Protein AF-A0AA86QLS2-F1 (afdb_monomer_lite)

Structure (mmCIF, N/CA/C/O backbone):
data_AF-A0AA86QLS2-F1
#
_entry.id   AF-A0AA86QLS2-F1
#
loop_
_atom_site.group_PDB
_atom_site.id
_atom_site.type_symbol
_atom_site.label_atom_id
_atom_site.label_alt_id
_atom_site.label_comp_id
_atom_site.label_asym_id
_atom_site.label_entity_id
_atom_site.label_seq_id
_atom_site.pdbx_PDB_ins_code
_atom_site.Cartn_x
_atom_site.Cartn_y
_atom_site.Cartn_z
_atom_site.occupancy
_atom_site.B_iso_or_equiv
_atom_site.auth_seq_id
_atom_site.auth_comp_id
_atom_site.auth_asym_id
_atom_site.auth_atom_id
_atom_site.pdbx_PDB_model_num
ATOM 1 N N . MET A 1 1 ? 16.286 -19.938 -16.041 1.00 46.66 1 MET A N 1
ATOM 2 C CA . MET A 1 1 ? 15.609 -20.177 -14.741 1.00 46.66 1 MET A CA 1
ATOM 3 C C . MET A 1 1 ? 16.667 -20.445 -13.687 1.00 46.66 1 MET A C 1
ATOM 5 O O . MET A 1 1 ? 17.668 -21.067 -14.029 1.00 46.66 1 MET A O 1
ATOM 9 N N . LEU A 1 2 ? 16.450 -19.996 -12.455 1.00 46.69 2 LEU A N 1
ATOM 10 C CA . LEU A 1 2 ? 17.293 -20.334 -11.307 1.00 46.69 2 LEU A CA 1
ATOM 11 C C . LEU A 1 2 ? 16.831 -21.660 -10.699 1.00 46.69 2 LEU A C 1
ATOM 13 O O . LEU A 1 2 ? 15.630 -21.813 -10.517 1.00 46.69 2 LEU A O 1
ATOM 17 N N . CYS A 1 3 ? 17.739 -22.585 -10.396 1.00 51.16 3 CYS A N 1
ATOM 18 C CA . CYS A 1 3 ? 17.426 -23.897 -9.830 1.00 51.16 3 CYS A CA 1
ATOM 19 C C . CYS A 1 3 ? 18.109 -24.079 -8.471 1.00 51.16 3 CYS A C 1
ATOM 21 O O . CYS A 1 3 ? 19.322 -23.897 -8.386 1.00 51.16 3 CYS A O 1
ATOM 23 N N . TYR A 1 4 ? 17.329 -24.456 -7.453 1.00 47.69 4 TYR A N 1
ATOM 24 C CA . TYR A 1 4 ? 17.798 -24.835 -6.114 1.00 47.69 4 TYR A CA 1
ATOM 25 C C . TYR A 1 4 ? 17.514 -26.308 -5.838 1.00 47.69 4 TYR A C 1
ATOM 27 O O . TYR A 1 4 ? 16.414 -26.753 -6.154 1.00 47.69 4 TYR A O 1
ATOM 35 N N . THR A 1 5 ? 18.449 -27.020 -5.213 1.00 47.00 5 THR A N 1
ATOM 36 C CA . THR A 1 5 ? 18.229 -28.331 -4.575 1.00 47.00 5 THR A CA 1
ATOM 37 C C . THR A 1 5 ? 17.933 -28.169 -3.076 1.00 47.00 5 THR A C 1
ATOM 39 O O . THR A 1 5 ? 18.102 -27.083 -2.525 1.00 47.00 5 THR A O 1
ATOM 42 N N . GLU A 1 6 ? 17.420 -29.219 -2.431 1.00 39.19 6 GLU A N 1
ATOM 43 C CA . GLU A 1 6 ? 16.873 -29.235 -1.056 1.00 39.19 6 GLU A CA 1
ATOM 44 C C . GLU A 1 6 ? 17.876 -28.864 0.056 1.00 39.19 6 GLU A C 1
ATOM 46 O O . GLU A 1 6 ? 17.490 -28.359 1.106 1.00 39.19 6 GLU A O 1
ATOM 51 N N . ASP A 1 7 ? 19.165 -29.054 -0.203 1.00 39.88 7 ASP A N 1
ATOM 52 C CA . ASP A 1 7 ? 20.307 -28.604 0.602 1.00 39.88 7 ASP A CA 1
ATOM 53 C C . ASP A 1 7 ? 20.587 -27.095 0.449 1.00 39.88 7 ASP A C 1
ATOM 55 O O . ASP A 1 7 ? 21.233 -26.473 1.288 1.00 39.88 7 ASP A O 1
ATOM 59 N N . GLY A 1 8 ? 20.059 -26.457 -0.598 1.00 40.97 8 GLY A N 1
ATOM 60 C CA . GLY A 1 8 ? 20.162 -25.020 -0.828 1.00 40.97 8 GLY A CA 1
ATOM 61 C C . GLY A 1 8 ? 21.582 -24.519 -1.108 1.00 40.97 8 GLY A C 1
ATOM 62 O O . GLY A 1 8 ? 21.788 -23.303 -1.085 1.00 40.97 8 GLY A O 1
ATOM 63 N N . GLU A 1 9 ? 22.535 -25.417 -1.363 1.00 38.25 9 GLU A N 1
ATOM 64 C CA . GLU A 1 9 ? 23.947 -25.093 -1.610 1.00 38.25 9 GLU A CA 1
ATOM 65 C C . GLU A 1 9 ? 24.287 -25.014 -3.107 1.00 38.25 9 GLU A C 1
ATOM 67 O O . GLU A 1 9 ? 25.164 -24.247 -3.500 1.00 38.25 9 GLU A O 1
ATOM 72 N N . ASN A 1 10 ? 23.548 -25.718 -3.975 1.00 39.94 10 ASN A N 1
ATOM 73 C CA . ASN A 1 10 ? 23.820 -25.748 -5.413 1.00 39.94 10 ASN A CA 1
ATOM 74 C C . ASN A 1 10 ? 22.845 -24.868 -6.209 1.00 39.94 10 ASN A C 1
ATOM 76 O O . ASN A 1 10 ? 21.668 -25.192 -6.374 1.00 39.94 10 ASN A O 1
ATOM 80 N N . VAL A 1 11 ? 23.359 -23.755 -6.745 1.00 41.69 11 VAL A N 1
ATOM 81 C CA . VAL A 1 11 ? 22.624 -22.834 -7.624 1.00 41.69 11 VAL A CA 1
ATOM 82 C C . VAL A 1 11 ? 23.051 -23.068 -9.067 1.00 41.69 11 VAL A C 1
ATOM 84 O O . VAL A 1 11 ? 24.203 -22.837 -9.427 1.00 41.69 11 VAL A O 1
ATOM 87 N N . THR A 1 12 ? 22.121 -23.496 -9.921 1.00 50.34 12 THR A N 1
ATOM 88 C CA . THR A 1 12 ? 22.390 -23.672 -11.360 1.00 50.34 12 THR A CA 1
ATOM 89 C C . THR A 1 12 ? 21.396 -22.904 -12.225 1.00 50.34 12 THR A C 1
ATOM 91 O O . THR A 1 12 ? 20.285 -22.570 -11.800 1.00 50.34 12 THR A O 1
ATOM 94 N N . THR A 1 13 ? 21.792 -22.595 -13.462 1.00 45.12 13 THR A N 1
ATOM 95 C CA . THR A 1 13 ? 20.902 -22.019 -14.473 1.00 45.12 13 THR A CA 1
ATOM 96 C C . THR A 1 13 ? 20.396 -23.118 -15.405 1.00 45.12 13 THR A C 1
ATOM 98 O O . THR A 1 13 ? 21.162 -23.862 -16.013 1.00 45.12 13 THR A O 1
ATOM 101 N N . ALA A 1 14 ? 19.074 -23.230 -15.544 1.00 48.22 14 ALA A N 1
ATOM 102 C CA . ALA A 1 14 ? 18.457 -24.160 -16.489 1.00 48.22 14 ALA A CA 1
ATOM 103 C C . ALA A 1 14 ? 18.025 -23.432 -17.772 1.00 48.22 14 ALA A C 1
ATOM 105 O O . ALA A 1 14 ? 17.349 -22.396 -17.703 1.00 48.22 14 ALA A O 1
ATOM 106 N N . ARG A 1 15 ? 18.384 -24.015 -18.932 1.00 52.94 15 ARG A N 1
ATOM 107 C CA . ARG A 1 15 ? 18.089 -23.496 -20.285 1.00 52.94 15 ARG A CA 1
ATOM 108 C C . ARG A 1 15 ? 16.589 -23.427 -20.588 1.00 52.94 15 ARG A C 1
ATOM 110 O O . ARG A 1 15 ? 16.132 -22.471 -21.197 1.00 52.94 15 ARG A O 1
ATOM 117 N N . SER A 1 16 ? 15.816 -24.432 -20.172 1.00 64.88 16 SER A N 1
ATOM 118 C CA . SER A 1 16 ? 14.348 -24.445 -20.261 1.00 64.88 16 SER A CA 1
ATOM 119 C C . SER A 1 16 ? 13.754 -25.522 -19.352 1.00 64.88 16 SER A C 1
ATOM 121 O O . SER A 1 16 ? 14.457 -26.445 -18.938 1.00 64.88 16 SER A O 1
ATOM 123 N N . ILE A 1 17 ? 12.451 -25.440 -19.066 1.00 68.56 17 ILE A N 1
ATOM 124 C CA . ILE A 1 17 ? 11.734 -26.467 -18.293 1.00 68.56 17 ILE A CA 1
ATOM 125 C C . ILE A 1 17 ? 11.788 -27.837 -18.979 1.00 68.56 17 ILE A C 1
ATOM 127 O O . ILE A 1 17 ? 11.998 -28.856 -18.331 1.00 68.56 17 ILE A O 1
ATOM 131 N N . HIS A 1 18 ? 11.681 -27.864 -20.310 1.00 68.31 18 HIS A N 1
ATOM 132 C CA . HIS A 1 18 ? 11.788 -29.093 -21.091 1.00 68.31 18 HIS A CA 1
ATOM 133 C C . HIS A 1 18 ? 13.189 -29.692 -21.007 1.00 68.31 18 HIS A C 1
ATOM 135 O O . HIS A 1 18 ? 13.320 -30.909 -20.935 1.00 68.31 18 HIS A O 1
ATOM 141 N N . TYR A 1 19 ? 14.226 -28.851 -20.996 1.00 71.06 19 TYR A N 1
ATOM 142 C CA . TYR A 1 19 ? 15.597 -29.307 -20.807 1.00 71.06 19 TYR A CA 1
ATOM 143 C C . TYR A 1 19 ? 15.808 -29.873 -19.402 1.00 71.06 19 TYR A C 1
ATOM 145 O O . TYR A 1 19 ? 16.340 -30.969 -19.283 1.00 71.06 19 TYR A O 1
ATOM 153 N N . LEU A 1 20 ? 15.342 -29.176 -18.359 1.00 73.75 20 LEU A N 1
ATOM 154 C CA . LEU A 1 20 ? 15.428 -29.653 -16.977 1.00 73.75 20 LEU A CA 1
ATOM 155 C C . LEU A 1 20 ? 14.720 -31.001 -16.816 1.00 73.75 20 LEU A C 1
ATOM 157 O O . LEU A 1 20 ? 15.307 -31.947 -16.308 1.00 73.75 20 LEU A O 1
ATOM 161 N N . ILE A 1 21 ? 13.490 -31.120 -17.313 1.00 71.94 21 ILE A N 1
ATOM 162 C CA . ILE A 1 21 ? 12.733 -32.370 -17.219 1.00 71.94 21 ILE A CA 1
ATOM 163 C C . ILE A 1 21 ? 13.415 -33.492 -18.009 1.00 71.94 21 ILE A C 1
ATOM 165 O O . ILE A 1 21 ? 13.526 -34.600 -17.500 1.00 71.94 21 ILE A O 1
ATOM 169 N N . ARG A 1 22 ? 13.937 -33.219 -19.214 1.00 72.00 22 ARG A N 1
ATOM 170 C CA . ARG A 1 22 ? 14.718 -34.210 -19.978 1.00 72.00 22 ARG A CA 1
ATOM 171 C C . ARG A 1 22 ? 16.008 -34.614 -19.268 1.00 72.00 22 ARG A C 1
ATOM 173 O O . ARG A 1 22 ? 16.398 -35.771 -19.357 1.00 72.00 22 ARG A O 1
ATOM 180 N N . PHE A 1 23 ? 16.676 -33.676 -18.602 1.00 72.00 23 PHE A N 1
ATOM 181 C CA . PHE A 1 23 ? 17.866 -33.950 -17.804 1.00 72.00 23 PHE A CA 1
ATOM 182 C C . PHE A 1 23 ? 17.525 -34.880 -16.635 1.00 72.00 23 PHE A C 1
ATOM 184 O O . PHE A 1 23 ? 18.167 -35.916 -16.485 1.00 72.00 23 PHE A O 1
ATOM 191 N N . LEU A 1 24 ? 16.461 -34.574 -15.885 1.00 73.56 24 LEU A N 1
ATOM 192 C CA . LEU A 1 24 ? 15.979 -35.425 -14.794 1.00 73.56 24 LEU A CA 1
ATOM 193 C C . LEU A 1 24 ? 15.579 -36.819 -15.298 1.00 73.56 24 LEU A C 1
ATOM 195 O O . LEU A 1 24 ? 15.984 -37.818 -14.713 1.00 73.56 24 LEU A O 1
ATOM 199 N N . ASP A 1 25 ? 14.870 -36.888 -16.430 1.00 73.56 25 ASP A N 1
ATOM 200 C CA . ASP A 1 25 ? 14.474 -38.146 -17.074 1.00 73.56 25 ASP A CA 1
ATOM 201 C C . ASP A 1 25 ? 15.689 -38.980 -17.548 1.00 73.56 25 ASP A C 1
ATOM 203 O O . ASP A 1 25 ? 15.592 -40.203 -17.622 1.00 73.56 25 ASP A O 1
ATOM 207 N N . LYS A 1 26 ? 16.824 -38.346 -17.887 1.00 69.81 26 LYS A N 1
ATOM 208 C CA . LYS A 1 26 ? 18.036 -39.021 -18.390 1.00 69.81 26 LYS A CA 1
ATOM 209 C C . LYS A 1 26 ? 18.976 -39.489 -17.276 1.00 69.81 26 LYS A C 1
ATOM 211 O O . LYS A 1 26 ? 19.672 -40.484 -17.462 1.00 69.81 26 LYS A O 1
ATOM 216 N N . HIS A 1 27 ? 19.039 -38.762 -16.162 1.00 64.94 27 HIS A N 1
ATOM 217 C CA . HIS A 1 27 ? 20.065 -38.952 -15.131 1.00 64.94 27 HIS A CA 1
ATOM 218 C C . HIS A 1 27 ? 19.561 -39.603 -13.836 1.00 64.94 27 HIS A C 1
ATOM 220 O O . HIS A 1 27 ? 20.385 -39.987 -13.009 1.00 64.94 27 HIS A O 1
ATOM 226 N N . HIS A 1 28 ? 18.248 -39.794 -13.667 1.00 61.97 28 HIS A N 1
ATOM 227 C CA . HIS A 1 28 ? 17.683 -40.431 -12.475 1.00 61.97 28 HIS A CA 1
ATOM 228 C C . HIS A 1 28 ? 16.823 -41.651 -12.835 1.00 61.97 28 HIS A C 1
ATOM 230 O O . HIS A 1 28 ? 16.003 -41.617 -13.751 1.00 61.97 28 HIS A O 1
ATOM 236 N N . GLY A 1 29 ? 17.078 -42.762 -12.131 1.00 52.53 29 GLY A N 1
ATOM 237 C CA . GLY A 1 29 ? 16.566 -44.098 -12.444 1.00 52.53 29 GLY A CA 1
ATOM 238 C C . GLY A 1 29 ? 15.039 -44.247 -12.409 1.00 52.53 29 GLY A C 1
ATOM 239 O O . GLY A 1 29 ? 14.300 -43.425 -11.873 1.00 52.53 29 GLY A O 1
ATOM 240 N N . SER A 1 30 ? 14.569 -45.358 -12.973 1.00 46.38 30 SER A N 1
ATOM 241 C CA . SER A 1 30 ? 13.173 -45.708 -13.265 1.00 46.38 30 SER A CA 1
ATOM 242 C C . SER A 1 30 ? 12.270 -46.003 -12.053 1.00 46.38 30 SER A C 1
ATOM 244 O O . SER A 1 30 ? 11.306 -46.752 -12.198 1.00 46.38 30 SER A O 1
ATOM 246 N N . SER A 1 31 ? 12.530 -45.452 -10.863 1.00 47.41 31 SER A N 1
ATOM 247 C CA . SER A 1 31 ? 11.649 -45.679 -9.711 1.00 47.41 31 SER A CA 1
ATOM 248 C C . SER A 1 31 ? 10.491 -44.675 -9.702 1.00 47.41 31 SER A C 1
ATOM 250 O O . SER A 1 31 ? 10.659 -43.532 -9.277 1.00 47.41 31 SER A O 1
ATOM 252 N N . ASP A 1 32 ? 9.311 -45.110 -10.148 1.00 45.28 32 ASP A N 1
ATOM 253 C CA . ASP A 1 32 ? 8.031 -44.432 -9.900 1.00 45.28 32 ASP A CA 1
ATOM 254 C C . ASP A 1 32 ? 7.618 -44.637 -8.429 1.00 45.28 32 ASP A C 1
ATOM 256 O O . ASP A 1 32 ? 6.675 -45.359 -8.116 1.00 45.28 32 ASP A O 1
ATOM 260 N N . THR A 1 33 ? 8.347 -44.030 -7.489 1.00 45.94 33 THR A N 1
ATOM 261 C CA . THR A 1 33 ? 7.832 -43.874 -6.124 1.00 45.94 33 THR A CA 1
ATOM 262 C C . THR A 1 33 ? 6.968 -42.620 -6.076 1.00 45.94 33 THR A C 1
ATOM 264 O O . THR A 1 33 ? 7.416 -41.541 -6.459 1.00 45.94 33 THR A O 1
ATOM 267 N N . SER A 1 34 ? 5.727 -42.760 -5.609 1.00 47.66 34 SER A N 1
ATOM 268 C CA . SER A 1 34 ? 4.739 -41.677 -5.475 1.00 47.66 34 SER A CA 1
ATOM 269 C C . SER A 1 34 ? 5.128 -40.599 -4.455 1.00 47.66 34 SER A C 1
ATOM 271 O O . SER A 1 34 ? 4.478 -39.561 -4.386 1.00 47.66 34 SER A O 1
ATOM 273 N N . THR A 1 35 ? 6.179 -40.831 -3.669 1.00 47.84 35 THR A N 1
ATOM 274 C CA . THR A 1 35 ? 6.731 -39.887 -2.696 1.00 47.84 35 THR A CA 1
ATOM 275 C C . THR A 1 35 ? 7.970 -39.195 -3.278 1.00 47.84 35 THR A C 1
ATOM 277 O O . THR A 1 35 ? 8.900 -39.896 -3.701 1.00 47.84 35 THR A O 1
ATOM 280 N N . PRO A 1 36 ? 8.017 -37.848 -3.320 1.00 54.84 36 PRO A N 1
ATOM 281 C CA . PRO A 1 36 ? 9.207 -37.123 -3.750 1.00 54.84 36 PRO A CA 1
ATOM 282 C C . PRO A 1 36 ? 10.375 -37.408 -2.801 1.00 54.84 36 PRO A C 1
ATOM 284 O O . PRO A 1 36 ? 10.193 -37.426 -1.587 1.00 54.84 36 PRO A O 1
ATOM 287 N N . LYS A 1 37 ? 11.566 -37.634 -3.354 1.00 62.31 37 LYS A N 1
ATOM 288 C CA . LYS A 1 37 ? 12.820 -37.802 -2.609 1.00 62.31 37 LYS A CA 1
ATOM 289 C C . LYS A 1 37 ? 13.612 -36.500 -2.495 1.00 62.31 37 LYS A C 1
ATOM 291 O O . LYS A 1 37 ? 14.462 -36.425 -1.620 1.00 62.31 37 LYS A O 1
ATOM 296 N N . GLN A 1 38 ? 13.383 -35.547 -3.408 1.00 72.19 38 GLN A N 1
ATOM 297 C CA . GLN A 1 38 ? 14.084 -34.262 -3.481 1.00 72.19 38 GLN A CA 1
ATOM 298 C C . GLN A 1 38 ? 13.187 -33.169 -4.087 1.00 72.19 38 GLN A C 1
ATOM 300 O O . GLN A 1 38 ? 12.488 -33.404 -5.080 1.00 72.19 38 GLN A O 1
ATOM 305 N N . SER A 1 39 ? 13.252 -31.955 -3.544 1.00 79.50 39 SER A N 1
ATOM 306 C CA . SER A 1 39 ? 12.579 -30.770 -4.084 1.00 79.50 39 SER A CA 1
ATOM 307 C C . SER A 1 39 ? 13.524 -29.852 -4.864 1.00 79.50 39 SER A C 1
ATOM 309 O O . SER A 1 39 ? 14.650 -29.586 -4.445 1.00 79.50 39 SER A O 1
ATOM 311 N N . ILE A 1 40 ? 13.036 -29.332 -5.995 1.00 83.88 40 ILE A N 1
ATOM 312 C CA . ILE A 1 40 ? 13.702 -28.315 -6.811 1.00 83.88 40 ILE A CA 1
ATOM 313 C C . ILE A 1 40 ? 12.849 -27.051 -6.837 1.00 83.88 40 ILE A C 1
ATOM 315 O O . ILE A 1 40 ? 11.715 -27.106 -7.302 1.00 83.88 40 ILE A O 1
ATOM 319 N N . CYS A 1 41 ? 13.380 -25.895 -6.430 1.00 84.88 41 CYS A N 1
ATOM 320 C CA . CYS A 1 41 ? 12.652 -24.624 -6.560 1.00 84.88 41 CYS A CA 1
ATOM 321 C C . CYS A 1 41 ? 13.179 -23.761 -7.701 1.00 84.88 41 CYS A C 1
ATOM 323 O O . CYS A 1 41 ? 14.377 -23.485 -7.796 1.00 84.88 41 CYS A O 1
ATOM 325 N N . LEU A 1 42 ? 12.243 -23.297 -8.529 1.00 87.94 42 LEU A N 1
ATOM 326 C CA . LEU A 1 42 ? 12.467 -22.420 -9.663 1.00 87.94 42 LEU A CA 1
ATOM 327 C C . LEU A 1 42 ? 11.823 -21.060 -9.423 1.00 87.94 42 LEU A C 1
ATOM 329 O O . LEU A 1 42 ? 10.599 -20.938 -9.355 1.00 87.94 42 LEU A O 1
ATOM 333 N N . TYR A 1 43 ? 12.653 -20.023 -9.353 1.00 88.44 43 TYR A N 1
ATOM 334 C CA . TYR A 1 43 ? 12.182 -18.650 -9.218 1.00 88.44 43 TYR A CA 1
ATOM 335 C C . TYR A 1 43 ? 11.988 -17.981 -10.577 1.00 88.44 43 TYR A C 1
ATOM 337 O O . TYR A 1 43 ? 12.876 -17.993 -11.433 1.00 88.44 43 TYR A O 1
ATOM 345 N N . TYR A 1 44 ? 10.826 -17.353 -10.725 1.00 90.00 44 TYR A N 1
ATOM 346 C CA . TYR A 1 44 ? 10.455 -16.492 -11.839 1.00 90.00 44 TYR A CA 1
ATOM 347 C C . TYR A 1 44 ? 10.160 -15.093 -11.316 1.00 90.00 44 TYR A C 1
ATOM 349 O O . TYR A 1 44 ? 9.587 -14.935 -10.240 1.00 90.00 44 TYR A O 1
ATOM 357 N N . PHE A 1 45 ? 10.518 -14.068 -12.081 1.00 88.06 45 PHE A N 1
ATOM 358 C CA . PHE A 1 45 ? 10.123 -12.701 -11.771 1.00 88.06 45 PHE A CA 1
ATOM 359 C C . PHE A 1 45 ? 8.813 -12.400 -12.507 1.00 88.06 45 PHE A C 1
ATOM 361 O O . PHE A 1 45 ? 8.842 -12.171 -13.711 1.00 88.06 45 PHE A O 1
ATOM 368 N N . ASN A 1 46 ? 7.679 -12.431 -11.791 1.00 87.69 46 ASN A N 1
ATOM 369 C CA . ASN A 1 46 ? 6.310 -12.431 -12.325 1.00 87.69 46 ASN A CA 1
ATOM 370 C C . ASN A 1 46 ? 5.909 -13.763 -12.995 1.00 87.69 46 ASN A C 1
ATOM 372 O O . ASN A 1 46 ? 5.548 -13.809 -14.172 1.00 87.69 46 ASN A O 1
ATOM 376 N N . LEU A 1 47 ? 5.870 -14.839 -12.196 1.00 90.19 47 LEU A N 1
ATOM 377 C CA . LEU A 1 47 ? 5.484 -16.201 -12.621 1.00 90.19 47 LEU A CA 1
ATOM 378 C C . LEU A 1 47 ? 4.150 -16.266 -13.385 1.00 90.19 47 LEU A C 1
ATOM 380 O O . LEU A 1 47 ? 3.927 -17.177 -14.176 1.00 90.19 47 LEU A O 1
ATOM 384 N N . SER A 1 48 ? 3.244 -15.315 -13.152 1.00 87.31 48 SER A N 1
ATOM 385 C CA . SER A 1 48 ? 1.909 -15.295 -13.764 1.00 87.31 48 SER A CA 1
ATOM 386 C C . SER A 1 48 ? 1.934 -15.353 -15.291 1.00 87.31 48 SER A C 1
ATOM 388 O O . SER A 1 48 ? 1.011 -15.919 -15.872 1.00 87.31 48 SER A O 1
ATOM 390 N N . TYR A 1 49 ? 2.956 -14.772 -15.926 1.00 85.50 49 TYR A N 1
ATOM 391 C CA . TYR A 1 49 ? 3.122 -14.816 -17.377 1.00 85.50 49 TYR A CA 1
ATOM 392 C C . TYR A 1 49 ? 3.563 -16.215 -17.831 1.00 85.50 49 TYR A C 1
ATOM 394 O O . TYR A 1 49 ? 2.830 -16.891 -18.554 1.00 85.50 49 TYR A O 1
ATOM 402 N N . ASP A 1 50 ? 4.702 -16.695 -17.327 1.00 86.06 50 ASP A N 1
ATOM 403 C CA . ASP A 1 50 ? 5.283 -17.995 -17.681 1.00 86.06 50 ASP A CA 1
ATOM 404 C C . ASP A 1 50 ? 4.364 -19.176 -17.352 1.00 86.06 50 ASP A C 1
ATOM 406 O O . ASP A 1 50 ? 4.267 -20.140 -18.118 1.00 86.06 50 ASP A O 1
ATOM 410 N N . ALA A 1 51 ? 3.622 -19.084 -16.247 1.00 86.50 51 ALA A N 1
ATOM 411 C CA . ALA A 1 51 ? 2.657 -20.093 -15.836 1.00 86.50 51 ALA A CA 1
ATOM 412 C C . ALA A 1 51 ? 1.626 -20.382 -16.932 1.00 86.50 51 ALA A C 1
ATOM 414 O O . ALA A 1 51 ? 1.212 -21.524 -17.085 1.00 86.50 51 ALA A O 1
ATOM 415 N N . LYS A 1 52 ? 1.231 -19.399 -17.749 1.00 81.44 52 LYS A N 1
ATOM 416 C CA . LYS A 1 52 ? 0.257 -19.633 -18.828 1.00 81.44 52 LYS A CA 1
ATOM 417 C C . LYS A 1 52 ? 0.785 -20.595 -19.888 1.00 81.44 52 LYS A C 1
ATOM 419 O O . LYS A 1 52 ? 0.016 -21.395 -20.407 1.00 81.44 52 LYS A O 1
ATOM 424 N N . PHE A 1 53 ? 2.089 -20.597 -20.143 1.00 80.25 53 PHE A N 1
ATOM 425 C CA . PHE A 1 53 ? 2.721 -21.553 -21.050 1.00 80.25 53 PHE A CA 1
ATOM 426 C C . PHE A 1 53 ? 2.952 -22.898 -20.355 1.00 80.25 53 PHE A C 1
ATOM 428 O O . PHE A 1 53 ? 2.655 -23.952 -20.917 1.00 80.25 53 PHE A O 1
ATOM 435 N N . ILE A 1 54 ? 3.412 -22.879 -19.101 1.00 82.94 54 ILE A N 1
ATOM 436 C CA . ILE A 1 54 ? 3.771 -24.096 -18.360 1.00 82.94 54 ILE A CA 1
ATOM 437 C C . ILE A 1 54 ? 2.533 -24.919 -17.982 1.00 82.94 54 ILE A C 1
ATOM 439 O O . ILE A 1 54 ? 2.548 -26.146 -18.099 1.00 82.94 54 ILE A O 1
ATOM 443 N N . LEU A 1 55 ? 1.430 -24.272 -17.602 1.00 79.25 55 LEU A N 1
ATOM 444 C CA . LEU A 1 55 ? 0.192 -24.953 -17.217 1.00 79.25 55 LEU A CA 1
ATOM 445 C C . LEU A 1 55 ? -0.404 -25.780 -18.372 1.00 79.25 55 LEU A C 1
ATOM 447 O O . LEU A 1 55 ? -1.027 -26.815 -18.128 1.00 79.25 55 LEU A O 1
ATOM 451 N N . THR A 1 56 ? -0.137 -25.378 -19.621 1.00 74.50 56 THR A N 1
ATOM 452 C CA . THR A 1 56 ? -0.575 -26.077 -20.845 1.00 74.50 56 THR A CA 1
ATOM 453 C C . THR A 1 56 ? 0.322 -27.238 -21.276 1.00 74.50 56 THR A C 1
ATOM 455 O O . THR A 1 56 ? 0.042 -27.900 -22.273 1.00 74.50 56 THR A O 1
ATOM 458 N N . THR A 1 57 ? 1.406 -27.504 -20.545 1.00 76.19 57 THR A N 1
ATOM 459 C CA . THR A 1 57 ? 2.299 -28.631 -20.836 1.00 76.19 57 THR A CA 1
ATOM 460 C C . THR A 1 57 ? 1.652 -29.970 -20.484 1.00 76.19 57 THR A C 1
ATOM 462 O O . THR A 1 57 ? 0.714 -30.038 -19.696 1.00 76.19 57 THR A O 1
ATOM 465 N N . LYS A 1 58 ? 2.213 -31.072 -20.990 1.00 75.69 58 LYS A N 1
ATOM 466 C CA . LYS A 1 58 ? 1.750 -32.442 -20.702 1.00 75.69 58 LYS A CA 1
ATOM 467 C C . LYS A 1 58 ? 2.010 -32.946 -19.271 1.00 75.69 58 LYS A C 1
ATOM 469 O O . LYS A 1 58 ? 1.637 -34.069 -18.960 1.00 75.69 58 LYS A O 1
ATOM 474 N N . TYR A 1 59 ? 2.710 -32.186 -18.429 1.00 80.00 59 TYR A N 1
ATOM 475 C CA . TYR A 1 59 ? 3.143 -32.655 -17.105 1.00 80.00 59 TYR A CA 1
ATOM 476 C C . TYR A 1 59 ? 2.020 -32.553 -16.068 1.00 80.00 59 TYR A C 1
ATOM 478 O O . TYR A 1 59 ? 1.214 -31.634 -16.148 1.00 80.00 59 TYR A O 1
ATOM 486 N N . ALA A 1 60 ? 1.962 -33.458 -15.090 1.00 81.19 60 ALA A N 1
ATOM 487 C CA . ALA A 1 60 ? 1.013 -33.343 -13.980 1.00 81.19 60 ALA A CA 1
ATOM 488 C C . ALA A 1 60 ? 1.337 -32.103 -13.128 1.00 81.19 60 ALA A C 1
ATOM 490 O O . ALA A 1 60 ? 2.511 -31.823 -12.880 1.00 81.19 60 ALA A O 1
ATOM 491 N N . ILE A 1 61 ? 0.308 -31.346 -12.734 1.00 85.88 61 ILE A N 1
ATOM 492 C CA . ILE A 1 61 ? 0.452 -30.083 -11.998 1.00 85.88 61 ILE A CA 1
ATOM 493 C C . ILE A 1 61 ? -0.389 -30.147 -10.732 1.00 85.88 61 ILE A C 1
ATOM 495 O O . ILE A 1 61 ? -1.559 -30.506 -10.788 1.00 85.88 61 ILE A O 1
ATOM 499 N N . SER A 1 62 ? 0.201 -29.749 -9.613 1.00 86.25 62 SER A N 1
ATOM 500 C CA . SER A 1 62 ? -0.432 -29.704 -8.297 1.00 86.25 62 SER A CA 1
ATOM 501 C C . SER A 1 62 ? -0.143 -28.377 -7.594 1.00 86.25 62 SER A C 1
ATOM 503 O O . SER A 1 62 ? 0.582 -27.524 -8.119 1.00 86.25 62 SER A O 1
ATOM 505 N N . ASP A 1 63 ? -0.724 -28.209 -6.402 1.00 86.88 63 ASP A N 1
ATOM 506 C CA . ASP A 1 63 ? -0.407 -27.128 -5.457 1.00 86.88 63 ASP A CA 1
ATOM 507 C C . ASP A 1 63 ? -0.449 -25.738 -6.099 1.00 86.88 63 ASP A C 1
ATOM 509 O O . ASP A 1 63 ? 0.440 -24.903 -5.927 1.00 86.88 63 ASP A O 1
ATOM 513 N N . VAL A 1 64 ? -1.480 -25.503 -6.911 1.00 88.69 64 VAL A N 1
ATOM 514 C CA . VAL A 1 64 ? -1.650 -24.260 -7.659 1.00 88.69 64 VAL A CA 1
ATOM 515 C C . VAL A 1 64 ? -2.117 -23.172 -6.702 1.00 88.69 64 VAL A C 1
ATOM 517 O O . VAL A 1 64 ? -3.287 -23.092 -6.337 1.00 88.69 64 VAL A O 1
ATOM 520 N N . ILE A 1 65 ? -1.194 -22.291 -6.328 1.00 88.25 65 ILE A N 1
ATOM 521 C CA . ILE A 1 65 ? -1.459 -21.172 -5.426 1.00 88.25 65 ILE A CA 1
ATOM 522 C C . ILE A 1 65 ? -1.609 -19.896 -6.253 1.00 88.25 65 ILE A C 1
ATOM 524 O O . ILE A 1 65 ? -0.666 -19.433 -6.905 1.00 88.25 65 ILE A O 1
ATOM 528 N N . GLN A 1 66 ? -2.804 -19.313 -6.205 1.00 84.62 66 GLN A N 1
ATOM 529 C CA . GLN A 1 66 ? -3.162 -18.081 -6.903 1.00 84.62 66 GLN A CA 1
ATOM 530 C C . GLN A 1 66 ? -3.674 -17.026 -5.923 1.00 84.62 66 GLN A C 1
ATOM 532 O O . GLN A 1 66 ? -4.288 -17.339 -4.909 1.00 84.62 66 GLN A O 1
ATOM 537 N N . GLN A 1 67 ? -3.447 -15.759 -6.258 1.00 76.38 67 GLN A N 1
ATOM 538 C CA . GLN A 1 67 ? -4.046 -14.618 -5.576 1.00 76.38 67 GLN A CA 1
ATOM 539 C C . GLN A 1 67 ? -4.708 -13.720 -6.623 1.00 76.38 67 GLN A C 1
ATOM 541 O O . GLN A 1 67 ? -4.038 -12.968 -7.339 1.00 76.38 67 GLN A O 1
ATOM 546 N N . GLY A 1 68 ? -6.033 -13.831 -6.751 1.00 76.44 68 GLY A N 1
ATOM 547 C CA . GLY A 1 68 ? -6.765 -13.245 -7.876 1.00 76.44 68 GLY A CA 1
ATOM 548 C C . GLY A 1 68 ? -6.253 -13.802 -9.209 1.00 76.44 68 GLY A C 1
ATOM 549 O O . GLY A 1 68 ? -6.130 -15.008 -9.380 1.00 76.44 68 GLY A O 1
ATOM 550 N N . SER A 1 69 ? -5.891 -12.928 -10.150 1.00 73.19 69 SER A N 1
ATOM 551 C CA . SER A 1 69 ? -5.351 -13.328 -11.461 1.00 73.19 69 SER A CA 1
ATOM 552 C C . SER A 1 69 ? -3.869 -13.725 -11.451 1.00 73.19 69 SER A C 1
ATOM 554 O O . SER A 1 69 ? -3.312 -14.049 -12.503 1.00 73.19 69 SER A O 1
ATOM 556 N N . LYS A 1 70 ? -3.203 -13.660 -10.294 1.00 82.50 70 LYS A N 1
ATOM 557 C CA . LYS A 1 70 ? -1.750 -13.796 -10.185 1.00 82.50 70 LYS A CA 1
ATOM 558 C C . LYS A 1 70 ? -1.360 -15.183 -9.686 1.00 82.50 70 LYS A C 1
ATOM 560 O O . LYS A 1 70 ? -1.844 -15.619 -8.647 1.00 82.50 70 LYS A O 1
ATOM 565 N N . GLN A 1 71 ? -0.449 -15.841 -10.397 1.00 89.06 71 GLN A N 1
ATOM 566 C CA . GLN A 1 71 ? 0.148 -17.113 -9.993 1.00 89.06 71 GLN A CA 1
ATOM 567 C C . GLN A 1 71 ? 1.283 -16.863 -8.997 1.00 89.06 71 GLN A C 1
ATOM 569 O O . GLN A 1 71 ? 2.237 -16.167 -9.338 1.00 89.06 71 GLN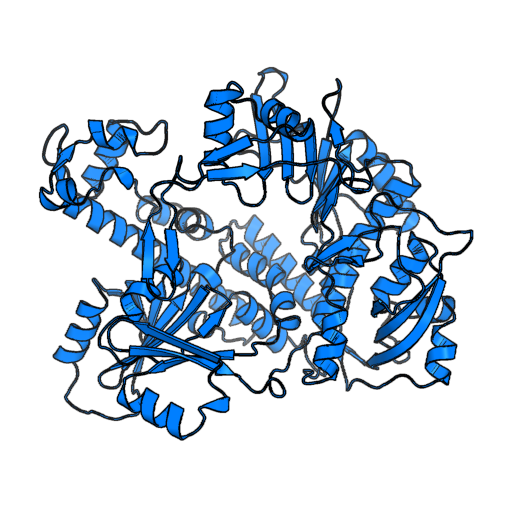 A O 1
ATOM 574 N N . LEU A 1 72 ? 1.183 -17.434 -7.794 1.00 89.75 72 LEU A N 1
ATOM 575 C CA . LEU A 1 72 ? 2.222 -17.354 -6.763 1.00 89.75 72 LEU A CA 1
ATOM 576 C C . LEU A 1 72 ? 3.150 -18.566 -6.813 1.00 89.75 72 LEU A C 1
ATOM 578 O O . LEU A 1 72 ? 4.369 -18.408 -6.776 1.00 89.75 72 LEU A O 1
ATOM 582 N N . ALA A 1 73 ? 2.570 -19.763 -6.916 1.00 92.75 73 ALA A N 1
ATOM 583 C CA . ALA A 1 73 ? 3.323 -21.003 -7.036 1.00 92.75 73 ALA A CA 1
ATOM 584 C C . ALA A 1 73 ? 2.509 -22.126 -7.685 1.00 92.75 73 ALA A C 1
ATOM 586 O O . ALA A 1 73 ? 1.282 -22.052 -7.727 1.00 92.75 73 ALA A O 1
ATOM 587 N N . PHE A 1 74 ? 3.189 -23.140 -8.208 1.00 91.94 74 PHE A N 1
ATOM 588 C CA . PHE A 1 74 ? 2.620 -24.448 -8.553 1.00 91.94 74 PHE A CA 1
ATOM 589 C C . PHE A 1 74 ? 3.734 -25.496 -8.564 1.00 91.94 74 PHE A C 1
ATOM 591 O O . PHE A 1 74 ? 4.908 -25.142 -8.689 1.00 91.94 74 PHE A O 1
ATOM 598 N N . THR A 1 75 ? 3.376 -26.772 -8.484 1.00 90.94 75 THR A N 1
ATOM 599 C CA . THR A 1 75 ? 4.344 -27.874 -8.446 1.00 90.94 75 THR A CA 1
ATOM 600 C C . THR A 1 75 ? 4.150 -28.809 -9.635 1.00 90.94 75 THR A C 1
ATOM 602 O O . THR A 1 75 ? 3.028 -29.067 -10.069 1.00 90.94 75 THR A O 1
ATOM 605 N N . ILE A 1 76 ? 5.258 -29.316 -10.178 1.00 88.44 76 ILE A N 1
ATOM 606 C CA . ILE A 1 76 ? 5.283 -30.438 -11.119 1.00 88.44 76 ILE A CA 1
ATOM 607 C C . ILE A 1 76 ? 6.017 -31.599 -10.460 1.00 88.44 76 ILE A C 1
ATOM 609 O O . ILE A 1 76 ? 7.185 -31.465 -10.095 1.00 88.44 76 ILE A O 1
ATOM 613 N N . TYR A 1 77 ? 5.363 -32.755 -10.370 1.00 82.50 77 TYR A N 1
ATOM 614 C CA . TYR A 1 77 ? 6.000 -33.984 -9.901 1.00 82.50 77 TYR A CA 1
ATOM 615 C C . TYR A 1 77 ? 6.553 -34.798 -11.069 1.00 82.50 77 TYR A C 1
ATOM 617 O O . TYR A 1 77 ? 5.847 -35.084 -12.042 1.00 82.50 77 TYR A O 1
ATOM 625 N N . ARG A 1 78 ? 7.825 -35.197 -10.980 1.00 78.25 78 ARG A N 1
ATOM 626 C CA . ARG A 1 78 ? 8.475 -36.004 -12.018 1.00 78.25 78 ARG A CA 1
ATOM 627 C C . ARG A 1 78 ? 9.597 -36.863 -11.447 1.00 78.25 78 ARG A C 1
ATOM 629 O O . ARG A 1 78 ? 10.536 -36.326 -10.883 1.00 78.25 78 ARG A O 1
ATOM 636 N N . LYS A 1 79 ? 9.527 -38.188 -11.638 1.00 75.31 79 LYS A N 1
ATOM 637 C CA . LYS A 1 79 ? 10.608 -39.142 -11.305 1.00 75.31 79 LYS A CA 1
ATOM 638 C C . LYS A 1 79 ? 11.178 -38.972 -9.885 1.00 75.31 79 LYS A C 1
ATOM 640 O O . LYS A 1 79 ? 12.385 -38.960 -9.688 1.00 75.31 79 LYS A O 1
ATOM 645 N N . GLY A 1 80 ? 10.290 -38.819 -8.900 1.00 75.06 80 GLY A N 1
ATOM 646 C CA . GLY A 1 80 ? 10.667 -38.611 -7.498 1.00 75.06 80 GLY A CA 1
ATOM 647 C C . GLY A 1 80 ? 11.107 -37.183 -7.152 1.00 75.06 80 GLY A C 1
ATOM 648 O O . GLY A 1 80 ? 11.494 -36.950 -6.014 1.00 75.06 80 GLY A O 1
ATOM 649 N N . TYR A 1 81 ? 11.020 -36.227 -8.078 1.00 81.56 81 TYR A N 1
ATOM 650 C CA . TYR A 1 81 ? 11.271 -34.809 -7.820 1.00 81.56 81 TYR A CA 1
ATOM 651 C C . TYR A 1 81 ? 9.972 -34.017 -7.709 1.00 81.56 81 TYR A C 1
ATOM 653 O O . TYR A 1 81 ? 9.061 -34.202 -8.523 1.00 81.56 81 TYR A O 1
ATOM 661 N N . SER A 1 82 ? 9.916 -33.086 -6.757 1.00 86.44 82 SER A N 1
ATOM 662 C CA . SER A 1 82 ? 8.929 -32.002 -6.738 1.00 86.44 82 SER A CA 1
ATOM 663 C C . SER A 1 82 ? 9.562 -30.723 -7.275 1.00 86.44 82 SER A C 1
ATOM 665 O O . SER A 1 82 ? 10.402 -30.115 -6.620 1.00 86.44 82 SER A O 1
ATOM 667 N N . ILE A 1 83 ? 9.178 -30.307 -8.480 1.00 88.94 83 ILE A N 1
ATOM 668 C CA . ILE A 1 83 ? 9.668 -29.075 -9.103 1.00 88.94 83 ILE A CA 1
ATOM 669 C C . ILE A 1 83 ? 8.675 -27.958 -8.785 1.00 88.94 83 ILE A C 1
ATOM 671 O O . ILE A 1 83 ? 7.605 -27.876 -9.389 1.00 88.94 83 ILE A O 1
ATOM 675 N N . VAL A 1 84 ? 9.024 -27.112 -7.825 1.00 89.38 84 VAL A N 1
ATOM 676 C CA . VAL A 1 84 ? 8.200 -26.013 -7.326 1.00 89.38 84 VAL A CA 1
ATOM 677 C C . VAL A 1 84 ? 8.534 -24.735 -8.086 1.00 89.38 84 VAL A C 1
ATOM 679 O O . VAL A 1 84 ? 9.663 -24.253 -8.067 1.00 89.38 84 VAL A O 1
ATOM 682 N N . PHE A 1 85 ? 7.540 -24.150 -8.737 1.00 91.62 85 PHE A N 1
ATOM 683 C CA . PHE A 1 85 ? 7.640 -22.872 -9.433 1.00 91.62 85 PHE A CA 1
ATOM 684 C C . PHE A 1 85 ? 7.178 -21.771 -8.493 1.00 91.62 85 PHE A C 1
ATOM 686 O O . PHE A 1 85 ? 6.121 -21.912 -7.883 1.00 91.62 85 PHE A O 1
ATOM 693 N N . ARG A 1 86 ? 7.935 -20.675 -8.377 1.00 91.19 86 ARG A N 1
ATOM 694 C CA . ARG A 1 86 ? 7.620 -19.572 -7.459 1.00 91.19 86 ARG A CA 1
ATOM 695 C C . ARG A 1 86 ? 7.793 -18.201 -8.079 1.00 91.19 86 ARG A C 1
ATOM 697 O O . ARG A 1 86 ? 8.724 -17.954 -8.845 1.00 91.19 86 ARG A O 1
ATOM 704 N N . ASP A 1 87 ? 6.912 -17.294 -7.681 1.00 91.44 87 ASP A N 1
ATOM 705 C CA . ASP A 1 87 ? 6.975 -15.890 -8.058 1.00 91.44 87 ASP A CA 1
ATOM 706 C C . ASP A 1 87 ? 7.886 -15.089 -7.114 1.00 91.44 87 ASP A C 1
ATOM 708 O O . ASP A 1 87 ? 7.454 -14.587 -6.077 1.00 91.44 87 ASP A O 1
ATOM 712 N N . ALA A 1 88 ? 9.155 -14.922 -7.490 1.00 90.06 88 ALA A N 1
ATOM 713 C CA . ALA A 1 88 ? 10.120 -14.123 -6.734 1.00 90.06 88 ALA A CA 1
ATOM 714 C C . ALA A 1 88 ? 9.700 -12.656 -6.610 1.00 90.06 88 ALA A C 1
ATOM 716 O O . ALA A 1 88 ? 10.041 -12.005 -5.628 1.00 90.06 88 ALA A O 1
ATOM 717 N N . TYR A 1 89 ? 8.922 -12.133 -7.565 1.00 88.31 89 TYR A N 1
ATOM 718 C CA . TYR A 1 89 ? 8.421 -10.757 -7.518 1.00 88.31 89 TYR A CA 1
ATOM 719 C C . TYR A 1 89 ? 7.641 -10.467 -6.223 1.00 88.31 89 TYR A C 1
ATOM 721 O O . TYR A 1 89 ? 7.628 -9.337 -5.749 1.00 88.31 89 TYR A O 1
ATOM 729 N N . ARG A 1 90 ? 7.055 -11.492 -5.592 1.00 87.38 90 ARG A N 1
ATOM 730 C CA . ARG A 1 90 ? 6.291 -11.383 -4.337 1.00 87.38 90 ARG A CA 1
ATOM 731 C C . ARG A 1 90 ? 7.139 -11.330 -3.075 1.00 87.38 90 ARG A C 1
ATOM 733 O O . ARG A 1 90 ? 6.615 -11.010 -2.006 1.00 87.38 90 ARG A O 1
ATOM 740 N N . LEU A 1 91 ? 8.425 -11.635 -3.196 1.00 87.25 91 LEU A N 1
ATOM 741 C CA . LEU A 1 91 ? 9.421 -11.436 -2.147 1.00 87.25 91 LEU A CA 1
ATOM 742 C C . LEU A 1 91 ? 9.969 -10.001 -2.162 1.00 87.25 91 LEU A C 1
ATOM 744 O O . LEU A 1 91 ? 10.497 -9.538 -1.155 1.00 87.25 91 LEU A O 1
ATOM 748 N N . PHE A 1 92 ? 9.811 -9.283 -3.275 1.00 83.62 92 PHE A N 1
ATOM 749 C CA . PHE A 1 92 ? 10.238 -7.896 -3.433 1.00 83.62 92 PHE A CA 1
ATOM 750 C C . PHE A 1 92 ? 9.046 -6.924 -3.365 1.00 83.62 92 PHE A C 1
ATOM 752 O O . PHE A 1 92 ? 7.887 -7.328 -3.258 1.00 83.62 92 PHE A O 1
ATOM 759 N N . SER A 1 93 ? 9.326 -5.616 -3.389 1.00 69.50 93 SER A N 1
ATOM 760 C CA . SER A 1 93 ? 8.274 -4.590 -3.420 1.00 69.50 93 SER A CA 1
ATOM 761 C C . SER A 1 93 ? 7.489 -4.658 -4.739 1.00 69.50 93 SER A C 1
ATOM 763 O O . SER A 1 93 ? 8.104 -4.893 -5.782 1.00 69.50 93 SER A O 1
ATOM 765 N N . PRO A 1 94 ? 6.178 -4.348 -4.757 1.00 62.38 94 PRO A N 1
ATOM 766 C CA . PRO A 1 94 ? 5.407 -4.212 -5.996 1.00 62.38 94 PRO A CA 1
ATOM 767 C C . PRO A 1 94 ? 6.018 -3.234 -7.019 1.00 62.38 94 PRO A C 1
ATOM 769 O O . PRO A 1 94 ? 5.856 -3.412 -8.223 1.00 62.38 94 PRO A O 1
ATOM 772 N N . ASP A 1 95 ? 6.777 -2.235 -6.569 1.00 63.56 95 ASP A N 1
ATOM 773 C CA . ASP A 1 95 ? 7.417 -1.250 -7.454 1.00 63.56 95 ASP A CA 1
ATOM 774 C C . ASP A 1 95 ? 8.827 -1.660 -7.927 1.00 63.56 95 ASP A C 1
ATOM 776 O O . ASP A 1 95 ? 9.534 -0.877 -8.581 1.00 63.56 95 ASP A O 1
ATOM 780 N N . THR A 1 96 ? 9.267 -2.874 -7.581 1.00 78.31 96 THR A N 1
ATOM 781 C CA . THR A 1 96 ? 10.564 -3.423 -7.980 1.00 78.31 96 THR A CA 1
ATOM 782 C C . THR A 1 96 ? 10.457 -4.075 -9.357 1.00 78.31 96 THR A C 1
ATOM 784 O O . THR A 1 96 ? 9.746 -5.057 -9.548 1.00 78.31 96 THR A O 1
ATOM 787 N N . SER A 1 97 ? 11.204 -3.552 -10.326 1.00 84.81 97 SER A N 1
ATOM 788 C CA . SER A 1 97 ? 11.503 -4.232 -11.587 1.00 84.81 97 SER A CA 1
ATOM 789 C C . SER A 1 97 ? 12.817 -5.000 -11.465 1.00 84.81 97 SER A C 1
ATOM 791 O O . SER A 1 97 ? 13.658 -4.677 -10.624 1.00 84.81 97 SER A O 1
ATOM 793 N N . ILE A 1 98 ? 13.041 -5.969 -12.355 1.00 88.12 98 ILE A N 1
ATOM 794 C CA . ILE A 1 98 ? 14.315 -6.699 -12.406 1.00 88.12 98 ILE A CA 1
ATOM 795 C C . ILE A 1 98 ? 15.511 -5.751 -12.607 1.00 88.12 98 ILE A C 1
ATOM 797 O O . ILE A 1 98 ? 16.568 -5.964 -12.028 1.00 88.12 98 ILE A O 1
ATOM 801 N N . SER A 1 99 ? 15.310 -4.639 -13.327 1.00 87.44 99 SER A N 1
ATOM 802 C CA . SER A 1 99 ? 16.319 -3.595 -13.545 1.00 87.44 99 SER A CA 1
ATOM 803 C C . SER A 1 99 ? 16.730 -2.833 -12.283 1.00 87.44 99 SER A C 1
ATOM 805 O O . SER A 1 99 ? 17.817 -2.268 -12.254 1.00 87.44 99 SER A O 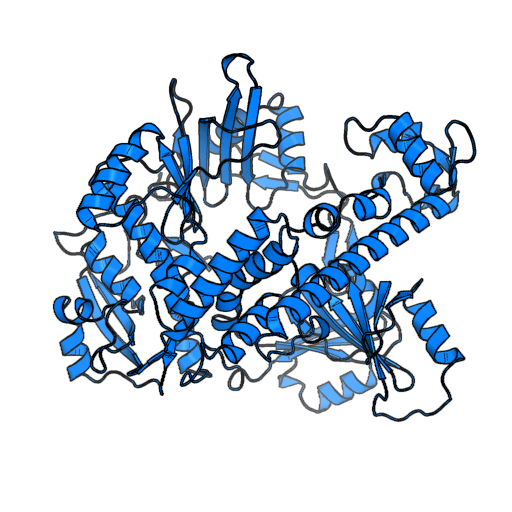1
ATOM 807 N N . LYS A 1 100 ? 15.895 -2.822 -11.235 1.00 86.50 100 LYS A N 1
ATOM 808 C CA . LYS A 1 100 ? 16.212 -2.179 -9.950 1.00 86.50 100 LYS A CA 1
ATOM 809 C C . LYS A 1 100 ? 16.977 -3.105 -9.003 1.00 86.50 100 LYS A C 1
ATOM 811 O O . LYS A 1 100 ? 17.593 -2.623 -8.061 1.00 86.50 100 LYS A O 1
ATOM 816 N N . LEU A 1 101 ? 16.956 -4.422 -9.223 1.00 88.50 101 LEU A N 1
ATOM 817 C CA . LEU A 1 101 ? 17.614 -5.376 -8.324 1.00 88.50 101 LEU A CA 1
ATOM 818 C C . LEU A 1 101 ? 19.133 -5.153 -8.194 1.00 88.50 101 LEU A C 1
ATOM 820 O O . LEU A 1 101 ? 19.613 -5.231 -7.063 1.00 88.50 101 LEU A O 1
ATOM 824 N N . PRO A 1 102 ? 19.890 -4.816 -9.262 1.00 89.38 102 PRO A N 1
ATOM 825 C CA . PRO A 1 102 ? 21.318 -4.544 -9.130 1.00 89.38 102 PRO A CA 1
ATOM 826 C C . PRO A 1 102 ? 21.629 -3.377 -8.190 1.00 89.38 102 PRO A C 1
ATOM 828 O O . PRO A 1 102 ? 22.431 -3.531 -7.276 1.00 89.38 102 PRO A O 1
ATOM 831 N N . SER A 1 103 ? 20.954 -2.232 -8.333 1.00 82.81 103 SER A N 1
ATOM 832 C CA . SER A 1 103 ? 21.178 -1.085 -7.440 1.00 82.81 103 SER A CA 1
ATOM 833 C C . SER A 1 103 ? 20.680 -1.336 -6.015 1.00 82.81 103 SER A C 1
ATOM 835 O O . SER A 1 103 ? 21.188 -0.743 -5.066 1.00 82.81 103 SER A O 1
ATOM 837 N N . MET A 1 104 ? 19.701 -2.229 -5.857 1.00 81.19 104 MET A N 1
ATOM 838 C CA . MET A 1 104 ? 19.177 -2.639 -4.559 1.00 81.19 104 MET A CA 1
ATOM 839 C C . MET A 1 104 ? 20.128 -3.575 -3.804 1.00 81.19 104 MET A C 1
ATOM 841 O O . MET A 1 104 ? 20.300 -3.404 -2.600 1.00 81.19 104 MET A O 1
ATOM 845 N N . PHE A 1 105 ? 20.715 -4.567 -4.478 1.00 83.75 105 PHE A N 1
ATOM 846 C CA . PHE A 1 105 ? 21.401 -5.678 -3.811 1.00 83.75 105 PHE A CA 1
ATOM 847 C C . PHE A 1 105 ? 22.900 -5.771 -4.090 1.00 83.75 105 PHE A C 1
ATOM 849 O O . PHE A 1 105 ? 23.621 -6.341 -3.277 1.00 83.75 105 PHE A O 1
ATOM 856 N N . PHE A 1 106 ? 23.386 -5.269 -5.223 1.00 87.31 106 PHE A N 1
ATOM 857 C CA . PHE A 1 106 ? 24.731 -5.592 -5.697 1.00 87.31 106 PHE A CA 1
ATOM 858 C C . PHE A 1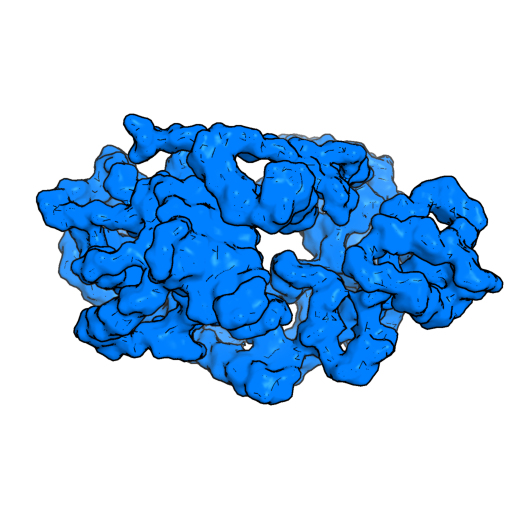 106 ? 25.728 -4.524 -5.265 1.00 87.31 106 PHE A C 1
ATOM 860 O O . PHE A 1 106 ? 25.437 -3.327 -5.291 1.00 87.31 106 PHE A O 1
ATOM 867 N N . ASN A 1 107 ? 26.940 -4.956 -4.922 1.00 85.75 107 ASN A N 1
ATOM 868 C CA . ASN A 1 107 ? 28.069 -4.043 -4.779 1.00 85.75 107 ASN A CA 1
ATOM 869 C C . ASN A 1 107 ? 28.501 -3.500 -6.161 1.00 85.75 107 ASN A C 1
ATOM 871 O O . ASN A 1 107 ? 28.074 -3.991 -7.208 1.00 85.75 107 ASN A O 1
ATOM 875 N N . LYS A 1 108 ? 29.384 -2.494 -6.174 1.00 84.62 108 LYS A N 1
ATOM 876 C CA . LYS A 1 108 ? 29.841 -1.851 -7.419 1.00 84.62 108 LYS A CA 1
ATOM 877 C C . LYS A 1 108 ? 30.508 -2.819 -8.407 1.00 84.62 108 LYS A C 1
ATOM 879 O O . LYS A 1 108 ? 30.364 -2.629 -9.607 1.00 84.62 108 LYS A O 1
ATOM 884 N N . GLN A 1 109 ? 31.219 -3.837 -7.922 1.00 86.12 109 GLN A N 1
ATOM 885 C CA . GLN A 1 109 ? 31.908 -4.816 -8.769 1.00 86.12 109 GLN A CA 1
ATOM 886 C C . GLN A 1 109 ? 30.918 -5.772 -9.447 1.00 86.12 109 GLN A C 1
ATOM 888 O O . GLN A 1 109 ? 31.037 -6.063 -10.635 1.00 86.12 109 GLN A O 1
ATOM 893 N N . ASP A 1 110 ? 29.910 -6.238 -8.714 1.00 86.25 110 ASP A N 1
ATOM 894 C CA . ASP A 1 110 ? 28.840 -7.068 -9.261 1.00 86.25 110 ASP A CA 1
ATOM 895 C C . ASP A 1 110 ? 28.022 -6.292 -10.307 1.00 86.25 110 ASP A C 1
ATOM 897 O O . ASP A 1 110 ? 27.714 -6.840 -11.363 1.00 86.25 110 ASP A O 1
ATOM 901 N N . GLN A 1 111 ? 27.744 -5.001 -10.072 1.00 84.50 111 GLN A N 1
ATOM 902 C CA . GLN A 1 111 ? 27.028 -4.139 -11.028 1.00 84.50 111 GLN A CA 1
ATOM 903 C C . GLN A 1 111 ? 27.771 -3.945 -12.362 1.00 84.5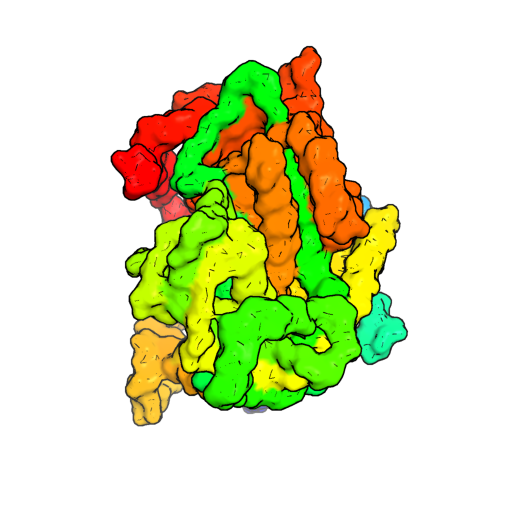0 111 GLN A C 1
ATOM 905 O O . GLN A 1 111 ? 27.128 -3.663 -13.368 1.00 84.50 111 GLN A O 1
ATOM 910 N N . GLN A 1 112 ? 29.096 -4.121 -12.401 1.00 83.50 112 GLN A N 1
ATOM 911 C CA . GLN A 1 112 ? 29.869 -4.060 -13.650 1.00 83.50 112 GLN A CA 1
ATOM 912 C C . GLN A 1 112 ? 29.693 -5.313 -14.521 1.00 83.50 112 GLN A C 1
ATOM 914 O O . GLN A 1 112 ? 29.840 -5.235 -15.736 1.00 83.50 112 GLN A O 1
ATOM 919 N N . ASN A 1 113 ? 29.374 -6.462 -13.915 1.00 83.00 113 ASN A N 1
ATOM 920 C CA . ASN A 1 113 ? 29.348 -7.761 -14.598 1.00 83.00 113 ASN A CA 1
ATOM 921 C C . ASN A 1 113 ? 27.934 -8.330 -14.782 1.00 83.00 113 ASN A C 1
ATOM 923 O O . ASN A 1 113 ? 27.692 -9.101 -15.710 1.00 83.00 113 ASN A O 1
ATOM 927 N N . ILE A 1 114 ? 27.015 -7.990 -13.876 1.00 84.88 114 ILE A N 1
ATOM 928 C CA . ILE A 1 114 ? 25.636 -8.478 -13.847 1.00 84.88 114 ILE A CA 1
ATOM 929 C C . ILE A 1 114 ? 24.712 -7.262 -13.770 1.00 84.88 114 ILE A C 1
ATOM 931 O O . ILE A 1 114 ? 24.482 -6.688 -12.703 1.00 84.88 114 ILE A O 1
ATOM 935 N N . PHE A 1 115 ? 24.173 -6.871 -14.918 1.00 84.25 115 PHE A N 1
ATOM 936 C CA . PHE A 1 115 ? 23.352 -5.674 -15.070 1.00 84.25 115 PHE A CA 1
ATOM 937 C C . PHE A 1 115 ? 22.241 -5.908 -16.091 1.00 84.25 115 PHE A C 1
ATOM 939 O O . PHE A 1 115 ? 22.266 -6.863 -16.869 1.00 84.25 115 PHE A O 1
ATOM 946 N N . LYS A 1 116 ? 21.232 -5.032 -16.066 1.00 89.19 116 LYS A N 1
ATOM 947 C CA . LYS A 1 116 ? 20.129 -5.089 -17.023 1.00 89.19 116 LYS A CA 1
ATOM 948 C C . LYS A 1 116 ? 20.629 -4.638 -18.394 1.00 89.19 116 LYS A C 1
ATOM 950 O O . LYS A 1 116 ? 21.017 -3.486 -18.545 1.00 89.19 116 LYS A O 1
ATOM 955 N N . GLU A 1 117 ? 20.600 -5.543 -19.362 1.00 91.56 117 GLU A N 1
ATOM 956 C CA . GLU A 1 117 ? 21.073 -5.281 -20.723 1.00 91.56 117 GLU A CA 1
ATOM 957 C C . GLU A 1 117 ? 20.008 -4.548 -21.570 1.00 91.56 117 GLU A C 1
ATOM 959 O O . GLU A 1 117 ? 18.819 -4.542 -21.223 1.00 91.56 117 GLU A O 1
ATOM 964 N N . LEU A 1 118 ? 20.431 -3.907 -22.665 1.00 91.75 118 LEU A N 1
ATOM 965 C CA . LEU A 1 118 ? 19.531 -3.289 -23.648 1.00 91.75 118 LEU A CA 1
ATOM 966 C C . LEU A 1 118 ? 18.752 -4.365 -24.431 1.00 91.75 118 LEU A C 1
ATOM 968 O O . LEU A 1 118 ? 19.249 -5.461 -24.672 1.00 91.75 118 LEU A O 1
ATOM 972 N N . MET A 1 119 ? 17.503 -4.079 -24.812 1.00 91.44 119 MET A N 1
ATOM 973 C CA . MET A 1 119 ? 16.705 -5.000 -25.632 1.00 91.44 119 MET A CA 1
ATOM 974 C C . MET A 1 119 ? 15.647 -4.255 -26.455 1.00 91.44 119 MET A C 1
ATOM 976 O O . MET A 1 119 ? 14.692 -3.735 -25.868 1.00 91.44 119 MET A O 1
ATOM 980 N N . PRO A 1 120 ? 15.761 -4.242 -27.795 1.00 90.75 120 PRO A N 1
ATOM 981 C CA . PRO A 1 120 ? 14.779 -3.621 -28.678 1.00 90.75 120 PRO A CA 1
ATOM 982 C C . PRO A 1 120 ? 13.594 -4.572 -28.916 1.00 90.75 120 PRO A C 1
ATOM 984 O O . PRO A 1 120 ? 13.457 -5.165 -29.981 1.00 90.75 120 PRO A O 1
ATOM 987 N N . TYR A 1 121 ? 12.727 -4.770 -27.919 1.00 85.19 121 TYR A N 1
ATOM 988 C CA . TYR A 1 121 ? 11.680 -5.808 -27.971 1.00 85.19 121 TYR A CA 1
ATOM 989 C C . TYR A 1 121 ? 10.799 -5.763 -29.226 1.00 85.19 121 TYR A C 1
ATOM 991 O O . TYR A 1 121 ? 10.505 -6.805 -29.806 1.00 85.19 121 TYR A O 1
ATOM 999 N N . ASN A 1 122 ? 10.391 -4.566 -29.649 1.00 83.69 122 ASN A N 1
ATOM 1000 C CA . ASN A 1 122 ? 9.512 -4.384 -30.806 1.00 83.69 122 ASN A CA 1
ATOM 1001 C C . ASN A 1 122 ? 10.228 -4.656 -32.143 1.00 83.69 122 ASN A C 1
ATOM 1003 O O . ASN A 1 122 ? 9.566 -4.930 -33.141 1.00 83.69 122 ASN A O 1
ATOM 1007 N N . TYR A 1 123 ? 11.564 -4.655 -32.151 1.00 90.44 123 TYR A N 1
ATOM 1008 C CA . TYR A 1 123 ? 12.373 -5.027 -33.310 1.00 90.44 123 TYR A CA 1
ATOM 1009 C C . TYR A 1 123 ? 12.418 -6.549 -33.534 1.00 90.44 123 TYR A C 1
ATOM 1011 O O . TYR A 1 123 ? 12.597 -7.020 -34.656 1.00 90.44 123 TYR A O 1
ATOM 1019 N N . TYR A 1 124 ? 12.207 -7.349 -32.483 1.00 89.19 124 TYR A N 1
ATOM 1020 C CA . TYR A 1 124 ? 12.213 -8.815 -32.547 1.00 89.19 124 TYR A CA 1
ATOM 1021 C C . TYR A 1 124 ? 10.882 -9.369 -33.079 1.00 89.19 124 TYR A C 1
ATOM 1023 O O . TYR A 1 124 ? 10.119 -10.032 -32.373 1.00 89.19 124 TYR A O 1
ATOM 1031 N N . THR A 1 125 ? 10.595 -9.119 -34.358 1.00 86.50 125 THR A N 1
ATOM 1032 C CA . THR A 1 125 ? 9.460 -9.746 -35.048 1.00 86.50 125 THR A CA 1
ATOM 1033 C C . THR A 1 125 ? 9.757 -11.213 -35.366 1.00 86.50 125 THR A C 1
ATOM 1035 O O . THR A 1 125 ? 10.912 -11.633 -35.441 1.00 86.50 125 THR A O 1
ATOM 1038 N N . LYS A 1 126 ? 8.709 -12.020 -35.591 1.00 84.44 126 LYS A N 1
ATOM 1039 C CA . LYS A 1 126 ? 8.868 -13.437 -35.965 1.00 84.44 126 LYS A CA 1
ATOM 1040 C C . LYS A 1 126 ? 9.746 -13.605 -37.209 1.00 84.44 126 LYS A C 1
ATOM 1042 O O . LYS A 1 126 ? 10.570 -14.507 -37.245 1.00 84.44 126 LYS A O 1
ATOM 1047 N N . GLU A 1 127 ? 9.555 -12.753 -38.209 1.00 89.69 127 GLU A N 1
ATOM 1048 C CA . GLU A 1 127 ? 10.318 -12.780 -39.457 1.00 89.69 127 GLU A CA 1
ATOM 1049 C C . GLU A 1 127 ? 11.799 -12.469 -39.220 1.00 89.69 127 GLU A C 1
ATOM 1051 O O . GLU A 1 127 ? 12.653 -13.288 -39.551 1.00 89.69 127 GLU A O 1
ATOM 1056 N N . ARG A 1 128 ? 12.104 -11.345 -38.555 1.00 90.62 128 ARG A N 1
ATOM 1057 C CA . ARG A 1 128 ? 13.486 -10.939 -38.252 1.00 90.62 128 ARG A CA 1
ATOM 1058 C C . ARG A 1 128 ? 14.198 -11.977 -37.386 1.00 90.62 128 ARG A C 1
ATOM 1060 O O . ARG A 1 128 ? 15.323 -12.360 -37.683 1.00 90.62 128 ARG A O 1
ATOM 1067 N N . TYR A 1 129 ? 13.512 -12.512 -36.376 1.00 83.94 129 TYR A N 1
ATOM 1068 C CA . TYR A 1 129 ? 14.059 -13.566 -35.522 1.00 83.94 129 TYR A CA 1
ATOM 1069 C C . TYR A 1 129 ? 14.379 -14.856 -36.291 1.00 83.94 129 TYR A C 1
ATOM 1071 O O . TYR A 1 129 ? 15.394 -15.488 -36.014 1.00 83.94 129 TYR A O 1
ATOM 1079 N N . LEU A 1 130 ? 13.542 -15.253 -37.259 1.00 88.31 130 LEU A N 1
ATOM 1080 C CA . LEU A 1 130 ? 13.811 -16.426 -38.100 1.00 88.31 130 LEU A CA 1
ATOM 1081 C C . LEU A 1 130 ? 14.970 -16.189 -39.078 1.00 88.31 130 LEU A C 1
ATOM 1083 O O . LEU A 1 130 ? 15.720 -17.124 -39.347 1.00 88.31 130 LEU A O 1
ATOM 1087 N N . ASN A 1 131 ? 15.135 -14.956 -39.566 1.00 93.06 131 ASN A N 1
ATOM 1088 C CA . ASN A 1 131 ? 16.272 -14.561 -40.402 1.00 93.06 131 ASN A CA 1
ATOM 1089 C C . ASN A 1 131 ? 17.577 -14.414 -39.592 1.00 93.06 131 ASN A C 1
ATOM 1091 O O . ASN A 1 131 ? 18.661 -14.539 -40.151 1.00 93.06 131 ASN A O 1
ATOM 1095 N N . ASN A 1 132 ? 17.469 -14.189 -38.279 1.00 94.44 132 ASN A N 1
ATOM 1096 C CA . ASN A 1 132 ? 18.552 -14.123 -37.291 1.00 94.44 132 ASN A CA 1
ATOM 1097 C C . ASN A 1 132 ? 19.621 -13.031 -37.506 1.00 94.44 132 ASN A C 1
ATOM 1099 O O . ASN A 1 132 ? 20.691 -13.086 -36.901 1.00 94.44 132 ASN A O 1
ATOM 1103 N N . ILE A 1 133 ? 19.339 -12.025 -38.329 1.00 96.00 133 ILE A N 1
ATOM 1104 C CA . ILE A 1 133 ? 20.239 -10.894 -38.576 1.00 96.00 133 ILE A CA 1
ATOM 1105 C C . ILE A 1 133 ? 19.469 -9.609 -38.281 1.00 96.00 133 ILE A C 1
ATOM 1107 O O . ILE A 1 133 ? 18.408 -9.373 -38.863 1.00 96.00 133 ILE A O 1
ATOM 1111 N N . GLY A 1 134 ? 19.988 -8.806 -37.354 1.00 95.62 134 GLY A N 1
ATOM 1112 C CA . GLY A 1 134 ? 19.420 -7.516 -36.971 1.00 95.62 134 GLY A CA 1
ATOM 1113 C C . GLY A 1 134 ? 20.350 -6.365 -37.332 1.00 95.62 134 GLY A C 1
ATOM 1114 O O . GLY A 1 134 ? 21.562 -6.529 -37.247 1.00 95.62 134 GLY A O 1
ATOM 1115 N N . SER A 1 135 ? 19.782 -5.213 -37.691 1.00 96.81 135 SER A N 1
ATOM 1116 C CA . SER A 1 135 ? 20.500 -3.944 -37.872 1.00 96.81 135 SER A CA 1
ATOM 1117 C C . SER A 1 135 ? 20.540 -3.167 -36.556 1.00 96.81 135 SER A C 1
ATOM 1119 O O . SER A 1 135 ? 19.516 -3.016 -35.878 1.00 96.81 135 SER A O 1
ATOM 1121 N N . ILE A 1 136 ? 21.720 -2.673 -36.184 1.00 96.06 136 ILE A N 1
ATOM 1122 C CA . ILE A 1 136 ? 21.946 -1.807 -35.024 1.00 96.06 136 ILE A CA 1
ATOM 1123 C C . ILE A 1 136 ? 21.193 -0.501 -35.240 1.00 96.06 136 ILE A C 1
ATOM 1125 O O . ILE A 1 136 ? 20.406 -0.120 -34.376 1.00 96.06 136 ILE A O 1
ATOM 1129 N N . THR A 1 137 ? 21.364 0.125 -36.406 1.00 95.06 137 THR A N 1
ATOM 1130 C CA . THR A 1 137 ? 20.709 1.388 -36.763 1.00 95.06 137 THR A CA 1
ATOM 1131 C C . THR A 1 137 ? 19.189 1.299 -36.652 1.00 95.06 137 THR A C 1
ATOM 1133 O O . THR A 1 137 ? 18.584 2.113 -35.958 1.00 95.06 137 THR A O 1
ATOM 1136 N N . GLU A 1 138 ? 18.560 0.280 -37.244 1.00 94.94 138 GLU A N 1
ATOM 1137 C CA . GLU A 1 138 ? 17.102 0.122 -37.147 1.00 94.94 138 GLU A CA 1
ATOM 1138 C C . GLU A 1 138 ? 16.635 -0.221 -35.721 1.00 94.94 138 GLU A C 1
ATOM 1140 O O . GLU A 1 138 ? 15.533 0.140 -35.313 1.00 94.94 138 GLU A O 1
ATOM 1145 N N . SER A 1 139 ? 17.461 -0.923 -34.937 1.00 93.94 139 SER A N 1
ATOM 1146 C CA . SER A 1 139 ? 17.116 -1.295 -33.559 1.00 93.94 139 SER A CA 1
ATOM 1147 C C . SER A 1 139 ? 17.031 -0.088 -32.618 1.00 93.94 139 SER A C 1
ATOM 1149 O O . SER A 1 139 ? 16.309 -0.160 -31.620 1.00 93.94 139 SER A O 1
ATOM 1151 N N . LEU A 1 140 ? 17.750 1.005 -32.909 1.00 92.56 140 LEU A N 1
ATOM 1152 C CA . LEU A 1 140 ? 17.805 2.199 -32.056 1.00 92.56 140 LEU A CA 1
ATOM 1153 C C . LEU A 1 140 ? 16.429 2.847 -31.857 1.00 92.56 140 LEU A C 1
ATOM 1155 O O . LEU A 1 140 ? 16.149 3.328 -30.761 1.00 92.56 140 LEU A O 1
ATOM 1159 N N . GLU A 1 141 ? 15.545 2.786 -32.856 1.00 88.88 141 GLU A N 1
ATOM 1160 C CA . GLU A 1 141 ? 14.172 3.317 -32.772 1.00 88.88 141 GLU A CA 1
ATOM 1161 C C . GLU A 1 141 ? 13.321 2.621 -31.695 1.00 88.88 141 GLU A C 1
ATOM 1163 O O . GLU A 1 141 ? 12.319 3.160 -31.228 1.00 88.88 141 GLU A O 1
ATOM 1168 N N . PHE A 1 142 ? 13.722 1.416 -31.285 1.00 87.06 142 PHE A N 1
ATOM 1169 C CA . PHE A 1 142 ? 13.002 0.579 -30.324 1.00 87.06 142 PHE A CA 1
ATOM 1170 C C . PHE A 1 142 ? 13.701 0.491 -28.962 1.00 87.06 142 PHE A C 1
ATOM 1172 O O . PHE A 1 142 ? 13.267 -0.273 -28.092 1.00 87.06 142 PHE A O 1
ATOM 1179 N N . LEU A 1 143 ? 14.790 1.240 -28.781 1.00 88.75 143 LEU A N 1
ATOM 1180 C CA . LEU A 1 143 ? 15.535 1.351 -27.533 1.00 88.75 143 LEU A CA 1
ATOM 1181 C C . LEU A 1 143 ? 15.149 2.628 -26.772 1.00 88.75 143 LEU A C 1
ATOM 1183 O O . LEU A 1 143 ? 14.494 3.511 -27.324 1.00 88.75 143 LEU A O 1
ATOM 1187 N N . PRO A 1 144 ? 15.511 2.739 -25.479 1.00 83.94 144 PRO A N 1
ATOM 1188 C CA . PRO A 1 144 ? 15.274 3.960 -24.719 1.00 83.94 144 PRO A CA 1
ATOM 1189 C C . PRO A 1 144 ? 15.865 5.195 -25.415 1.00 83.94 144 PRO A C 1
ATOM 1191 O O . PRO A 1 144 ? 17.003 5.153 -25.891 1.00 83.94 144 PRO A O 1
ATOM 1194 N N . SER A 1 145 ? 15.115 6.298 -25.428 1.00 79.81 145 SER A N 1
ATOM 1195 C CA . SER A 1 145 ? 15.543 7.566 -26.027 1.00 79.81 145 SER A CA 1
ATOM 1196 C C . SER A 1 145 ? 16.908 8.010 -25.496 1.00 79.81 145 SER A C 1
ATOM 1198 O O . SER A 1 145 ? 17.160 7.962 -24.293 1.00 79.81 145 SER A O 1
ATOM 1200 N N . GLY A 1 146 ? 17.783 8.452 -26.401 1.00 83.56 146 GLY A N 1
ATOM 1201 C CA . GLY A 1 146 ? 19.157 8.848 -26.078 1.00 83.56 146 GLY A CA 1
ATOM 1202 C C . GLY A 1 146 ? 20.179 7.709 -26.124 1.00 83.56 146 GLY A C 1
ATOM 1203 O O . GLY A 1 146 ? 21.369 7.986 -26.009 1.00 83.56 146 GLY A O 1
ATOM 1204 N N . THR A 1 147 ? 19.755 6.457 -26.340 1.00 90.94 147 THR A N 1
ATOM 1205 C CA . THR A 1 147 ? 20.688 5.357 -26.632 1.00 90.94 147 THR A CA 1
ATOM 1206 C C . THR A 1 147 ? 21.400 5.638 -27.951 1.00 90.94 147 THR A C 1
ATOM 1208 O O . THR A 1 147 ? 20.750 5.814 -28.982 1.00 90.94 147 THR A O 1
ATOM 1211 N N . THR A 1 148 ? 22.731 5.681 -27.931 1.00 93.88 148 THR A N 1
ATOM 1212 C CA . THR A 1 148 ? 23.524 5.906 -29.142 1.00 93.88 148 THR A CA 1
ATOM 1213 C C . THR A 1 148 ? 23.841 4.594 -29.859 1.00 93.88 148 THR A C 1
ATOM 1215 O O . THR A 1 148 ? 23.785 3.507 -29.274 1.00 93.88 148 THR A O 1
ATOM 1218 N N . HIS A 1 149 ? 24.228 4.694 -31.134 1.00 94.25 149 HIS A N 1
ATOM 1219 C CA . HIS A 1 149 ? 24.752 3.552 -31.894 1.00 94.25 149 HIS A CA 1
ATOM 1220 C C . HIS A 1 149 ? 25.949 2.906 -31.178 1.00 94.25 149 HIS A C 1
ATOM 1222 O O . HIS A 1 149 ? 26.018 1.683 -31.055 1.00 94.25 149 HIS A O 1
ATOM 1228 N N . GLU A 1 150 ? 26.832 3.721 -30.592 1.00 94.81 150 GLU A N 1
ATOM 1229 C CA . GLU A 1 150 ? 27.987 3.247 -29.826 1.00 94.81 150 GLU A CA 1
ATOM 1230 C C . GLU A 1 150 ? 27.570 2.466 -28.567 1.00 94.81 150 GLU A C 1
ATOM 1232 O O . GLU A 1 150 ? 28.136 1.407 -28.279 1.00 94.81 150 GLU A O 1
ATOM 1237 N N . ASP A 1 151 ? 26.563 2.943 -27.830 1.00 94.00 151 ASP A N 1
ATOM 1238 C CA . ASP A 1 151 ? 26.069 2.270 -26.623 1.00 94.00 151 ASP A CA 1
ATOM 1239 C C . ASP A 1 151 ? 25.524 0.876 -26.938 1.00 94.00 151 ASP A C 1
ATOM 1241 O O . ASP A 1 151 ? 25.846 -0.100 -26.246 1.00 94.00 151 ASP A O 1
ATOM 1245 N N . PHE A 1 152 ? 24.721 0.766 -28.000 1.00 95.44 152 PHE A N 1
ATOM 1246 C CA . PHE A 1 152 ? 24.133 -0.511 -28.387 1.00 95.44 152 PHE A CA 1
ATOM 1247 C C . PHE A 1 152 ? 25.170 -1.453 -29.011 1.00 95.44 152 PHE A C 1
ATOM 1249 O O . PHE A 1 152 ? 25.201 -2.636 -28.674 1.00 95.44 152 PHE A O 1
ATOM 1256 N N . THR A 1 153 ? 26.109 -0.930 -29.803 1.00 96.12 153 THR A N 1
ATOM 1257 C CA . THR A 1 153 ? 27.248 -1.701 -30.328 1.00 96.12 153 THR A CA 1
ATOM 1258 C C . THR A 1 153 ? 28.102 -2.279 -29.196 1.00 96.12 153 THR A C 1
ATOM 1260 O O . THR A 1 153 ? 28.463 -3.458 -29.221 1.00 96.12 153 THR A O 1
ATOM 1263 N N . LYS A 1 154 ? 28.381 -1.498 -28.141 1.00 94.62 154 LYS A N 1
ATOM 1264 C CA . LYS A 1 154 ? 29.058 -1.999 -26.931 1.00 94.62 154 LYS A CA 1
ATOM 1265 C C . LYS A 1 154 ? 28.263 -3.120 -26.263 1.00 94.62 154 LYS A C 1
ATOM 1267 O O . LYS A 1 154 ? 28.857 -4.115 -25.850 1.00 94.62 154 LYS A O 1
ATOM 1272 N N . ALA A 1 155 ? 26.941 -2.987 -26.166 1.00 93.50 155 ALA A N 1
ATOM 1273 C CA . ALA A 1 155 ? 26.076 -4.024 -25.609 1.00 93.50 155 ALA A CA 1
ATOM 1274 C C . ALA A 1 155 ? 26.125 -5.328 -26.417 1.00 93.50 155 ALA A C 1
ATOM 1276 O O . ALA A 1 155 ? 26.295 -6.406 -25.848 1.00 93.50 155 ALA A O 1
ATOM 1277 N N . ILE A 1 156 ? 26.037 -5.234 -27.741 1.00 95.81 156 ILE A N 1
ATOM 1278 C CA . ILE A 1 156 ? 26.115 -6.376 -28.658 1.00 95.81 156 ILE A CA 1
ATOM 1279 C C . ILE A 1 156 ? 27.485 -7.061 -28.577 1.00 95.81 156 ILE A C 1
ATOM 1281 O O . ILE A 1 156 ? 27.558 -8.291 -28.517 1.00 95.81 156 ILE A O 1
ATOM 1285 N N . ASN A 1 157 ? 28.569 -6.284 -28.505 1.00 94.94 157 ASN A N 1
ATOM 1286 C CA . ASN A 1 157 ? 29.926 -6.810 -28.355 1.00 94.94 157 ASN A CA 1
ATOM 1287 C C . ASN A 1 157 ? 30.123 -7.582 -27.044 1.00 94.94 157 ASN A C 1
ATOM 1289 O O . ASN A 1 157 ? 30.788 -8.615 -27.052 1.00 94.94 157 ASN A O 1
ATOM 1293 N N . ARG A 1 158 ? 29.504 -7.158 -25.931 1.00 92.75 158 ARG A N 1
ATOM 1294 C CA . ARG A 1 158 ? 29.524 -7.931 -24.670 1.00 92.75 158 ARG A CA 1
ATOM 1295 C C . ARG A 1 158 ? 28.894 -9.315 -24.810 1.00 92.75 158 ARG A C 1
ATOM 1297 O O . ARG A 1 158 ? 29.314 -10.247 -24.131 1.00 92.75 158 ARG A O 1
ATOM 1304 N N . ALA A 1 159 ? 27.894 -9.443 -25.678 1.00 93.12 159 ALA A N 1
ATOM 1305 C CA . ALA A 1 159 ? 27.274 -10.719 -26.017 1.00 93.12 159 ALA A CA 1
ATOM 1306 C C . ALA A 1 159 ? 28.047 -11.493 -27.099 1.00 93.12 159 ALA A C 1
ATOM 1308 O O . ALA A 1 159 ? 27.604 -12.569 -27.504 1.00 93.12 159 ALA A O 1
ATOM 1309 N N . GLU A 1 160 ? 29.155 -10.932 -27.599 1.00 96.31 160 GLU A N 1
ATOM 1310 C CA . GLU A 1 160 ? 29.908 -11.412 -28.759 1.00 96.31 160 GLU A CA 1
ATOM 1311 C C . GLU A 1 160 ? 29.008 -11.634 -29.989 1.00 96.31 160 GLU A C 1
ATOM 1313 O O . GLU A 1 160 ? 29.200 -12.584 -30.747 1.00 96.31 160 GLU A O 1
ATOM 1318 N N . ALA A 1 161 ? 27.964 -10.819 -30.149 1.00 96.69 161 ALA A N 1
ATOM 1319 C CA . ALA A 1 161 ? 26.939 -11.008 -31.174 1.00 96.69 161 ALA A CA 1
ATOM 1320 C C . ALA A 1 161 ? 27.132 -10.114 -32.408 1.00 96.69 161 ALA A C 1
ATOM 1322 O O . ALA A 1 161 ? 26.334 -10.205 -33.335 1.00 96.69 161 ALA A O 1
ATOM 1323 N N . LEU A 1 162 ? 28.162 -9.265 -32.432 1.00 97.31 162 LEU A N 1
ATOM 1324 C CA . LEU A 1 162 ? 28.444 -8.377 -33.559 1.00 97.31 162 LEU A CA 1
ATOM 1325 C C . LEU A 1 162 ? 28.921 -9.195 -34.766 1.00 97.31 162 LEU A C 1
ATOM 1327 O O . LEU A 1 162 ? 29.794 -10.052 -34.618 1.00 97.31 162 LEU A O 1
ATOM 1331 N N . LEU A 1 163 ? 28.340 -8.941 -35.938 1.00 96.25 163 LEU A N 1
ATOM 1332 C CA . LEU A 1 163 ? 28.706 -9.603 -37.194 1.00 96.25 163 LEU A CA 1
ATOM 1333 C C . LEU A 1 163 ? 29.542 -8.677 -38.084 1.00 96.25 163 LEU A C 1
ATOM 1335 O O . LEU A 1 163 ? 30.556 -9.107 -38.628 1.00 96.25 163 LEU A O 1
ATOM 1339 N N . ASP A 1 164 ? 29.134 -7.413 -38.190 1.00 94.44 164 ASP A N 1
ATOM 1340 C CA . ASP A 1 164 ? 29.825 -6.350 -38.925 1.00 94.44 164 ASP A CA 1
ATOM 1341 C C . ASP A 1 164 ? 29.511 -4.971 -38.303 1.00 94.44 164 ASP A C 1
ATOM 1343 O O . ASP A 1 164 ? 29.088 -4.902 -37.151 1.00 94.44 164 ASP A O 1
ATOM 1347 N N . GLU A 1 165 ? 29.767 -3.872 -39.021 1.00 92.12 165 GLU A N 1
ATOM 1348 C CA . GLU A 1 165 ? 29.606 -2.500 -38.512 1.00 92.12 165 GLU A CA 1
ATOM 1349 C C . GLU A 1 165 ? 28.161 -2.130 -38.132 1.00 92.12 165 GLU A C 1
ATOM 1351 O O . GLU A 1 165 ? 27.972 -1.279 -37.261 1.00 92.12 165 GLU A O 1
ATOM 1356 N N . ASP A 1 166 ? 27.148 -2.758 -38.740 1.00 95.88 166 ASP A N 1
ATOM 1357 C CA . ASP A 1 166 ? 25.735 -2.469 -38.450 1.00 95.88 166 ASP A CA 1
ATOM 1358 C C . ASP A 1 166 ? 24.887 -3.722 -38.200 1.00 95.88 166 ASP A C 1
ATOM 1360 O O . ASP A 1 166 ? 23.725 -3.595 -37.834 1.00 95.88 166 ASP A O 1
ATOM 1364 N N . SER A 1 167 ? 25.433 -4.929 -38.336 1.00 96.44 167 SER A N 1
ATOM 1365 C CA . SER A 1 167 ? 24.670 -6.174 -38.205 1.00 96.44 167 SER A CA 1
ATOM 1366 C C . SER A 1 167 ? 25.066 -6.991 -36.980 1.00 96.44 167 SER A C 1
ATOM 1368 O O . SER A 1 167 ? 26.238 -7.078 -36.602 1.00 96.44 167 SER A O 1
ATOM 1370 N N . TYR A 1 168 ? 24.087 -7.668 -36.378 1.00 97.25 168 TYR A N 1
ATOM 1371 C CA . TYR A 1 168 ? 24.302 -8.557 -35.237 1.00 97.25 168 TYR A CA 1
ATOM 1372 C C . TYR A 1 168 ? 23.437 -9.825 -35.273 1.00 97.25 168 TYR A C 1
ATOM 1374 O O . TYR A 1 168 ? 22.346 -9.852 -35.847 1.00 97.25 168 TYR A O 1
ATOM 1382 N N . ASP A 1 169 ? 23.922 -10.880 -34.614 1.00 97.25 169 ASP A N 1
ATOM 1383 C CA . ASP A 1 169 ? 23.208 -12.142 -34.406 1.00 97.25 169 ASP A CA 1
ATOM 1384 C C . ASP A 1 169 ? 22.123 -11.955 -33.334 1.00 97.25 169 ASP A C 1
ATOM 1386 O O . ASP A 1 169 ? 22.397 -11.857 -32.128 1.00 97.25 169 ASP A O 1
ATOM 1390 N N . MET A 1 170 ? 20.869 -11.903 -33.784 1.00 95.31 170 MET A N 1
ATOM 1391 C CA . MET A 1 170 ? 19.718 -11.635 -32.920 1.00 95.31 170 MET A CA 1
ATOM 1392 C C . MET A 1 170 ? 19.522 -12.726 -31.862 1.00 95.31 170 MET A C 1
ATOM 1394 O O . MET A 1 170 ? 19.225 -12.436 -30.702 1.00 95.31 170 MET A O 1
ATOM 1398 N N . TYR A 1 171 ? 19.694 -13.996 -32.223 1.00 91.75 171 TYR A N 1
ATOM 1399 C CA . TYR A 1 171 ? 19.535 -15.118 -31.306 1.00 91.75 171 TYR A CA 1
ATOM 1400 C C . TYR A 1 171 ? 20.624 -15.120 -30.236 1.00 91.75 171 TYR A C 1
ATOM 1402 O O . TYR A 1 171 ? 20.314 -15.286 -29.051 1.00 91.75 171 TYR A O 1
ATOM 1410 N N . LYS A 1 172 ? 21.889 -14.914 -30.624 1.00 94.12 172 LYS A N 1
ATOM 1411 C CA . LYS A 1 172 ? 23.019 -14.858 -29.689 1.00 94.12 172 LYS A CA 1
ATOM 1412 C C . LYS A 1 172 ? 22.840 -13.709 -28.698 1.00 94.12 172 LYS A C 1
ATOM 1414 O O . LYS A 1 172 ? 22.959 -13.938 -27.491 1.00 94.12 172 LYS A O 1
ATOM 1419 N N . TYR A 1 173 ? 22.456 -12.525 -29.180 1.00 95.06 173 TYR A N 1
ATOM 1420 C CA . TYR A 1 173 ? 22.183 -11.373 -28.321 1.00 95.06 173 TYR A CA 1
ATOM 1421 C C . TYR A 1 173 ? 20.991 -11.609 -27.381 1.00 95.06 173 TYR A C 1
ATOM 1423 O O . TYR A 1 173 ? 21.100 -11.420 -26.168 1.00 95.06 173 TYR A O 1
ATOM 1431 N N . CYS A 1 174 ? 19.868 -12.114 -27.905 1.00 91.12 174 CYS A N 1
ATOM 1432 C CA . CYS A 1 174 ? 18.677 -12.429 -27.114 1.00 91.12 174 CYS A CA 1
ATOM 1433 C C . CYS A 1 174 ? 18.952 -13.474 -26.027 1.00 91.12 174 CYS A C 1
ATOM 1435 O O . CYS A 1 174 ? 18.526 -13.323 -24.879 1.00 91.12 174 CYS A O 1
ATOM 1437 N N . LYS A 1 175 ? 19.724 -14.514 -26.351 1.00 89.12 175 LYS A N 1
ATOM 1438 C CA . LYS A 1 175 ? 20.145 -15.522 -25.379 1.00 89.12 175 LYS A CA 1
ATOM 1439 C C . LYS A 1 175 ? 20.981 -14.900 -24.258 1.00 89.12 175 LYS A C 1
ATOM 1441 O O . LYS A 1 175 ? 20.688 -15.158 -23.091 1.00 89.12 175 LYS A O 1
ATOM 1446 N N . PHE A 1 176 ? 21.981 -14.081 -24.594 1.00 90.81 176 PHE A N 1
ATOM 1447 C CA . PHE A 1 176 ? 22.807 -13.385 -23.604 1.00 90.81 176 PHE A CA 1
ATOM 1448 C C . PHE A 1 176 ? 21.958 -12.493 -22.689 1.00 90.81 176 PHE A C 1
ATOM 1450 O O . PHE A 1 176 ? 22.074 -12.574 -21.466 1.00 90.81 176 PHE A O 1
ATOM 1457 N N . TYR A 1 177 ? 21.037 -11.721 -23.266 1.00 91.38 177 TYR A N 1
ATOM 1458 C CA . TYR A 1 177 ? 20.083 -10.901 -22.525 1.00 91.38 177 TYR A CA 1
ATOM 1459 C C . TYR A 1 177 ? 19.266 -11.721 -21.511 1.00 91.38 177 TYR A C 1
ATOM 1461 O O . TYR A 1 177 ? 19.208 -11.386 -20.325 1.00 91.38 177 TYR A O 1
ATOM 1469 N N . CYS A 1 178 ? 18.662 -12.832 -21.951 1.00 87.69 178 CYS A N 1
ATOM 1470 C CA . CYS A 1 178 ? 17.876 -13.697 -21.070 1.00 87.69 178 CYS A CA 1
ATOM 1471 C C . CYS A 1 178 ? 18.730 -14.320 -19.955 1.00 87.69 178 CYS A C 1
ATOM 1473 O O . CYS A 1 178 ? 18.254 -14.497 -18.831 1.00 87.69 178 CYS A O 1
ATOM 1475 N N . GLU A 1 179 ? 19.988 -14.660 -20.242 1.00 88.56 179 GLU A N 1
ATOM 1476 C CA . GLU A 1 179 ? 20.929 -15.150 -19.235 1.00 88.56 179 GLU A CA 1
ATOM 1477 C C . GLU A 1 179 ? 21.261 -14.076 -18.192 1.00 88.56 179 GLU A C 1
ATOM 1479 O O . GLU A 1 179 ? 21.294 -14.400 -17.003 1.00 88.56 179 GLU A O 1
ATOM 1484 N N . GLN A 1 180 ? 21.454 -12.817 -18.599 1.00 89.62 180 GLN A N 1
ATOM 1485 C CA . GLN A 1 180 ? 21.683 -11.705 -17.670 1.00 89.62 180 GLN A CA 1
ATOM 1486 C C . GLN A 1 180 ? 20.493 -11.496 -16.734 1.00 89.62 180 GLN A C 1
ATOM 1488 O O . GLN A 1 180 ? 20.682 -11.445 -15.521 1.00 89.62 180 GLN A O 1
ATOM 1493 N N . ASP A 1 181 ? 19.262 -11.498 -17.247 1.00 90.62 181 ASP A N 1
ATOM 1494 C CA . ASP A 1 181 ? 18.059 -11.386 -16.411 1.00 90.62 181 ASP A CA 1
ATOM 1495 C C . ASP A 1 181 ? 17.981 -12.493 -15.351 1.00 90.62 181 ASP A C 1
ATOM 1497 O O . ASP A 1 181 ? 17.719 -12.233 -14.172 1.00 90.62 181 ASP A O 1
ATOM 1501 N N . VAL A 1 182 ? 18.272 -13.738 -15.738 1.00 88.75 182 VAL A N 1
ATOM 1502 C CA . VAL A 1 182 ? 18.301 -14.860 -14.791 1.00 88.75 182 VAL A CA 1
ATOM 1503 C C . VAL A 1 182 ? 19.427 -14.692 -13.768 1.00 88.75 182 VAL A C 1
ATOM 1505 O O . VAL A 1 182 ? 19.192 -14.961 -12.592 1.00 88.75 182 VAL A O 1
ATOM 1508 N N . LYS A 1 183 ? 20.620 -14.233 -14.173 1.00 90.38 183 LYS A N 1
ATOM 1509 C CA . LYS A 1 183 ? 21.756 -13.970 -13.266 1.00 90.38 183 LYS A CA 1
ATOM 1510 C C . LYS A 1 183 ? 21.457 -12.843 -12.276 1.00 90.38 183 LYS A C 1
ATOM 1512 O O . LYS A 1 183 ? 21.788 -12.977 -11.100 1.00 90.38 183 LYS A O 1
ATOM 1517 N N . ILE A 1 184 ? 20.791 -11.773 -12.715 1.00 91.56 184 ILE A N 1
ATOM 1518 C CA . ILE A 1 184 ? 20.348 -10.683 -11.836 1.00 91.56 184 ILE A CA 1
ATOM 1519 C C . ILE A 1 184 ? 19.409 -11.242 -10.765 1.00 91.56 184 ILE A C 1
ATOM 1521 O O . ILE A 1 184 ? 19.625 -11.034 -9.571 1.00 91.56 184 ILE A O 1
ATOM 1525 N N . LEU A 1 185 ? 18.381 -11.988 -11.181 1.00 91.00 185 LEU A N 1
ATOM 1526 C CA . LEU A 1 185 ? 17.428 -12.573 -10.243 1.00 91.00 185 LEU A CA 1
ATOM 1527 C C . LEU A 1 185 ? 18.116 -13.540 -9.268 1.00 91.00 185 LEU A C 1
ATOM 1529 O O . LEU A 1 185 ? 17.868 -13.467 -8.067 1.00 91.00 185 LEU A O 1
ATOM 1533 N N . ALA A 1 186 ? 19.002 -14.398 -9.783 1.00 88.69 186 ALA A N 1
ATOM 1534 C CA . ALA A 1 186 ? 19.815 -15.337 -9.014 1.00 88.69 186 ALA A CA 1
ATOM 1535 C C . ALA A 1 186 ? 20.544 -14.652 -7.863 1.00 88.69 186 ALA A C 1
ATOM 1537 O O . ALA A 1 186 ? 20.314 -14.947 -6.691 1.00 88.69 186 ALA A O 1
ATOM 1538 N N . LYS A 1 187 ? 21.399 -13.696 -8.228 1.00 89.00 187 LYS A N 1
ATOM 1539 C CA . LYS A 1 187 ? 22.270 -12.987 -7.305 1.00 89.00 187 LYS A CA 1
ATOM 1540 C C . LYS A 1 187 ? 21.442 -12.213 -6.278 1.00 89.00 187 LYS A C 1
ATOM 1542 O O . LYS A 1 187 ? 21.754 -12.261 -5.096 1.00 89.00 187 LYS A O 1
ATOM 1547 N N . ALA A 1 188 ? 20.354 -11.563 -6.697 1.00 88.88 188 ALA A N 1
ATOM 1548 C CA . ALA A 1 188 ? 19.495 -10.803 -5.792 1.00 88.88 188 ALA A CA 1
ATOM 1549 C C . ALA A 1 188 ? 18.794 -11.692 -4.752 1.00 88.88 188 ALA A C 1
ATOM 1551 O O . ALA A 1 188 ? 18.773 -11.349 -3.572 1.00 88.88 188 ALA A O 1
ATOM 1552 N N . VAL A 1 189 ? 18.251 -12.843 -5.167 1.00 88.69 189 VAL A N 1
ATOM 1553 C CA . VAL A 1 189 ? 17.608 -13.804 -4.253 1.00 88.69 189 VAL A CA 1
ATOM 1554 C C . VAL A 1 189 ? 18.626 -14.405 -3.282 1.00 88.69 189 VAL A C 1
ATOM 1556 O O . VAL A 1 189 ? 18.319 -14.527 -2.098 1.00 88.69 189 VAL A O 1
ATOM 1559 N N . MET A 1 190 ? 19.840 -14.722 -3.746 1.00 88.00 190 MET A N 1
ATOM 1560 C CA . MET A 1 190 ? 20.919 -15.217 -2.882 1.00 88.00 190 MET A CA 1
ATOM 1561 C C . MET A 1 190 ? 21.347 -14.171 -1.853 1.00 88.00 190 MET A C 1
ATOM 1563 O O . MET A 1 190 ? 21.312 -14.455 -0.664 1.00 88.00 190 MET A O 1
ATOM 1567 N N . ILE A 1 191 ? 21.634 -12.939 -2.285 1.00 87.50 191 ILE A N 1
ATOM 1568 C CA . ILE A 1 191 ? 22.012 -11.849 -1.374 1.00 87.50 191 ILE A CA 1
ATOM 1569 C C . ILE A 1 191 ? 20.902 -11.585 -0.354 1.00 87.50 191 ILE A C 1
ATOM 1571 O O . ILE A 1 191 ? 21.191 -11.359 0.817 1.00 87.50 191 ILE A O 1
ATOM 1575 N N . PHE A 1 192 ? 19.627 -11.632 -0.759 1.00 88.19 192 PHE A N 1
ATOM 1576 C CA . PHE A 1 192 ? 18.519 -11.548 0.193 1.00 88.19 192 PHE A CA 1
ATOM 1577 C C . PHE A 1 192 ? 18.611 -12.699 1.202 1.00 88.19 192 PHE A C 1
ATOM 1579 O O . PHE A 1 192 ? 18.699 -12.443 2.401 1.00 88.19 192 PHE A O 1
ATOM 1586 N N . ARG A 1 193 ? 18.618 -13.952 0.744 1.00 89.25 193 ARG A N 1
ATOM 1587 C CA . ARG A 1 193 ? 18.662 -15.135 1.613 1.00 89.25 193 ARG A CA 1
ATOM 1588 C C . ARG A 1 193 ? 19.829 -15.094 2.606 1.00 89.25 193 ARG A C 1
ATOM 1590 O O . ARG A 1 193 ? 19.606 -15.336 3.789 1.00 89.25 193 ARG A O 1
ATOM 1597 N N . ASP A 1 194 ? 21.026 -14.746 2.146 1.00 88.69 194 ASP A N 1
ATOM 1598 C CA . ASP A 1 194 ? 22.234 -14.690 2.974 1.00 88.69 194 ASP A CA 1
ATOM 1599 C C . ASP A 1 194 ? 22.138 -13.572 4.013 1.00 88.69 194 ASP A C 1
ATOM 1601 O O . ASP A 1 194 ? 22.377 -13.800 5.197 1.00 88.69 194 ASP A O 1
ATOM 1605 N N . ASN A 1 195 ? 21.683 -12.384 3.601 1.00 86.31 195 ASN A N 1
ATOM 1606 C CA . ASN A 1 195 ? 21.426 -11.286 4.527 1.00 86.31 195 ASN A CA 1
ATOM 1607 C C . ASN A 1 195 ? 20.354 -11.664 5.559 1.00 86.31 195 ASN A C 1
ATOM 1609 O O . ASN A 1 195 ? 20.482 -11.314 6.725 1.00 86.31 195 ASN A O 1
ATOM 1613 N N . LEU A 1 196 ? 19.296 -12.380 5.165 1.00 88.06 196 LEU A N 1
ATOM 1614 C CA . LEU A 1 196 ? 18.259 -12.827 6.094 1.00 88.06 196 LEU A CA 1
ATOM 1615 C C . LEU A 1 196 ? 18.849 -13.752 7.169 1.00 88.06 196 LEU A C 1
ATOM 1617 O O . LEU A 1 196 ? 18.616 -13.533 8.354 1.00 88.06 196 LEU A O 1
ATOM 1621 N N . ARG A 1 197 ? 19.656 -14.737 6.770 1.00 89.00 197 ARG A N 1
ATOM 1622 C CA . ARG A 1 197 ? 20.341 -15.647 7.699 1.00 89.00 197 ARG A CA 1
ATOM 1623 C C . ARG A 1 197 ? 21.290 -14.898 8.627 1.00 89.00 197 ARG A C 1
ATOM 1625 O O . ARG A 1 197 ? 21.127 -14.971 9.841 1.00 89.00 197 ARG A O 1
ATOM 1632 N N . GLN A 1 198 ? 22.188 -14.087 8.065 1.00 87.88 198 GLN A N 1
ATOM 1633 C CA . GLN A 1 198 ? 23.181 -13.321 8.823 1.00 87.88 198 GLN A CA 1
ATOM 1634 C C . GLN A 1 198 ? 22.547 -12.447 9.914 1.00 87.88 198 GLN A C 1
ATOM 1636 O O . GLN A 1 198 ? 23.133 -12.254 10.976 1.00 87.88 198 GLN A O 1
ATOM 1641 N N . GLN A 1 199 ? 21.362 -11.890 9.653 1.00 83.94 199 GLN A N 1
ATOM 1642 C CA . GLN A 1 199 ? 20.690 -10.996 10.594 1.00 83.94 199 GLN A CA 1
ATOM 1643 C C . GLN A 1 199 ? 19.953 -11.735 11.719 1.00 83.94 199 GLN A C 1
ATOM 1645 O O . GLN A 1 199 ? 19.881 -11.205 12.825 1.00 83.94 199 GLN A O 1
ATOM 1650 N N . TYR A 1 200 ? 19.403 -12.925 11.461 1.00 86.88 200 TYR A N 1
ATOM 1651 C CA . TYR A 1 200 ? 18.518 -13.615 12.409 1.00 86.88 200 TYR A CA 1
ATOM 1652 C C . TYR A 1 200 ? 19.145 -14.840 13.093 1.00 86.88 200 TYR A C 1
ATOM 1654 O O . TYR A 1 200 ? 18.729 -15.188 14.199 1.00 86.88 200 TYR A O 1
ATOM 1662 N N . GLU A 1 201 ? 20.188 -15.447 12.523 1.00 89.81 201 GLU A N 1
ATOM 1663 C CA . GLU A 1 201 ? 20.943 -16.526 13.177 1.00 89.81 201 GLU A CA 1
ATOM 1664 C C . GLU A 1 201 ? 21.528 -16.123 14.544 1.00 89.81 201 GLU A C 1
ATOM 1666 O O . GLU A 1 201 ? 21.385 -16.912 15.479 1.00 89.81 201 GLU A O 1
ATOM 1671 N N . PRO A 1 202 ? 22.083 -14.904 14.746 1.00 89.56 202 PRO A N 1
ATOM 1672 C CA . PRO A 1 202 ? 22.544 -14.467 16.070 1.00 89.56 202 PRO A CA 1
ATOM 1673 C C . PRO A 1 202 ? 21.436 -14.396 17.132 1.00 89.56 202 PRO A C 1
ATOM 1675 O O . PRO A 1 202 ? 21.728 -14.405 18.325 1.00 89.56 202 PRO A O 1
ATOM 1678 N N . LEU A 1 203 ? 20.168 -14.333 16.709 1.00 86.19 203 LEU A N 1
ATOM 1679 C CA . LEU A 1 203 ? 18.988 -14.359 17.579 1.00 86.19 203 LEU A CA 1
ATOM 1680 C C . LEU A 1 203 ? 18.445 -15.783 17.789 1.00 86.19 203 LEU A C 1
ATOM 1682 O O . LEU A 1 203 ? 17.350 -15.941 18.323 1.00 86.19 203 LEU A O 1
ATOM 1686 N N . ASN A 1 204 ? 19.173 -16.815 17.343 1.00 89.31 204 ASN A N 1
ATOM 1687 C CA . ASN A 1 204 ? 18.721 -18.208 17.298 1.00 89.31 204 ASN A CA 1
ATOM 1688 C C . ASN A 1 204 ? 17.426 -18.390 16.475 1.00 89.31 204 ASN A C 1
ATOM 1690 O O . ASN A 1 204 ? 16.588 -19.249 16.759 1.00 89.31 204 ASN A O 1
ATOM 1694 N N . ILE A 1 205 ? 17.238 -17.547 15.451 1.00 89.19 205 ILE A N 1
ATOM 1695 C CA . ILE A 1 205 ? 16.092 -17.581 14.543 1.00 89.19 205 ILE A CA 1
ATOM 1696 C C . ILE A 1 205 ? 16.586 -17.999 13.155 1.00 89.19 205 ILE A C 1
ATOM 1698 O O . ILE A 1 205 ? 17.107 -17.203 12.378 1.00 89.19 205 ILE A O 1
ATOM 1702 N N . HIS A 1 206 ? 16.399 -19.277 12.829 1.00 89.56 206 HIS A N 1
ATOM 1703 C CA . HIS A 1 206 ? 16.783 -19.827 11.531 1.00 89.56 206 HIS A CA 1
ATOM 1704 C C . HIS A 1 206 ? 15.687 -19.582 10.492 1.00 89.56 206 HIS A C 1
ATOM 1706 O O . HIS A 1 206 ? 14.630 -20.217 10.517 1.00 89.56 206 HIS A O 1
ATOM 1712 N N . LEU A 1 207 ? 15.950 -18.655 9.571 1.00 89.50 207 LEU A N 1
ATOM 1713 C CA . LEU A 1 207 ? 15.063 -18.321 8.460 1.00 89.50 207 LEU A CA 1
ATOM 1714 C C . LEU A 1 207 ? 15.730 -18.696 7.141 1.00 89.50 207 LEU A C 1
ATOM 1716 O O . LEU A 1 207 ? 16.902 -18.406 6.910 1.00 89.50 207 LEU A O 1
ATOM 1720 N N . ASP A 1 208 ? 14.951 -19.280 6.237 1.00 89.19 208 ASP A N 1
ATOM 1721 C CA . ASP A 1 208 ? 15.361 -19.475 4.852 1.00 89.19 208 ASP A CA 1
ATOM 1722 C C . ASP A 1 208 ? 14.323 -18.842 3.935 1.00 89.19 208 ASP A C 1
ATOM 1724 O O . ASP A 1 208 ? 13.135 -19.148 4.036 1.00 89.19 208 ASP A O 1
ATOM 1728 N N . LEU A 1 209 ? 14.767 -17.979 3.019 1.00 87.50 209 LEU A N 1
ATOM 1729 C CA . LEU A 1 209 ? 13.898 -17.335 2.037 1.00 87.50 209 LEU A CA 1
ATOM 1730 C C . LEU A 1 209 ? 13.098 -18.367 1.216 1.00 87.50 209 LEU A C 1
ATOM 1732 O O . LEU A 1 209 ? 11.962 -18.097 0.830 1.00 87.50 209 LEU A O 1
ATOM 1736 N N . TYR A 1 210 ? 13.644 -19.576 1.031 1.00 84.81 210 TYR A N 1
ATOM 1737 C CA . TYR A 1 210 ? 12.957 -20.717 0.423 1.00 84.81 210 TYR A CA 1
ATOM 1738 C C . TYR A 1 210 ? 11.670 -21.135 1.151 1.00 84.81 210 TYR A C 1
ATOM 1740 O O . TYR A 1 210 ? 10.809 -21.770 0.552 1.00 84.81 210 TYR A O 1
ATOM 1748 N N . ASN A 1 211 ? 11.455 -20.782 2.412 1.00 89.31 211 ASN A N 1
ATOM 1749 C CA . ASN A 1 211 ? 10.246 -21.190 3.132 1.00 89.31 211 ASN A CA 1
ATOM 1750 C C . ASN A 1 211 ? 9.060 -20.243 2.910 1.00 89.31 211 ASN A C 1
ATOM 1752 O O . ASN A 1 211 ? 7.951 -20.528 3.358 1.00 89.31 211 ASN A O 1
ATOM 1756 N N . TYR A 1 212 ? 9.258 -19.146 2.174 1.00 90.69 212 TYR A N 1
ATOM 1757 C CA . TYR A 1 212 ? 8.260 -18.091 2.035 1.00 90.69 212 TYR A CA 1
ATOM 1758 C C . TYR A 1 212 ? 7.872 -17.869 0.572 1.00 90.69 212 TYR A C 1
ATOM 1760 O O . TYR A 1 212 ? 8.706 -17.868 -0.334 1.00 90.69 212 TYR A O 1
ATOM 1768 N N . LEU A 1 213 ? 6.574 -17.673 0.334 1.00 90.38 213 LEU A N 1
ATOM 1769 C CA . LEU A 1 213 ? 6.047 -17.290 -0.983 1.00 90.38 213 LEU A CA 1
ATOM 1770 C C . LEU A 1 213 ? 5.978 -15.773 -1.151 1.00 90.38 213 LEU A C 1
ATOM 1772 O O . LEU A 1 213 ? 6.007 -15.271 -2.271 1.00 90.38 213 LEU A O 1
ATOM 1776 N N . THR A 1 214 ? 5.835 -15.040 -0.046 1.00 90.06 214 THR A N 1
ATOM 1777 C CA . THR A 1 214 ? 5.668 -13.586 -0.062 1.00 90.06 214 THR A CA 1
ATOM 1778 C C . THR A 1 214 ? 6.435 -12.927 1.072 1.00 90.06 214 THR A C 1
ATOM 1780 O O . THR A 1 214 ? 6.628 -13.513 2.141 1.00 90.06 214 THR A O 1
ATOM 1783 N N . ILE A 1 215 ? 6.800 -11.664 0.876 1.00 89.94 215 ILE A N 1
ATOM 1784 C CA . ILE A 1 215 ? 7.463 -10.873 1.913 1.00 89.94 215 ILE A CA 1
ATOM 1785 C C . ILE A 1 215 ? 6.592 -10.679 3.160 1.00 89.94 215 ILE A C 1
ATOM 1787 O O . ILE A 1 215 ? 7.099 -10.732 4.275 1.00 89.94 215 ILE A O 1
ATOM 1791 N N . SER A 1 216 ? 5.268 -10.576 2.991 1.00 89.38 216 SER A N 1
ATOM 1792 C CA . SER A 1 216 ? 4.315 -10.533 4.105 1.00 89.38 216 SER A CA 1
ATOM 1793 C C . SER A 1 216 ? 4.339 -11.810 4.948 1.00 89.38 216 SER A C 1
ATOM 1795 O O . SER A 1 216 ? 4.217 -11.728 6.166 1.00 89.38 216 SER A O 1
ATOM 1797 N N . SER A 1 217 ? 4.492 -12.986 4.321 1.00 91.12 217 SER A N 1
ATOM 1798 C CA . SER A 1 217 ? 4.590 -14.255 5.059 1.00 91.12 217 SER A CA 1
ATOM 1799 C C . SER A 1 217 ? 5.887 -14.356 5.863 1.00 91.12 217 SER A C 1
ATOM 1801 O O . SER A 1 217 ? 5.841 -14.766 7.018 1.00 91.12 217 SER A O 1
ATOM 1803 N N . LEU A 1 218 ? 7.007 -13.894 5.295 1.00 93.31 218 LEU A N 1
ATOM 1804 C CA . LEU A 1 218 ? 8.281 -13.792 6.006 1.00 93.31 218 LEU A CA 1
ATOM 1805 C C . LEU A 1 218 ? 8.183 -12.818 7.189 1.00 93.31 218 LEU A C 1
ATOM 1807 O O . LEU A 1 218 ? 8.545 -13.163 8.308 1.00 93.31 218 LEU A O 1
ATOM 1811 N N . ALA A 1 219 ? 7.640 -11.620 6.961 1.00 92.69 219 ALA A N 1
ATOM 1812 C CA . ALA A 1 219 ? 7.507 -10.597 7.994 1.00 92.69 219 ALA A CA 1
ATOM 1813 C C . ALA A 1 219 ? 6.625 -11.055 9.168 1.00 92.69 219 ALA A C 1
ATOM 1815 O O . ALA A 1 219 ? 6.943 -10.788 10.326 1.00 92.69 219 ALA A O 1
ATOM 1816 N N . MET A 1 220 ? 5.530 -11.766 8.877 1.00 92.81 220 MET A N 1
ATOM 1817 C CA . MET A 1 220 ? 4.658 -12.328 9.908 1.00 92.81 220 MET A CA 1
ATOM 1818 C C . MET A 1 220 ? 5.355 -13.435 10.714 1.00 92.81 220 MET A C 1
ATOM 1820 O O . MET A 1 220 ? 5.214 -13.447 11.934 1.00 92.81 220 MET A O 1
ATOM 1824 N N . ASP A 1 221 ? 6.119 -14.329 10.074 1.00 93.56 221 ASP A N 1
ATOM 1825 C CA . ASP A 1 221 ? 6.867 -15.381 10.785 1.00 93.56 221 ASP A CA 1
ATOM 1826 C C . ASP A 1 221 ? 7.971 -14.794 11.677 1.00 93.56 221 ASP A C 1
ATOM 1828 O O . ASP A 1 221 ? 8.141 -15.220 12.816 1.00 93.56 221 ASP A O 1
ATOM 1832 N N . VAL A 1 222 ? 8.656 -13.743 11.216 1.00 93.69 222 VAL A N 1
ATOM 1833 C CA . VAL A 1 222 ? 9.610 -12.981 12.039 1.00 93.69 222 VAL A CA 1
ATOM 1834 C C . VAL A 1 222 ? 8.932 -12.420 13.292 1.00 93.69 222 VAL A C 1
ATOM 1836 O O . VAL A 1 222 ? 9.415 -12.644 14.398 1.00 93.69 222 VAL A O 1
ATOM 1839 N N . GLN A 1 223 ? 7.794 -11.732 13.148 1.00 94.69 223 GLN A N 1
ATOM 1840 C CA . GLN A 1 223 ? 7.053 -11.197 14.299 1.00 94.69 223 GLN A CA 1
ATOM 1841 C C . GLN A 1 223 ? 6.581 -12.305 15.251 1.00 94.69 223 GLN A C 1
ATOM 1843 O O . GLN A 1 223 ? 6.633 -12.134 16.469 1.00 94.69 223 GLN A O 1
ATOM 1848 N N . TYR A 1 224 ? 6.157 -13.449 14.708 1.00 93.69 224 TYR A N 1
ATOM 1849 C CA . TYR A 1 224 ? 5.761 -14.618 15.491 1.00 93.69 224 TYR A CA 1
ATOM 1850 C C . TYR A 1 224 ? 6.914 -15.171 16.323 1.00 93.69 224 TYR A C 1
ATOM 1852 O O . TYR A 1 224 ? 6.773 -15.319 17.534 1.00 93.69 224 TYR A O 1
ATOM 1860 N N . ARG A 1 225 ? 8.075 -15.397 15.705 1.00 94.12 225 ARG A N 1
ATOM 1861 C CA . ARG A 1 225 ? 9.273 -15.902 16.393 1.00 94.12 225 ARG A CA 1
ATOM 1862 C C . ARG A 1 225 ? 9.828 -14.926 17.427 1.00 94.12 225 ARG A C 1
ATOM 1864 O O . ARG A 1 225 ? 10.424 -15.364 18.402 1.00 94.12 225 ARG A O 1
ATOM 1871 N N . LEU A 1 226 ? 9.595 -13.628 17.242 1.00 94.56 226 LEU A N 1
ATOM 1872 C CA . LEU A 1 226 ? 9.956 -12.580 18.200 1.00 94.56 226 LEU A CA 1
ATOM 1873 C C . LEU A 1 226 ? 8.887 -12.342 19.283 1.00 94.56 226 LEU A C 1
ATOM 1875 O O . LEU A 1 226 ? 8.996 -11.388 20.045 1.00 94.56 226 LEU A O 1
ATOM 1879 N N . GLY A 1 227 ? 7.846 -13.178 19.363 1.00 95.69 227 GLY A N 1
ATOM 1880 C CA . GLY A 1 227 ? 6.868 -13.153 20.455 1.00 95.69 227 GLY A CA 1
ATOM 1881 C C . GLY A 1 227 ? 5.749 -12.116 20.324 1.00 95.69 227 GLY A C 1
ATOM 1882 O O . GLY A 1 227 ? 4.939 -11.985 21.242 1.00 95.69 227 GLY A O 1
ATOM 1883 N N . CYS A 1 228 ? 5.629 -11.422 19.184 1.00 96.31 228 CYS A N 1
ATOM 1884 C CA . CYS A 1 228 ? 4.580 -10.410 18.975 1.00 96.31 228 CYS A CA 1
ATOM 1885 C C . CYS A 1 228 ? 3.161 -10.986 19.095 1.00 96.31 228 CYS A C 1
ATOM 1887 O O . CYS A 1 228 ? 2.233 -10.250 19.402 1.00 96.31 228 CYS A O 1
ATOM 1889 N N . PHE A 1 229 ? 2.988 -12.287 18.847 1.00 96.50 229 PHE A N 1
ATOM 1890 C CA . PHE A 1 229 ? 1.693 -12.970 18.919 1.00 96.50 229 PHE A CA 1
ATOM 1891 C C . PHE A 1 229 ? 1.557 -13.891 20.139 1.00 96.50 229 PHE A C 1
ATOM 1893 O O . PHE A 1 229 ? 0.627 -14.694 20.190 1.00 96.50 229 PHE A O 1
ATOM 1900 N N . ASN A 1 230 ? 2.453 -13.802 21.128 1.00 96.56 230 ASN A N 1
ATOM 1901 C CA . ASN A 1 230 ? 2.294 -14.554 22.374 1.00 96.56 230 ASN A CA 1
ATOM 1902 C C . ASN A 1 230 ? 0.947 -14.195 23.023 1.00 96.56 230 ASN A C 1
ATOM 1904 O O . ASN A 1 230 ? 0.587 -13.019 23.101 1.00 96.56 230 ASN A O 1
ATOM 1908 N N . GLY A 1 231 ? 0.174 -15.211 23.410 1.00 95.81 231 GLY A N 1
ATOM 1909 C CA . GLY A 1 231 ? -1.181 -15.046 23.948 1.00 95.81 231 GLY A CA 1
ATOM 1910 C C . GLY A 1 231 ? -2.244 -14.602 22.931 1.00 95.81 231 GLY A C 1
ATOM 1911 O O . GLY A 1 231 ? -3.405 -14.466 23.301 1.00 95.81 231 GLY A O 1
ATOM 1912 N N . CYS A 1 232 ? -1.900 -14.374 21.661 1.00 96.06 232 CYS A N 1
ATOM 1913 C CA . CYS A 1 232 ? -2.859 -13.988 20.626 1.00 96.06 232 CYS A CA 1
ATOM 1914 C C . CYS A 1 232 ? -3.465 -15.232 19.965 1.00 96.06 232 CYS A C 1
ATOM 1916 O O . CYS A 1 232 ? -2.743 -16.113 19.496 1.00 96.06 232 CYS A O 1
ATOM 1918 N N . TYR A 1 233 ? -4.791 -15.273 19.833 1.00 94.94 233 TYR A N 1
ATOM 1919 C CA . TYR A 1 233 ? -5.501 -16.390 19.206 1.00 94.94 233 TYR A CA 1
ATOM 1920 C C . TYR A 1 233 ? -6.011 -15.987 17.828 1.00 94.94 233 TYR A C 1
ATOM 1922 O O . TYR A 1 233 ? -6.658 -14.953 17.679 1.00 94.94 233 TYR A O 1
ATOM 1930 N N . LYS A 1 234 ? -5.734 -16.797 16.800 1.00 94.94 234 LYS A N 1
ATOM 1931 C CA . LYS A 1 234 ? -6.309 -16.550 15.474 1.00 94.94 234 LYS A CA 1
ATOM 1932 C C . LYS A 1 234 ? -7.830 -16.685 15.538 1.00 94.94 234 LYS A C 1
ATOM 1934 O O . LYS A 1 234 ? -8.352 -17.606 16.159 1.00 94.94 234 LYS A O 1
ATOM 1939 N N . VAL A 1 235 ? -8.528 -15.798 14.840 1.00 93.88 235 VAL A N 1
ATOM 1940 C CA . VAL A 1 235 ? -9.989 -15.809 14.715 1.00 93.88 235 VAL A CA 1
ATOM 1941 C C . VAL A 1 235 ? -10.398 -16.411 13.375 1.00 93.88 235 VAL A C 1
ATOM 1943 O O . VAL A 1 235 ? -9.741 -16.174 12.359 1.00 93.88 235 VAL A O 1
ATOM 1946 N N . SER A 1 236 ? -11.495 -17.163 13.352 1.00 92.75 236 SER A N 1
ATOM 1947 C CA . SER A 1 236 ? -12.088 -17.737 12.139 1.00 92.75 236 SER A CA 1
ATOM 1948 C C . SER A 1 236 ? -13.617 -17.596 12.142 1.00 92.75 236 SER A C 1
ATOM 1950 O O . SER A 1 236 ? -14.190 -16.976 13.044 1.00 92.75 236 SER A O 1
ATOM 1952 N N . GLY A 1 237 ? -14.281 -18.099 11.095 1.00 90.75 237 GLY A N 1
ATOM 1953 C CA . GLY A 1 237 ? -15.744 -18.128 11.001 1.00 90.75 237 GLY A CA 1
ATOM 1954 C C . GLY A 1 237 ? -16.417 -16.759 11.180 1.00 90.75 237 GLY A C 1
ATOM 1955 O O . GLY A 1 237 ? -15.973 -15.752 10.622 1.00 90.75 237 GLY A O 1
ATOM 1956 N N . LEU A 1 238 ? -17.497 -16.731 11.969 1.00 91.62 238 LEU A N 1
ATOM 1957 C CA . LEU A 1 238 ? -18.322 -15.537 12.200 1.00 91.62 238 LEU A CA 1
ATOM 1958 C C . LEU A 1 238 ? -17.544 -14.393 12.860 1.00 91.62 238 LEU A C 1
ATOM 1960 O O . LEU A 1 238 ? -17.688 -13.248 12.441 1.00 91.62 238 LEU A O 1
ATOM 1964 N N . LEU A 1 239 ? -16.674 -14.689 13.832 1.00 93.50 239 LEU A N 1
ATOM 1965 C CA . LEU A 1 239 ? -15.876 -13.660 14.504 1.00 93.50 239 LEU A CA 1
ATOM 1966 C C . LEU A 1 239 ? -14.892 -12.994 13.534 1.00 93.50 239 LEU A C 1
ATOM 1968 O O . LEU A 1 239 ? -14.760 -11.771 13.524 1.00 93.50 239 LEU A O 1
ATOM 1972 N N . ARG A 1 240 ? -14.234 -13.776 12.667 1.00 94.00 240 ARG A N 1
ATOM 1973 C CA . ARG A 1 240 ? -13.386 -13.212 11.605 1.00 94.00 240 ARG A CA 1
ATOM 1974 C C . ARG A 1 240 ? -14.206 -12.366 10.632 1.00 94.00 240 ARG A C 1
ATOM 1976 O O . ARG A 1 240 ? -13.746 -11.294 10.252 1.00 94.00 240 ARG A O 1
ATOM 1983 N N . HIS A 1 241 ? -15.395 -12.828 10.237 1.00 92.50 241 HIS A N 1
ATOM 1984 C CA . HIS A 1 241 ? -16.282 -12.081 9.342 1.00 92.50 241 HIS A CA 1
ATOM 1985 C C . HIS A 1 241 ? -16.727 -10.743 9.949 1.00 92.50 241 HIS A C 1
ATOM 1987 O O . HIS A 1 241 ? -16.670 -9.721 9.267 1.00 92.50 241 HIS A O 1
ATOM 1993 N N . PHE A 1 242 ? -17.090 -10.738 11.234 1.00 95.56 242 PHE A N 1
ATOM 1994 C CA . PHE A 1 242 ? -17.404 -9.528 11.991 1.00 95.56 242 PHE A CA 1
ATOM 1995 C C . PHE A 1 242 ? -16.211 -8.565 11.998 1.00 95.56 242 PHE A C 1
ATOM 1997 O O . PHE A 1 242 ? -16.326 -7.437 11.528 1.00 95.56 242 PHE A O 1
ATOM 2004 N N . LEU A 1 243 ? -15.026 -9.031 12.409 1.00 96.88 243 LEU A N 1
ATOM 2005 C CA . LEU A 1 243 ? -13.807 -8.212 12.457 1.00 96.88 243 LEU A CA 1
ATOM 2006 C C . LEU A 1 243 ? -13.348 -7.718 11.073 1.00 96.88 243 LEU A C 1
ATOM 2008 O O . LEU A 1 243 ? -12.681 -6.689 10.971 1.00 96.88 243 LEU A O 1
ATOM 2012 N N . GLN A 1 244 ? -13.721 -8.404 9.990 1.00 94.75 244 GLN A N 1
ATOM 2013 C CA . GLN A 1 244 ? -13.414 -7.973 8.627 1.00 94.75 244 GLN A CA 1
ATOM 2014 C C . GLN A 1 244 ? -14.144 -6.674 8.240 1.00 94.75 244 GLN A C 1
ATOM 2016 O O . GLN A 1 244 ? -13.614 -5.922 7.418 1.00 94.75 244 GLN A O 1
ATOM 2021 N N . GLN A 1 245 ? -15.304 -6.379 8.843 1.00 95.12 245 GLN A N 1
ATOM 2022 C CA . GLN A 1 245 ? -16.061 -5.139 8.600 1.00 95.12 245 GLN A CA 1
ATOM 2023 C C . GLN A 1 245 ? -15.289 -3.887 9.048 1.00 95.12 245 GLN A C 1
ATOM 2025 O O . GLN A 1 245 ? -15.427 -2.817 8.458 1.00 95.12 245 GLN A O 1
ATOM 2030 N N . PHE A 1 246 ? -14.398 -4.044 10.029 1.00 96.88 246 PHE A N 1
ATOM 2031 C CA . PHE A 1 246 ? -13.565 -2.983 10.599 1.00 96.88 246 PHE A CA 1
ATOM 2032 C C . PHE A 1 246 ? -12.335 -2.656 9.734 1.00 96.88 246 PHE A C 1
ATOM 2034 O O . PHE A 1 246 ? -11.584 -1.725 10.029 1.00 96.88 246 PHE A O 1
ATOM 2041 N N . VAL A 1 247 ? -12.084 -3.416 8.659 1.00 96.06 247 VAL A N 1
ATOM 2042 C CA . VAL A 1 247 ? -10.913 -3.217 7.796 1.00 96.06 247 VAL A CA 1
ATOM 2043 C C . VAL A 1 247 ? -11.123 -1.999 6.890 1.00 96.06 247 VAL A C 1
ATOM 2045 O O . VAL A 1 247 ? -11.611 -2.079 5.758 1.00 96.06 247 VAL A O 1
ATOM 2048 N N . ILE A 1 248 ? -10.705 -0.845 7.407 1.00 94.69 248 ILE A N 1
ATOM 2049 C CA . ILE A 1 248 ? -10.713 0.453 6.728 1.00 94.69 248 ILE A CA 1
ATOM 2050 C C . ILE A 1 248 ? -9.264 0.843 6.417 1.00 94.69 248 ILE A C 1
ATOM 2052 O O . ILE A 1 248 ? -8.506 1.209 7.319 1.00 94.69 248 ILE A O 1
ATOM 2056 N N . GLY A 1 249 ? -8.879 0.747 5.140 1.00 92.00 249 GLY A N 1
ATOM 2057 C CA . GLY A 1 249 ? -7.536 1.099 4.660 1.00 92.00 249 GLY A CA 1
ATOM 2058 C C . GLY A 1 249 ? -7.216 2.599 4.733 1.00 92.00 249 GLY A C 1
ATOM 2059 O O . GLY A 1 249 ? -7.988 3.390 5.275 1.00 92.00 249 GLY A O 1
ATOM 2060 N N . GLY A 1 250 ? -6.071 2.986 4.164 1.00 90.62 250 GLY A N 1
ATOM 2061 C CA . GLY A 1 250 ? -5.624 4.381 4.109 1.00 90.62 250 GLY A CA 1
ATOM 2062 C C . GLY A 1 250 ? -6.630 5.317 3.432 1.00 90.62 250 GLY A C 1
ATOM 2063 O O . GLY A 1 250 ? -7.287 4.946 2.452 1.00 90.62 250 GLY A O 1
ATOM 2064 N N . ARG A 1 251 ? -6.745 6.543 3.954 1.00 93.62 251 ARG A N 1
ATOM 2065 C CA . ARG A 1 251 ? -7.586 7.590 3.365 1.00 93.62 251 ARG A CA 1
ATOM 2066 C C . ARG A 1 251 ? -6.871 8.191 2.157 1.00 93.62 251 ARG A C 1
ATOM 2068 O O . ARG A 1 251 ? -5.726 8.612 2.257 1.00 93.62 251 ARG A O 1
ATOM 2075 N N . CYS A 1 252 ? -7.549 8.213 1.014 1.00 93.94 252 CYS A N 1
ATOM 2076 C CA . CYS A 1 252 ? -7.058 8.843 -0.207 1.00 93.94 252 CYS A CA 1
ATOM 2077 C C . CYS A 1 252 ? -8.178 9.691 -0.798 1.00 93.94 252 CYS A C 1
ATOM 2079 O O . CYS A 1 252 ? -9.230 9.146 -1.147 1.00 93.94 252 CYS A O 1
ATOM 2081 N N . MET A 1 253 ? -7.972 11.004 -0.866 1.00 93.62 253 MET A N 1
ATOM 2082 C CA . MET A 1 253 ? -8.951 11.966 -1.371 1.00 93.62 253 MET A CA 1
ATOM 2083 C C . MET A 1 253 ? -8.322 13.341 -1.606 1.00 93.62 253 MET A C 1
ATOM 2085 O O . MET A 1 253 ? -7.275 13.669 -1.051 1.00 93.62 253 MET A O 1
ATOM 2089 N N . THR A 1 254 ? -8.990 14.144 -2.427 1.00 94.75 254 THR A N 1
ATOM 2090 C CA . THR A 1 254 ? -8.759 15.586 -2.514 1.00 94.75 254 THR A CA 1
ATOM 2091 C C . THR A 1 254 ? -9.488 16.303 -1.377 1.00 94.75 254 THR A C 1
ATOM 2093 O O . THR A 1 254 ? -10.432 15.751 -0.798 1.00 94.75 254 THR A O 1
ATOM 2096 N N . SER A 1 255 ? -9.079 17.536 -1.069 1.00 94.81 255 SER A N 1
ATOM 2097 C CA . SER A 1 255 ? -9.772 18.362 -0.076 1.00 94.81 255 SER A CA 1
ATOM 2098 C C . SER A 1 255 ? -11.264 18.477 -0.393 1.00 94.81 255 SER A C 1
ATOM 2100 O O . SER A 1 255 ? -11.662 18.786 -1.518 1.00 94.81 255 SER A O 1
ATOM 2102 N N . SER A 1 256 ? -12.106 18.176 0.598 1.00 92.69 256 SER A N 1
ATOM 2103 C CA . SER A 1 256 ? -13.571 18.188 0.499 1.00 92.69 256 SER A CA 1
ATOM 2104 C C . SER A 1 256 ? -14.150 17.315 -0.629 1.00 92.69 256 SER A C 1
ATOM 2106 O O . SER A 1 256 ? -15.278 17.543 -1.060 1.00 92.69 256 SER A O 1
ATOM 2108 N N . ASN A 1 257 ? -13.397 16.320 -1.123 1.00 90.88 257 ASN A N 1
ATOM 2109 C CA . ASN A 1 257 ? -13.717 15.549 -2.335 1.00 90.88 257 ASN A CA 1
ATOM 2110 C C . ASN A 1 257 ? -13.961 16.425 -3.585 1.00 90.88 257 ASN A C 1
ATOM 2112 O O . ASN A 1 257 ? -14.697 16.025 -4.490 1.00 90.88 257 ASN A O 1
ATOM 2116 N N . ARG A 1 258 ? -13.347 17.612 -3.645 1.00 91.94 258 ARG A N 1
ATOM 2117 C CA . ARG A 1 258 ? -13.415 18.537 -4.784 1.00 91.94 258 ARG A CA 1
ATOM 2118 C C . ARG A 1 258 ? -12.085 18.597 -5.511 1.00 91.94 258 ARG A C 1
ATOM 2120 O O . ARG A 1 258 ? -11.042 18.316 -4.921 1.00 91.94 258 ARG A O 1
ATOM 2127 N N . ARG A 1 259 ? -12.101 18.950 -6.788 1.00 93.94 259 ARG A N 1
ATOM 2128 C CA . ARG A 1 259 ? -10.882 19.237 -7.538 1.00 93.94 259 ARG A CA 1
ATOM 2129 C C . ARG A 1 259 ? -10.227 20.488 -6.974 1.00 93.94 259 ARG A C 1
ATOM 2131 O O . ARG A 1 259 ? -10.899 21.421 -6.540 1.00 93.94 259 ARG A O 1
ATOM 2138 N N . VAL A 1 260 ? -8.905 20.513 -7.019 1.00 95.06 260 VAL A N 1
ATOM 2139 C CA . VAL A 1 260 ? -8.108 21.642 -6.544 1.00 95.06 260 VAL A CA 1
ATOM 2140 C C . VAL A 1 260 ? -7.105 22.010 -7.629 1.00 95.06 260 VAL A C 1
ATOM 2142 O O . VAL A 1 260 ? -6.371 21.150 -8.109 1.00 95.06 260 VAL A O 1
ATOM 2145 N N . LEU A 1 261 ? -7.078 23.285 -8.009 1.00 95.38 261 LEU A N 1
ATOM 2146 C CA . LEU A 1 261 ? -6.091 23.852 -8.923 1.00 95.38 261 LEU A CA 1
ATOM 2147 C C . LEU A 1 261 ? -5.230 24.853 -8.150 1.00 95.38 261 LEU A C 1
ATOM 2149 O O . LEU A 1 261 ? -5.755 25.723 -7.454 1.00 95.38 261 LEU A O 1
ATOM 2153 N N . LYS A 1 262 ? -3.910 24.698 -8.232 1.00 96.00 262 LYS A N 1
ATOM 2154 C CA . LYS A 1 262 ? -2.923 25.558 -7.575 1.00 96.00 262 LYS A CA 1
ATOM 2155 C C . LYS A 1 262 ? -1.864 25.954 -8.589 1.00 96.00 262 LYS A C 1
ATOM 2157 O O . LYS A 1 262 ? -0.830 25.307 -8.680 1.00 96.00 262 LYS A O 1
ATOM 2162 N N . THR A 1 263 ? -2.155 26.985 -9.371 1.00 89.94 263 THR A N 1
ATOM 2163 C CA . THR A 1 263 ? -1.255 27.528 -10.405 1.00 89.94 263 THR A CA 1
ATOM 2164 C C . THR A 1 263 ? -0.960 29.014 -10.214 1.00 89.94 263 THR A C 1
ATOM 2166 O O . THR A 1 263 ? -0.329 29.640 -11.064 1.00 89.94 263 THR A O 1
ATOM 2169 N N . GLU A 1 264 ? -1.381 29.562 -9.073 1.00 91.00 264 GLU A N 1
ATOM 2170 C CA . GLU A 1 264 ? -1.186 30.961 -8.710 1.00 91.00 264 GLU A CA 1
ATOM 2171 C C . GLU A 1 264 ? 0.298 31.290 -8.466 1.00 91.00 264 GLU A C 1
ATOM 2173 O O . GLU A 1 264 ? 1.041 30.435 -7.958 1.00 91.00 264 GLU A O 1
ATOM 2178 N N . PRO A 1 265 ? 0.739 32.533 -8.743 1.00 82.19 265 PRO A N 1
ATOM 2179 C CA . PRO A 1 265 ? 2.093 32.983 -8.434 1.00 82.19 265 PRO A CA 1
ATOM 2180 C C . PRO A 1 265 ? 2.449 32.777 -6.955 1.00 82.19 265 PRO A C 1
ATOM 2182 O O . PRO A 1 265 ? 1.629 33.017 -6.070 1.00 82.19 265 PRO A O 1
ATOM 2185 N N . ASN A 1 266 ? 3.695 32.382 -6.678 1.00 85.31 266 ASN A N 1
ATOM 2186 C CA . ASN A 1 266 ? 4.217 32.087 -5.332 1.00 85.31 266 ASN A CA 1
ATOM 2187 C C . ASN A 1 266 ? 3.604 30.858 -4.635 1.00 85.31 266 ASN A C 1
ATOM 2189 O O . ASN A 1 266 ? 3.820 30.670 -3.436 1.00 85.31 266 ASN A O 1
ATOM 2193 N N . THR A 1 267 ? 2.874 30.002 -5.355 1.00 92.75 267 THR A N 1
ATOM 2194 C CA . THR A 1 267 ? 2.490 28.684 -4.836 1.00 92.75 267 THR A CA 1
ATOM 2195 C C . THR A 1 267 ? 3.752 27.909 -4.446 1.00 92.75 267 THR A C 1
ATOM 2197 O O . THR A 1 267 ? 4.680 27.778 -5.237 1.00 92.75 267 THR A O 1
ATOM 2200 N N . GLN A 1 268 ? 3.799 27.403 -3.214 1.00 95.88 268 GLN A N 1
ATOM 2201 C CA . GLN A 1 268 ? 4.881 26.540 -2.742 1.00 95.88 268 GLN A CA 1
ATOM 2202 C C . GLN A 1 268 ? 4.280 25.376 -1.972 1.00 95.88 268 GLN A C 1
ATOM 2204 O O . GLN A 1 268 ? 3.913 25.514 -0.806 1.00 95.88 268 GLN A O 1
ATOM 2209 N N . ILE A 1 269 ? 4.169 24.229 -2.630 1.00 96.81 269 ILE A N 1
ATOM 2210 C CA . ILE A 1 269 ? 3.570 23.016 -2.077 1.00 96.81 269 ILE A CA 1
ATOM 2211 C C . ILE A 1 269 ? 4.672 22.012 -1.746 1.00 96.81 269 ILE A C 1
ATOM 2213 O O . ILE A 1 269 ? 5.664 21.890 -2.464 1.00 96.81 269 ILE A O 1
ATOM 2217 N N . VAL A 1 270 ? 4.490 21.272 -0.660 1.00 95.94 270 VAL A N 1
ATOM 2218 C CA . VAL A 1 270 ? 5.344 20.147 -0.265 1.00 95.94 270 VAL A CA 1
ATOM 2219 C C . VAL A 1 270 ? 4.488 18.900 -0.058 1.00 95.94 270 VAL A C 1
ATOM 2221 O O . VAL A 1 270 ? 3.348 19.004 0.394 1.00 95.94 270 VAL A O 1
ATOM 2224 N N . ASP A 1 271 ? 5.033 17.729 -0.390 1.00 95.62 271 ASP A N 1
ATOM 2225 C CA . ASP A 1 271 ? 4.428 16.422 -0.094 1.00 95.62 271 ASP A CA 1
ATOM 2226 C C . ASP A 1 271 ? 4.914 15.970 1.279 1.00 95.62 271 ASP A C 1
ATOM 2228 O O . ASP A 1 271 ? 6.027 15.471 1.418 1.00 95.62 271 ASP A O 1
ATOM 2232 N N . PHE A 1 272 ? 4.131 16.261 2.309 1.00 96.06 272 PHE A N 1
ATOM 2233 C CA . PHE A 1 272 ? 4.480 16.027 3.700 1.00 96.06 272 PHE A CA 1
ATOM 2234 C C . PHE A 1 272 ? 4.065 14.609 4.108 1.00 96.06 272 PHE A C 1
ATOM 2236 O O . PHE A 1 272 ? 2.878 14.317 4.264 1.00 96.06 272 PHE A O 1
ATOM 2243 N N . ASP A 1 273 ? 5.053 13.731 4.248 1.00 96.31 273 ASP A N 1
ATOM 2244 C CA . ASP A 1 273 ? 4.911 12.281 4.378 1.00 96.31 273 ASP A CA 1
ATOM 2245 C C . ASP A 1 273 ? 5.319 11.789 5.769 1.00 96.31 273 ASP A C 1
ATOM 2247 O O . ASP A 1 273 ? 6.306 12.257 6.346 1.00 96.31 273 ASP A O 1
ATOM 2251 N N . ALA A 1 274 ? 4.557 10.841 6.313 1.00 96.44 274 ALA A N 1
ATOM 2252 C CA . ALA A 1 274 ? 4.835 10.225 7.601 1.00 96.44 274 ALA A CA 1
ATOM 2253 C C . ALA A 1 274 ? 5.983 9.209 7.501 1.00 96.44 274 ALA A C 1
ATOM 2255 O O . ALA A 1 274 ? 5.916 8.223 6.764 1.00 96.44 274 ALA A O 1
ATOM 2256 N N . VAL A 1 275 ? 6.998 9.344 8.358 1.00 94.00 275 VAL A N 1
ATOM 2257 C CA . VAL A 1 275 ? 8.132 8.414 8.404 1.00 94.00 275 VAL A CA 1
ATOM 2258 C C . VAL A 1 275 ? 7.663 7.017 8.798 1.00 94.00 275 VAL A C 1
ATOM 2260 O O . VAL A 1 275 ? 7.488 6.700 9.974 1.00 94.00 275 VAL A O 1
ATOM 2263 N N . SER A 1 276 ? 7.543 6.132 7.805 1.00 93.19 276 SER A N 1
ATOM 2264 C CA . SER A 1 276 ? 7.148 4.732 8.009 1.00 93.19 276 SER A CA 1
ATOM 2265 C C . SER A 1 276 ? 5.852 4.631 8.830 1.00 93.19 276 SER A C 1
ATOM 2267 O O . SER A 1 276 ? 5.869 4.162 9.969 1.00 93.19 276 SER A O 1
ATOM 2269 N N . LEU A 1 277 ? 4.732 5.092 8.262 1.00 95.44 277 LEU A N 1
ATOM 2270 C CA . LEU A 1 277 ? 3.454 5.231 8.970 1.00 95.44 277 LEU A CA 1
ATOM 2271 C C . LEU A 1 277 ? 3.011 3.963 9.724 1.00 95.44 277 LEU A C 1
ATOM 2273 O O . LEU A 1 277 ? 2.711 4.033 10.915 1.00 95.44 277 LEU A O 1
ATOM 2277 N N . TYR A 1 278 ? 2.976 2.799 9.063 1.00 95.25 278 TYR A N 1
ATOM 2278 C CA . TYR A 1 278 ? 2.537 1.556 9.716 1.00 95.25 278 TYR A CA 1
ATOM 2279 C C . TYR A 1 278 ? 3.487 1.110 10.841 1.00 95.25 278 TYR A C 1
ATOM 2281 O O . TYR A 1 278 ? 2.993 0.803 11.927 1.00 95.25 278 TYR A O 1
ATOM 2289 N N . PRO A 1 279 ? 4.824 1.131 10.664 1.00 95.56 279 PRO A N 1
ATOM 2290 C CA . PRO A 1 279 ? 5.755 0.962 11.780 1.00 95.56 279 PRO A CA 1
ATOM 2291 C C . PRO A 1 279 ? 5.552 1.951 12.932 1.00 95.56 279 PRO A C 1
ATOM 2293 O O . PRO A 1 279 ? 5.563 1.553 14.094 1.00 95.56 279 PRO A O 1
ATOM 2296 N N . SER A 1 280 ? 5.305 3.224 12.620 1.00 95.94 280 SER A N 1
ATOM 2297 C CA . SER A 1 280 ? 5.028 4.257 13.621 1.00 95.94 280 SER A CA 1
ATOM 2298 C C . SER A 1 280 ? 3.759 3.958 14.419 1.00 95.94 280 SER A C 1
ATOM 2300 O O . SER A 1 280 ? 3.744 4.152 15.632 1.00 95.94 280 SER A O 1
ATOM 2302 N N . ALA A 1 281 ? 2.722 3.423 13.768 1.00 96.31 281 ALA A N 1
ATOM 2303 C CA . ALA A 1 281 ? 1.521 2.941 14.439 1.00 96.31 281 ALA A CA 1
ATOM 2304 C C . ALA A 1 281 ? 1.829 1.747 15.355 1.00 96.31 281 ALA A C 1
ATOM 2306 O O . ALA A 1 281 ? 1.498 1.781 16.539 1.00 96.31 281 ALA A O 1
ATOM 2307 N N . MET A 1 282 ? 2.536 0.736 14.835 1.00 96.12 282 MET A N 1
ATOM 2308 C CA . MET A 1 282 ? 2.957 -0.459 15.583 1.00 96.12 282 MET A CA 1
ATOM 2309 C C . MET A 1 282 ? 3.780 -0.126 16.837 1.00 96.12 282 MET A C 1
ATOM 2311 O O . MET A 1 282 ? 3.628 -0.792 17.857 1.00 96.12 282 MET A O 1
ATOM 2315 N N . ARG A 1 283 ? 4.599 0.932 16.792 1.00 95.12 283 ARG A N 1
ATOM 2316 C CA . ARG A 1 283 ? 5.436 1.386 17.914 1.00 95.12 283 ARG A CA 1
ATOM 2317 C C . ARG A 1 283 ? 4.630 1.874 19.119 1.00 95.12 283 ARG A C 1
ATOM 2319 O O . ARG A 1 283 ? 5.126 1.815 20.239 1.00 95.12 283 ARG A O 1
ATOM 2326 N N . ILE A 1 284 ? 3.421 2.388 18.904 1.00 93.56 284 ILE A N 1
ATOM 2327 C CA . ILE A 1 284 ? 2.606 2.984 19.973 1.00 93.56 284 ILE A CA 1
ATOM 2328 C C . ILE A 1 284 ? 1.384 2.142 20.336 1.00 93.56 284 ILE A C 1
ATOM 2330 O O . ILE A 1 284 ? 0.699 2.458 21.298 1.00 93.56 284 ILE A O 1
ATOM 2334 N N . MET A 1 285 ? 1.111 1.052 19.623 1.00 94.12 285 MET A N 1
ATOM 2335 C CA . MET A 1 285 ? -0.028 0.159 19.877 1.00 94.12 285 MET A CA 1
ATOM 2336 C C . MET A 1 285 ? 0.409 -1.175 20.499 1.00 94.12 285 MET A C 1
ATOM 2338 O O . MET A 1 285 ? 1.563 -1.345 20.880 1.00 94.12 285 MET A O 1
ATOM 2342 N N . TYR A 1 286 ? -0.522 -2.116 20.587 1.00 95.06 286 TYR A N 1
ATOM 2343 C CA . TYR A 1 286 ? -0.338 -3.488 21.054 1.00 95.06 286 TYR A CA 1
ATOM 2344 C C . TYR A 1 286 ? -1.125 -4.446 20.150 1.00 95.06 286 TYR A C 1
ATOM 2346 O O . TYR A 1 286 ? -1.973 -4.007 19.371 1.00 95.06 286 TYR A O 1
ATOM 2354 N N . TYR A 1 287 ? -0.886 -5.752 20.251 1.00 95.56 287 TYR A N 1
ATOM 2355 C CA . TYR A 1 287 ? -1.789 -6.759 19.693 1.00 95.56 287 TYR A CA 1
ATOM 2356 C C . TYR A 1 287 ? -2.731 -7.286 20.775 1.00 95.56 287 TYR A C 1
ATOM 2358 O O . TYR A 1 287 ? -2.260 -7.699 21.829 1.00 95.56 287 TYR A O 1
ATOM 2366 N N . PRO A 1 288 ? -4.055 -7.266 20.546 1.00 94.94 288 PRO A N 1
ATOM 2367 C CA . PRO A 1 288 ? -5.007 -7.891 21.458 1.00 94.94 288 PRO A CA 1
ATOM 2368 C C . PRO A 1 288 ? -4.673 -9.367 21.699 1.00 94.94 288 PRO A C 1
ATOM 2370 O O . PRO A 1 288 ? -4.453 -10.117 20.747 1.00 94.94 288 PRO A O 1
ATOM 2373 N N . SER A 1 289 ? -4.634 -9.780 22.961 1.00 93.88 289 SER A N 1
ATOM 2374 C CA . SER A 1 289 ? -4.367 -11.158 23.376 1.00 93.88 289 SER A CA 1
ATOM 2375 C C . SER A 1 289 ? -5.513 -11.699 24.235 1.00 93.88 289 SER A C 1
ATOM 2377 O O . SER A 1 289 ? -6.469 -10.987 24.557 1.00 93.88 289 SER A O 1
ATOM 2379 N N . GLY A 1 290 ? -5.458 -12.988 24.557 1.00 93.94 290 GLY A N 1
ATOM 2380 C CA . GLY A 1 290 ? -6.556 -13.687 25.212 1.00 93.94 290 GLY A CA 1
ATOM 2381 C C . GLY A 1 290 ? -7.726 -13.987 24.260 1.00 93.94 290 GLY A C 1
ATOM 2382 O O . GLY A 1 290 ? -7.712 -13.610 23.080 1.00 93.94 290 GLY A O 1
ATOM 2383 N N . PRO A 1 291 ? -8.745 -14.716 24.739 1.00 94.19 291 PRO A N 1
ATOM 2384 C CA . PRO A 1 291 ? -9.946 -14.996 23.964 1.00 94.19 291 PRO A CA 1
ATOM 2385 C C . PRO A 1 291 ? -10.810 -13.738 23.796 1.00 94.19 291 PRO A C 1
ATOM 2387 O O . PRO A 1 291 ? -10.956 -12.929 24.714 1.00 94.19 291 PRO A O 1
ATOM 2390 N N . ALA A 1 292 ? -11.444 -13.603 22.630 1.00 95.69 292 ALA A N 1
ATOM 2391 C CA . ALA A 1 292 ? -12.456 -12.574 22.414 1.00 95.69 292 ALA A CA 1
ATOM 2392 C C . ALA A 1 292 ? -13.733 -12.906 23.201 1.00 95.69 292 ALA A C 1
ATOM 2394 O O . ALA A 1 292 ? -14.181 -14.053 23.207 1.00 95.69 292 ALA A O 1
ATOM 2395 N N . SER A 1 293 ? -14.342 -11.897 23.816 1.00 96.06 293 SER A N 1
ATOM 2396 C CA . SER A 1 293 ? -15.621 -12.000 24.529 1.00 96.06 293 SER A CA 1
ATOM 2397 C C . SER A 1 293 ? -16.640 -11.021 23.955 1.00 96.06 293 SER A C 1
ATOM 2399 O O . SER A 1 293 ? -16.267 -9.971 23.437 1.00 96.06 293 SER A O 1
ATOM 2401 N N . SER A 1 294 ? -17.928 -11.352 24.033 1.00 96.94 294 SER A N 1
ATOM 2402 C CA . SER A 1 294 ? -18.998 -10.418 23.648 1.00 96.94 294 SER A CA 1
ATOM 2403 C C . SER A 1 294 ? -19.244 -9.403 24.762 1.00 96.94 294 SER A C 1
ATOM 2405 O O . SER A 1 294 ? -19.104 -9.741 25.938 1.00 96.94 294 SER A O 1
ATOM 2407 N N . LEU A 1 295 ? -19.615 -8.175 24.401 1.00 97.00 295 LEU A N 1
ATOM 2408 C CA . LEU A 1 295 ? -20.066 -7.180 25.373 1.00 97.00 295 LEU A CA 1
ATOM 2409 C C . LEU A 1 295 ? -21.471 -7.522 25.885 1.00 97.00 295 LEU A C 1
ATOM 2411 O O . LEU A 1 295 ? -22.322 -7.949 25.107 1.00 97.00 295 LEU A O 1
ATOM 2415 N N . ASN A 1 296 ? -21.709 -7.313 27.179 1.00 97.06 296 ASN A N 1
ATOM 2416 C CA . ASN A 1 296 ? -23.048 -7.365 27.774 1.00 97.06 296 ASN A CA 1
ATOM 2417 C C . ASN A 1 296 ? -23.677 -5.960 27.875 1.00 97.06 296 ASN A C 1
ATOM 2419 O O . ASN A 1 296 ? -23.000 -4.956 27.645 1.00 97.06 296 ASN A O 1
ATOM 2423 N N . ASP A 1 297 ? -24.956 -5.890 28.247 1.00 97.81 297 ASP A N 1
ATOM 2424 C CA . ASP A 1 297 ? -25.714 -4.631 28.302 1.00 97.81 297 ASP A CA 1
ATOM 2425 C C . ASP A 1 297 ? -25.096 -3.600 29.259 1.00 97.81 297 ASP A C 1
ATOM 2427 O O . ASP A 1 297 ? -25.006 -2.421 28.915 1.00 97.81 297 ASP A O 1
ATOM 2431 N N . ASP A 1 298 ? -24.585 -4.034 30.416 1.00 97.06 298 ASP A N 1
ATOM 2432 C CA . ASP A 1 298 ? -23.919 -3.150 31.382 1.00 97.06 298 ASP A CA 1
ATOM 2433 C C . ASP A 1 298 ? -22.634 -2.543 30.803 1.00 97.06 298 ASP A C 1
ATOM 2435 O O . ASP A 1 298 ? -22.362 -1.353 30.964 1.00 97.06 298 ASP A O 1
ATOM 2439 N N . GLN A 1 299 ? -21.838 -3.345 30.092 1.00 96.00 299 GLN A N 1
ATOM 2440 C CA . GLN A 1 299 ? -20.622 -2.881 29.426 1.00 96.00 299 GLN A CA 1
ATOM 2441 C C . GLN A 1 299 ? -20.947 -1.950 28.255 1.00 96.00 299 GLN A C 1
ATOM 2443 O O . GLN A 1 299 ? -20.251 -0.955 28.058 1.00 96.00 299 GLN A O 1
ATOM 2448 N N . ILE A 1 300 ? -22.004 -2.242 27.494 1.00 97.88 300 ILE A N 1
ATOM 2449 C CA . ILE A 1 300 ? -22.505 -1.365 26.431 1.00 97.88 300 ILE A CA 1
ATOM 2450 C C . ILE A 1 300 ? -22.926 -0.017 27.028 1.00 97.88 300 ILE A C 1
ATOM 2452 O O . ILE A 1 300 ? -22.481 1.028 26.555 1.00 97.88 300 ILE A O 1
ATOM 2456 N N . ALA A 1 301 ? -23.724 -0.019 28.098 1.00 97.62 301 ALA A N 1
ATOM 2457 C CA . ALA A 1 301 ? -24.135 1.195 28.800 1.00 97.62 301 ALA A CA 1
ATOM 2458 C C . ALA A 1 301 ? -22.929 1.977 29.346 1.00 97.62 301 ALA A C 1
ATOM 2460 O O . ALA A 1 301 ? -22.866 3.198 29.199 1.00 97.62 301 ALA A O 1
ATOM 2461 N N . PHE A 1 302 ? -21.939 1.277 29.905 1.00 96.44 302 PHE A N 1
ATOM 2462 C CA . PHE A 1 302 ? -20.706 1.879 30.404 1.00 96.44 302 PHE A CA 1
ATOM 2463 C C . PHE A 1 302 ? -19.917 2.587 29.295 1.00 96.44 302 PHE A C 1
ATOM 2465 O O . PHE A 1 302 ? -19.546 3.750 29.460 1.00 96.44 302 PHE A O 1
ATOM 2472 N N . TYR A 1 303 ? -19.684 1.924 28.159 1.00 96.75 303 TYR A N 1
ATOM 2473 C CA . TYR A 1 303 ? -18.899 2.485 27.054 1.00 96.75 303 TYR A CA 1
ATOM 2474 C C . TYR A 1 303 ? -19.673 3.447 26.153 1.00 96.75 303 TYR A C 1
ATOM 2476 O O . TYR A 1 303 ? -19.041 4.158 25.385 1.00 96.75 303 TYR A O 1
ATOM 2484 N N . ASN A 1 304 ? -21.001 3.537 26.266 1.00 97.25 304 ASN A N 1
ATOM 2485 C CA . ASN A 1 304 ? -21.773 4.614 25.636 1.00 97.25 304 ASN A CA 1
ATOM 2486 C C . ASN A 1 304 ? -21.440 5.998 26.219 1.00 97.25 304 ASN A C 1
ATOM 2488 O O . ASN A 1 304 ? -21.723 7.010 25.583 1.00 97.25 304 ASN A O 1
ATOM 2492 N N . ASN A 1 305 ? -20.826 6.071 27.406 1.00 96.19 305 ASN A N 1
ATOM 2493 C CA . ASN A 1 305 ? -20.250 7.311 27.913 1.00 96.19 305 ASN A CA 1
ATOM 2494 C C . ASN A 1 305 ? -18.871 7.554 27.262 1.00 96.19 305 ASN A C 1
ATOM 2496 O O . ASN A 1 305 ? -17.940 6.785 27.527 1.00 96.19 305 ASN A O 1
ATOM 2500 N N . PRO A 1 306 ? -18.682 8.646 26.490 1.00 95.00 306 PRO A N 1
ATOM 2501 C CA . PRO A 1 306 ? -17.403 8.949 25.857 1.00 95.00 306 PRO A CA 1
ATOM 2502 C C . PRO A 1 306 ? -16.222 8.966 26.830 1.00 95.00 306 PRO A C 1
ATOM 2504 O O . PRO A 1 306 ? -15.170 8.439 26.489 1.00 95.00 306 PRO A O 1
ATOM 2507 N N . ALA A 1 307 ? -16.380 9.473 28.057 1.00 95.44 307 ALA A N 1
ATOM 2508 C CA . ALA A 1 307 ? -15.287 9.507 29.034 1.00 95.44 307 ALA A CA 1
ATOM 2509 C C . ALA A 1 307 ? -14.725 8.102 29.327 1.00 95.44 307 ALA A C 1
ATOM 2511 O O . ALA A 1 307 ? -13.513 7.910 29.393 1.00 95.44 307 ALA A O 1
ATOM 2512 N N . ASN A 1 308 ? -15.601 7.097 29.403 1.00 94.75 308 ASN A N 1
ATOM 2513 C CA . ASN A 1 308 ? -15.204 5.707 29.608 1.00 94.75 308 ASN A CA 1
ATOM 2514 C C . ASN A 1 308 ? -14.533 5.104 28.370 1.00 94.75 308 ASN A C 1
ATOM 2516 O O . ASN A 1 308 ? -13.612 4.299 28.504 1.00 94.75 308 ASN A O 1
ATOM 2520 N N . LEU A 1 309 ? -14.956 5.504 27.166 1.00 94.44 309 LEU A N 1
ATOM 2521 C CA . LEU A 1 309 ? -14.277 5.125 25.928 1.00 94.44 309 LEU A CA 1
ATOM 2522 C C . LEU A 1 309 ? -12.856 5.712 25.874 1.00 94.44 309 LEU A C 1
ATOM 2524 O O . LEU A 1 309 ? -11.929 5.010 25.479 1.00 94.44 309 LEU A O 1
ATOM 2528 N N . PHE A 1 310 ? -12.662 6.969 26.284 1.00 94.25 310 PHE A N 1
ATOM 2529 C CA . PHE A 1 310 ? -11.353 7.639 26.290 1.00 94.25 310 PHE A CA 1
ATOM 2530 C C . PHE A 1 310 ? -10.396 7.132 27.380 1.00 94.25 310 PHE A C 1
ATOM 2532 O O . PHE A 1 310 ? -9.186 7.287 27.230 1.00 94.25 310 PHE A O 1
ATOM 2539 N N . ASN A 1 311 ? -10.898 6.441 28.411 1.00 91.62 311 ASN A N 1
ATOM 2540 C CA . ASN A 1 311 ? -10.052 5.724 29.374 1.00 91.62 311 ASN A CA 1
ATOM 2541 C C . ASN A 1 311 ? -9.296 4.543 28.743 1.00 91.62 311 ASN A C 1
ATOM 2543 O O . ASN A 1 311 ? -8.369 4.017 29.350 1.00 91.62 311 ASN A O 1
ATOM 2547 N N . ILE A 1 312 ? -9.680 4.103 27.541 1.00 92.31 312 ILE A N 1
ATOM 2548 C CA . ILE A 1 312 ? -8.954 3.078 26.794 1.00 92.31 312 ILE A CA 1
ATOM 2549 C C . ILE A 1 312 ? -7.808 3.755 26.050 1.00 92.31 312 ILE A C 1
ATOM 2551 O O . ILE A 1 312 ? -7.997 4.305 24.961 1.00 92.31 312 ILE A O 1
ATOM 2555 N N . THR A 1 313 ? -6.612 3.710 26.628 1.00 90.31 313 THR A N 1
ATOM 2556 C CA . THR A 1 313 ? -5.441 4.343 26.030 1.00 90.31 313 THR A CA 1
ATOM 2557 C C . THR A 1 313 ? -4.560 3.327 25.317 1.00 90.31 313 THR A C 1
ATOM 2559 O O . THR A 1 313 ? -4.662 2.109 25.499 1.00 90.31 313 THR A O 1
ATOM 2562 N N . LEU A 1 314 ? -3.710 3.838 24.428 1.00 89.69 314 LEU A N 1
ATOM 2563 C CA . LEU A 1 314 ? -2.709 3.011 23.771 1.00 89.69 314 LEU A CA 1
ATOM 2564 C C . LEU A 1 314 ? -1.512 2.797 24.700 1.00 89.69 314 LEU A C 1
ATOM 2566 O O . LEU A 1 314 ? -0.982 1.701 24.758 1.00 89.69 314 LEU A O 1
ATOM 2570 N N . ASP A 1 315 ? -1.090 3.818 25.432 1.00 73.25 315 ASP A N 1
ATOM 2571 C CA . ASP A 1 315 ? 0.174 3.907 26.164 1.00 73.25 315 ASP A CA 1
ATOM 2572 C C . ASP A 1 315 ? 0.192 3.238 27.545 1.00 73.25 315 ASP A C 1
ATOM 2574 O O . ASP A 1 315 ? 1.273 2.851 27.987 1.00 73.25 315 ASP A O 1
ATOM 2578 N N . GLN A 1 316 ? -0.956 3.055 28.201 1.00 68.00 316 GLN A N 1
ATOM 2579 C CA . GLN A 1 316 ? -1.013 2.475 29.542 1.00 68.00 316 GLN A CA 1
ATOM 2580 C C . GLN A 1 316 ? -1.206 0.958 29.487 1.00 68.00 316 GLN A C 1
ATOM 2582 O O . GLN A 1 316 ? -2.117 0.444 28.832 1.00 68.00 316 GLN A O 1
ATOM 2587 N N . ASP A 1 317 ? -0.323 0.251 30.190 1.00 65.00 317 ASP A N 1
ATOM 2588 C CA . ASP A 1 317 ? -0.482 -1.161 30.521 1.00 65.00 317 ASP A CA 1
ATOM 2589 C C . ASP A 1 317 ? -1.346 -1.254 31.782 1.00 65.00 317 ASP A C 1
ATOM 2591 O O . ASP A 1 317 ? -0.887 -1.019 32.900 1.00 65.00 317 ASP A O 1
ATOM 2595 N N . SER A 1 318 ? -2.642 -1.469 31.586 1.00 63.38 318 SER A N 1
ATOM 2596 C CA . SER A 1 318 ? -3.597 -1.663 32.671 1.00 63.38 318 SER A CA 1
ATOM 2597 C C . SER A 1 318 ? -4.447 -2.878 32.350 1.00 63.38 318 SER A C 1
ATOM 2599 O O . SER A 1 318 ? -5.060 -2.955 31.283 1.00 63.38 318 SER A O 1
ATOM 2601 N N . SER A 1 319 ? -4.519 -3.801 33.309 1.00 59.41 319 SER A N 1
ATOM 2602 C CA . SER A 1 319 ? -5.356 -5.000 33.242 1.00 59.41 319 SER A CA 1
ATOM 2603 C C . SER A 1 319 ? -6.849 -4.692 33.101 1.00 59.41 319 SER A C 1
ATOM 2605 O O . SER A 1 319 ? -7.614 -5.578 32.723 1.00 59.41 319 SER A O 1
ATOM 2607 N N . ASP A 1 320 ? -7.268 -3.456 33.388 1.00 65.62 320 ASP A N 1
ATOM 2608 C CA . ASP A 1 320 ? -8.670 -3.034 33.359 1.00 65.62 320 ASP A CA 1
ATOM 2609 C C . ASP A 1 320 ? -9.088 -2.481 31.988 1.00 65.62 320 ASP A C 1
ATOM 2611 O O . ASP A 1 320 ? -10.283 -2.349 31.701 1.00 65.62 320 ASP A O 1
ATOM 2615 N N . GLN A 1 321 ? -8.128 -2.170 31.108 1.00 78.88 321 GLN A N 1
ATOM 2616 C CA . GLN A 1 321 ? -8.426 -1.590 29.804 1.00 78.88 321 GLN A CA 1
ATOM 2617 C C . GLN A 1 321 ? -8.639 -2.662 28.725 1.00 78.88 321 GLN A C 1
ATOM 2619 O O . GLN A 1 321 ? -7.715 -3.321 28.255 1.00 78.88 321 GLN A O 1
ATOM 2624 N N . LYS A 1 322 ? -9.877 -2.764 28.243 1.00 90.44 322 LYS A N 1
ATOM 2625 C CA . LYS A 1 322 ? -10.265 -3.677 27.159 1.00 90.44 322 LYS A CA 1
ATOM 2626 C C . LYS A 1 322 ? -9.926 -3.106 25.784 1.00 90.44 322 LYS A C 1
ATOM 2628 O O . LYS A 1 322 ? -9.933 -1.895 25.584 1.00 90.44 322 LYS A O 1
ATOM 2633 N N . THR A 1 323 ? -9.685 -3.971 24.804 1.00 95.62 323 THR A N 1
ATOM 2634 C CA . THR A 1 323 ? -9.657 -3.570 23.386 1.00 95.62 323 THR A CA 1
ATOM 2635 C C . THR A 1 323 ? -11.026 -3.820 22.778 1.00 95.62 323 THR A C 1
ATOM 2637 O O . THR A 1 323 ? -11.435 -4.976 22.712 1.00 95.62 323 THR A O 1
ATOM 2640 N N . LEU A 1 324 ? -11.725 -2.775 22.327 1.00 97.75 324 LEU A N 1
ATOM 2641 C CA . LEU A 1 324 ? -13.096 -2.897 21.813 1.00 97.75 324 LEU A CA 1
ATOM 2642 C C . LEU A 1 324 ? -13.164 -2.872 20.283 1.00 97.75 324 LEU A C 1
ATOM 2644 O O . LEU A 1 324 ? -12.471 -2.075 19.643 1.00 97.75 324 LEU A O 1
ATOM 2648 N N . TYR A 1 325 ? -14.073 -3.684 19.741 1.00 98.56 325 TYR A N 1
ATOM 2649 C CA . TYR A 1 325 ? -14.532 -3.691 18.350 1.00 98.56 325 TYR A CA 1
ATOM 2650 C C . TYR A 1 325 ? -16.059 -3.603 18.353 1.00 98.56 325 TYR A C 1
ATOM 2652 O O . TYR A 1 325 ? -16.739 -4.557 18.734 1.00 98.56 325 TYR A O 1
ATOM 2660 N N . LEU A 1 326 ? -16.581 -2.436 17.979 1.00 98.56 326 LEU A N 1
ATOM 2661 C CA . LEU A 1 326 ? -17.957 -2.021 18.223 1.00 98.56 326 LEU A CA 1
ATOM 2662 C C . LEU A 1 326 ? -18.744 -1.862 16.922 1.00 98.56 326 LEU A C 1
ATOM 2664 O O . LEU A 1 326 ? -18.277 -1.247 15.961 1.00 98.56 326 LEU A O 1
ATOM 2668 N N . GLU A 1 327 ? -19.968 -2.370 16.930 1.00 98.56 327 GLU A N 1
ATOM 2669 C CA . GLU A 1 327 ? -21.029 -1.929 16.036 1.00 98.56 327 GLU A CA 1
ATOM 2670 C C . GLU A 1 327 ? -21.735 -0.736 16.689 1.00 98.56 327 GLU A C 1
ATOM 2672 O O . GLU A 1 327 ? -22.204 -0.829 17.826 1.00 98.56 327 GLU A O 1
ATOM 2677 N N . VAL A 1 328 ? -21.806 0.394 15.990 1.00 98.44 328 VAL A N 1
ATOM 2678 C CA . VAL A 1 328 ? -22.357 1.645 16.518 1.00 98.44 328 VAL A CA 1
ATOM 2679 C C . VAL A 1 328 ? -23.312 2.297 15.530 1.00 98.44 328 VAL A C 1
ATOM 2681 O O . VAL A 1 328 ? -23.100 2.245 14.321 1.00 98.44 328 VAL A O 1
ATOM 2684 N N . LYS A 1 329 ? -24.328 2.989 16.038 1.00 98.25 329 LYS A N 1
ATOM 2685 C CA . LYS A 1 329 ? -25.047 4.017 15.281 1.00 98.25 329 LYS A CA 1
ATOM 2686 C C . LYS A 1 329 ? -24.386 5.359 15.529 1.00 98.25 329 LYS A C 1
ATOM 2688 O O . LYS A 1 329 ? -24.041 5.661 16.668 1.00 98.25 329 LYS A O 1
ATOM 2693 N N . LEU A 1 330 ? -24.203 6.143 14.474 1.00 97.81 330 LEU A N 1
ATOM 2694 C CA . LEU A 1 330 ? -23.647 7.491 14.564 1.00 97.81 330 LEU A CA 1
ATOM 2695 C C . LEU A 1 330 ? -24.770 8.522 14.543 1.00 97.81 330 LEU A C 1
ATOM 2697 O O . LEU A 1 330 ? -25.779 8.327 13.870 1.00 97.81 330 LEU A O 1
ATOM 2701 N N . LYS A 1 331 ? -24.558 9.642 15.229 1.00 95.75 331 LYS A N 1
ATOM 2702 C CA . LYS A 1 331 ? -25.481 10.771 15.255 1.00 95.75 331 LYS A CA 1
ATOM 2703 C C . LYS A 1 331 ? -24.717 12.087 15.212 1.00 95.75 331 LYS A C 1
ATOM 2705 O O . LYS A 1 331 ? -23.682 12.250 15.862 1.00 95.75 331 LYS A O 1
ATOM 2710 N N . ARG A 1 332 ? -25.222 13.049 14.445 1.00 93.44 332 ARG A N 1
ATOM 2711 C CA . ARG A 1 332 ? -24.720 14.422 14.478 1.00 93.44 332 ARG A CA 1
ATOM 2712 C C . ARG A 1 332 ? -25.310 15.179 15.655 1.00 93.44 332 ARG A C 1
ATOM 2714 O O . ARG A 1 332 ? -26.508 15.116 15.924 1.00 93.44 332 ARG A O 1
ATOM 2721 N N . ASN A 1 333 ? -24.468 15.981 16.290 1.00 88.81 333 ASN A N 1
ATOM 2722 C CA . ASN A 1 333 ? -24.894 16.955 17.281 1.00 88.81 333 ASN A CA 1
ATOM 2723 C C . ASN A 1 333 ? -24.581 18.385 16.817 1.00 88.81 333 ASN A C 1
ATOM 2725 O O . ASN A 1 333 ? -24.050 18.610 15.728 1.00 88.81 333 ASN A O 1
ATOM 2729 N N . GLN A 1 334 ? -24.923 19.364 17.654 1.00 91.56 334 GLN A N 1
ATOM 2730 C CA . GLN A 1 334 ? -24.706 20.785 17.360 1.00 91.56 334 GLN A CA 1
ATOM 2731 C C . GLN A 1 334 ? -23.224 21.192 17.342 1.00 91.56 334 GLN A C 1
ATOM 2733 O O . GLN A 1 334 ? -22.889 22.226 16.775 1.00 91.56 334 GLN A O 1
ATOM 2738 N N . GLN A 1 335 ? -22.346 20.397 17.957 1.00 94.56 335 GLN A N 1
ATOM 2739 C CA . GLN A 1 335 ? -20.902 20.626 18.012 1.00 94.56 335 GLN A CA 1
ATOM 2740 C C . GLN A 1 335 ? -20.158 19.956 16.849 1.00 94.56 335 GLN A C 1
ATOM 2742 O O . GLN A 1 335 ? -18.940 20.082 16.768 1.00 94.56 335 GLN A O 1
ATOM 2747 N N . PHE A 1 336 ? -20.869 19.255 15.956 1.00 96.94 336 PH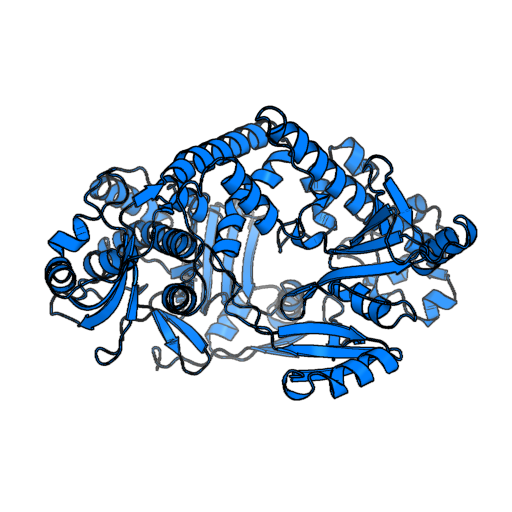E A N 1
ATOM 2748 C CA . PHE A 1 336 ? -20.279 18.520 14.844 1.00 96.94 336 PHE A CA 1
ATOM 2749 C C . PHE A 1 336 ? -19.335 19.401 14.016 1.00 96.94 336 PHE A C 1
ATOM 2751 O O . PHE A 1 336 ? -19.739 20.439 13.487 1.00 96.94 336 PHE A O 1
ATOM 2758 N N . ILE A 1 337 ? -18.091 18.944 13.851 1.00 96.88 337 ILE A N 1
ATOM 2759 C CA . ILE A 1 337 ? -17.088 19.633 13.036 1.00 96.88 337 ILE A CA 1
ATOM 2760 C C . ILE A 1 337 ? -17.002 18.952 11.663 1.00 96.88 337 ILE A C 1
ATOM 2762 O O . ILE A 1 337 ? -16.482 17.830 11.553 1.00 96.88 337 ILE A O 1
ATOM 2766 N N . PRO A 1 338 ? -17.475 19.609 10.585 1.00 96.25 338 PRO A N 1
ATOM 2767 C CA . PRO A 1 338 ? -17.246 19.120 9.237 1.00 96.25 338 PRO A CA 1
ATOM 2768 C C . PRO A 1 338 ? -15.764 19.273 8.887 1.00 96.25 338 PRO A C 1
ATOM 2770 O O . PRO A 1 338 ? -15.211 20.369 8.952 1.00 96.25 338 PRO A O 1
ATOM 2773 N N . ARG A 1 339 ? -15.127 18.172 8.482 1.00 96.69 339 ARG A N 1
ATOM 2774 C CA . ARG A 1 339 ? -13.720 18.172 8.062 1.00 96.69 339 ARG A CA 1
ATOM 2775 C C . ARG A 1 339 ? -13.597 18.252 6.550 1.00 96.69 339 ARG A C 1
ATOM 2777 O O . ARG A 1 339 ? -14.408 17.658 5.835 1.00 96.69 339 ARG A O 1
ATOM 2784 N N . GLN A 1 340 ? -12.566 18.930 6.057 1.00 96.31 340 GLN A N 1
ATOM 2785 C CA . GLN A 1 340 ? -12.178 18.850 4.647 1.00 96.31 340 GLN A CA 1
ATOM 2786 C C . GLN A 1 340 ? -11.767 17.420 4.285 1.00 96.31 340 GLN A C 1
ATOM 2788 O O . GLN A 1 340 ? -12.018 16.966 3.167 1.00 96.31 340 GLN A O 1
ATOM 2793 N N . PHE A 1 341 ? -11.202 16.692 5.252 1.00 96.75 341 PHE A N 1
ATOM 2794 C CA . PHE A 1 341 ? -10.904 15.268 5.164 1.00 96.75 341 PHE A CA 1
ATOM 2795 C C . PHE A 1 341 ? -11.721 14.498 6.214 1.00 96.75 341 PHE A C 1
ATOM 2797 O O . PHE A 1 341 ? -11.230 14.254 7.317 1.00 96.75 341 PHE A O 1
ATOM 2804 N N . PRO A 1 342 ? -12.972 14.101 5.910 1.00 96.50 342 PRO A N 1
ATOM 2805 C CA . PRO A 1 342 ? -13.840 13.402 6.855 1.00 96.50 342 PRO A CA 1
ATOM 2806 C C . PRO A 1 342 ? -13.267 12.055 7.306 1.00 96.50 342 PRO A C 1
ATOM 2808 O O . PRO A 1 342 ? -12.473 11.421 6.602 1.00 96.50 342 PRO A O 1
ATOM 2811 N N . LEU A 1 343 ? -13.678 11.605 8.489 1.00 97.06 343 LEU A N 1
ATOM 2812 C CA . LEU A 1 343 ? -13.226 10.350 9.093 1.00 97.06 343 LEU A CA 1
ATOM 2813 C C . LEU A 1 343 ? -14.255 9.226 8.917 1.00 97.06 343 LEU A C 1
ATOM 2815 O O . LEU A 1 343 ? -13.869 8.057 8.834 1.00 97.06 343 LEU A O 1
ATOM 2819 N N . VAL A 1 344 ? -15.547 9.558 8.810 1.00 96.56 344 VAL A N 1
ATOM 2820 C CA . VAL A 1 344 ? -16.598 8.559 8.568 1.00 96.56 344 VAL A CA 1
ATOM 2821 C C . VAL A 1 344 ? -16.416 7.944 7.187 1.00 96.56 344 VAL A C 1
ATOM 2823 O O . VAL A 1 344 ? -16.263 8.657 6.192 1.00 96.56 344 VAL A O 1
ATOM 2826 N N . SER A 1 345 ? -16.429 6.610 7.130 1.00 94.06 345 SER A N 1
ATOM 2827 C CA . SER A 1 345 ? -16.193 5.857 5.904 1.00 94.06 345 SER A CA 1
ATOM 2828 C C . SER A 1 345 ? -17.371 4.960 5.568 1.00 94.06 345 SER A C 1
ATOM 2830 O O . SER A 1 345 ? -17.800 4.155 6.389 1.00 94.06 345 SER A O 1
ATOM 2832 N N . THR A 1 346 ? -17.828 5.051 4.326 1.00 91.31 346 THR A N 1
ATOM 2833 C CA . THR A 1 346 ? -18.868 4.195 3.753 1.00 91.31 346 THR A CA 1
ATOM 2834 C C . THR A 1 346 ? -18.352 3.522 2.489 1.00 91.31 346 THR A C 1
ATOM 2836 O O . THR A 1 346 ? -17.320 3.905 1.928 1.00 91.31 346 THR A O 1
ATOM 2839 N N . ILE A 1 347 ? -19.044 2.475 2.061 1.00 87.81 347 ILE A N 1
ATOM 2840 C CA . ILE A 1 347 ? -18.860 1.862 0.749 1.00 87.81 347 ILE A CA 1
ATOM 2841 C C . ILE A 1 347 ? -20.083 2.270 -0.071 1.00 87.81 347 ILE A C 1
ATOM 2843 O O . ILE A 1 347 ? -21.201 2.125 0.416 1.00 87.81 347 ILE A O 1
ATOM 2847 N N . ASP A 1 348 ? -19.865 2.852 -1.248 1.00 84.44 348 ASP A N 1
ATOM 2848 C CA . ASP A 1 348 ? -20.950 3.188 -2.174 1.00 84.44 348 ASP A CA 1
ATOM 2849 C C . ASP A 1 348 ? -21.452 1.951 -2.942 1.00 84.44 348 ASP A C 1
ATOM 2851 O O . ASP A 1 348 ? -20.904 0.853 -2.812 1.00 84.44 348 ASP A O 1
ATOM 2855 N N . ASP A 1 349 ? -22.500 2.131 -3.747 1.00 84.75 349 ASP A N 1
ATOM 2856 C CA . ASP A 1 349 ? -23.138 1.053 -4.516 1.00 84.75 349 ASP A CA 1
ATOM 2857 C C . ASP A 1 349 ? -22.172 0.360 -5.501 1.00 84.75 349 ASP A C 1
ATOM 2859 O O . ASP A 1 349 ? -22.345 -0.816 -5.821 1.00 84.75 349 ASP A O 1
ATOM 2863 N N . ASP A 1 350 ? -21.113 1.057 -5.933 1.00 82.88 350 ASP A N 1
ATOM 2864 C CA . ASP A 1 350 ? -20.062 0.532 -6.817 1.00 82.88 350 ASP A CA 1
ATOM 2865 C C . ASP A 1 350 ? -18.966 -0.239 -6.049 1.00 82.88 350 ASP A C 1
ATOM 2867 O O . ASP A 1 350 ? -17.969 -0.692 -6.625 1.00 82.88 350 ASP A O 1
ATOM 2871 N N . GLY A 1 351 ? -19.110 -0.390 -4.729 1.00 84.50 351 GLY A N 1
ATOM 2872 C CA . GLY A 1 351 ? -18.127 -1.049 -3.875 1.00 84.50 351 GLY A CA 1
ATOM 2873 C C . GLY A 1 351 ? -16.889 -0.190 -3.594 1.00 84.50 351 GLY A C 1
ATOM 2874 O O . GLY A 1 351 ? -15.861 -0.710 -3.137 1.00 84.50 351 GLY A O 1
ATOM 2875 N N . VAL A 1 352 ? -16.943 1.117 -3.866 1.00 84.62 352 VAL A N 1
ATOM 2876 C CA . VAL A 1 352 ? -15.832 2.045 -3.663 1.00 84.62 352 VAL A CA 1
ATOM 2877 C C . VAL A 1 352 ? -15.949 2.704 -2.295 1.00 84.62 352 VAL A C 1
ATOM 2879 O O . VAL A 1 352 ? -16.977 3.236 -1.886 1.00 84.62 352 VAL A O 1
ATOM 2882 N N . ARG A 1 353 ? -14.839 2.694 -1.556 1.00 89.69 353 ARG A N 1
ATOM 2883 C CA . ARG A 1 353 ? -14.780 3.329 -0.242 1.00 89.69 353 ARG A CA 1
ATOM 2884 C C . ARG A 1 353 ? -14.741 4.851 -0.367 1.00 89.69 353 ARG A C 1
ATOM 2886 O O . ARG A 1 353 ? -13.833 5.407 -0.997 1.00 89.69 353 ARG A O 1
ATOM 2893 N N . GLN A 1 354 ? -15.671 5.515 0.307 1.00 89.56 354 GLN A N 1
ATOM 2894 C CA . GLN A 1 354 ? -15.779 6.965 0.407 1.00 89.56 354 GLN A CA 1
ATOM 2895 C C . GLN A 1 354 ? -15.551 7.432 1.844 1.00 89.56 354 GLN A C 1
ATOM 2897 O O . GLN A 1 354 ? -15.777 6.685 2.797 1.00 89.56 354 GLN A O 1
ATOM 2902 N N . PHE A 1 355 ? -15.067 8.665 1.976 1.00 93.94 355 PHE A N 1
ATOM 2903 C CA . PHE A 1 355 ? -14.960 9.381 3.243 1.00 93.94 355 PHE A CA 1
ATOM 2904 C C . PHE A 1 355 ? -15.787 10.654 3.117 1.00 93.94 355 PHE A C 1
ATOM 2906 O O . PHE A 1 355 ? -15.595 11.421 2.169 1.00 93.94 355 PHE A O 1
ATOM 2913 N N . SER A 1 356 ? -16.744 10.842 4.019 1.00 93.06 356 SER A N 1
ATOM 2914 C CA . SER A 1 356 ? -17.786 11.855 3.865 1.00 93.06 356 SER A CA 1
ATOM 2915 C C . SER A 1 356 ? -18.217 12.415 5.213 1.00 93.06 356 SER A C 1
ATOM 2917 O O . SER A 1 356 ? -18.334 11.679 6.187 1.00 93.06 356 SER A O 1
ATOM 2919 N N . ASN A 1 357 ? -18.502 13.720 5.261 1.00 94.56 357 ASN A N 1
ATOM 2920 C CA . ASN A 1 357 ? -19.199 14.305 6.406 1.00 94.56 357 ASN A CA 1
ATOM 2921 C C . ASN A 1 357 ? -20.663 13.854 6.435 1.00 94.56 357 ASN A C 1
ATOM 2923 O O . ASN A 1 357 ? -21.248 13.780 7.507 1.00 94.56 357 ASN A O 1
ATOM 2927 N N . ASN A 1 358 ? -21.254 13.554 5.272 1.00 91.75 358 ASN A N 1
ATOM 2928 C CA . ASN A 1 358 ? -22.610 13.025 5.112 1.00 91.75 358 ASN A CA 1
ATOM 2929 C C . ASN A 1 358 ? -22.613 11.516 5.328 1.00 91.75 358 ASN A C 1
ATOM 2931 O O . ASN A 1 358 ? -22.075 10.778 4.501 1.00 91.75 358 ASN A O 1
ATOM 2935 N N . PHE A 1 359 ? -23.215 11.105 6.441 1.00 92.31 359 PHE A N 1
ATOM 2936 C CA . PHE A 1 359 ? -23.401 9.723 6.856 1.00 92.31 359 PHE A CA 1
ATOM 2937 C C . PHE A 1 359 ? -24.866 9.495 7.244 1.00 92.31 359 PHE A C 1
ATOM 2939 O O . PHE A 1 359 ? -25.581 10.450 7.548 1.00 92.31 359 PHE A O 1
ATOM 2946 N N . ASP A 1 360 ? -25.309 8.245 7.163 1.00 93.00 360 ASP A N 1
ATOM 2947 C CA . ASP A 1 360 ? -26.690 7.839 7.399 1.00 93.00 360 ASP A CA 1
ATOM 2948 C C . ASP A 1 360 ? -26.836 7.379 8.853 1.00 93.00 360 ASP A C 1
ATOM 2950 O O . ASP A 1 360 ? -26.268 6.372 9.259 1.00 93.00 360 ASP A O 1
ATOM 2954 N N . GLU A 1 361 ? -27.591 8.130 9.651 1.00 94.88 361 GLU A N 1
ATOM 2955 C CA . GLU A 1 361 ? -27.801 7.836 11.075 1.00 94.88 361 GLU A CA 1
ATOM 2956 C C . GLU A 1 361 ? -28.704 6.605 11.309 1.00 94.88 361 GLU A C 1
ATOM 2958 O O . GLU A 1 361 ? -28.835 6.131 12.439 1.00 94.88 361 GLU A O 1
ATOM 2963 N N . SER A 1 362 ? -29.339 6.067 10.257 1.00 93.19 362 SER A N 1
ATOM 2964 C CA . SER A 1 362 ? -30.231 4.906 10.353 1.00 93.19 362 SER A CA 1
ATOM 2965 C C . SER A 1 362 ? -29.503 3.557 10.320 1.00 93.19 362 SER A C 1
ATOM 2967 O O . SER A 1 362 ? -30.065 2.558 10.784 1.00 93.19 362 SER A O 1
ATOM 2969 N N . ILE A 1 363 ? -28.256 3.524 9.838 1.00 94.69 363 ILE A N 1
ATOM 2970 C CA . ILE A 1 363 ? -27.463 2.298 9.674 1.00 94.69 363 ILE A CA 1
ATOM 2971 C C . ILE A 1 363 ? -26.405 2.128 10.772 1.00 94.69 363 ILE A C 1
ATOM 2973 O O . ILE A 1 363 ? -26.032 3.070 11.473 1.00 94.69 363 ILE A O 1
ATOM 2977 N N . SER A 1 364 ? -25.899 0.901 10.900 1.00 96.19 364 SER A N 1
ATOM 2978 C CA . SER A 1 364 ? -24.764 0.583 11.766 1.00 96.19 364 SER A CA 1
ATOM 2979 C C . SER A 1 364 ? -23.424 0.802 11.060 1.00 96.19 364 SER A C 1
ATOM 2981 O O . SER A 1 364 ? -23.269 0.541 9.865 1.00 96.19 364 SER A O 1
ATOM 2983 N N . TYR A 1 365 ? -22.428 1.199 11.842 1.00 97.62 365 TYR A N 1
ATOM 2984 C CA . TYR A 1 365 ? -21.030 1.338 11.456 1.00 97.62 365 TYR A CA 1
ATOM 2985 C C . TYR A 1 365 ? -20.144 0.472 12.353 1.00 97.62 365 TYR A C 1
ATOM 2987 O O . TYR A 1 365 ? -20.478 0.217 13.506 1.00 97.62 365 TYR A O 1
ATOM 2995 N N . PHE A 1 366 ? -18.989 0.050 11.838 1.00 98.00 366 PHE A N 1
ATOM 2996 C CA . PHE A 1 366 ? -18.067 -0.843 12.542 1.00 98.00 366 PHE A CA 1
ATOM 2997 C C . PHE A 1 366 ? -16.751 -0.124 12.831 1.00 98.00 366 PHE A C 1
ATOM 2999 O O . PHE A 1 366 ? -15.974 0.152 11.913 1.00 98.00 366 PHE A O 1
ATOM 3006 N N . TYR A 1 367 ? -16.502 0.172 14.107 1.00 98.31 367 TYR A N 1
ATOM 3007 C CA . TYR A 1 367 ? -15.316 0.890 14.565 1.00 98.31 367 TYR A CA 1
ATOM 3008 C C . TYR A 1 367 ? -14.675 0.219 15.775 1.00 98.31 367 TYR A C 1
ATOM 3010 O O . TYR A 1 367 ? -15.333 -0.127 16.753 1.00 98.31 367 TYR A O 1
ATOM 3018 N N . ASP A 1 368 ? -13.357 0.046 15.722 1.00 98.25 368 ASP A N 1
ATOM 3019 C CA . ASP A 1 368 ? -12.595 -0.217 16.933 1.00 98.25 368 ASP A CA 1
ATOM 3020 C C . ASP A 1 368 ? -12.545 1.054 17.797 1.00 98.25 368 ASP A C 1
ATOM 3022 O O . ASP A 1 368 ? -12.796 2.164 17.311 1.00 98.25 368 ASP A O 1
ATOM 3026 N N . HIS A 1 369 ? -12.200 0.900 19.074 1.00 97.56 369 HIS A N 1
ATOM 3027 C CA . HIS A 1 369 ? -12.163 2.027 20.010 1.00 97.56 369 HIS A CA 1
ATOM 3028 C C . HIS A 1 369 ? -11.292 3.205 19.533 1.00 97.56 369 HIS A C 1
ATOM 3030 O O . HIS A 1 369 ? -11.673 4.346 19.774 1.00 97.56 369 HIS A O 1
ATOM 3036 N N . VAL A 1 370 ? -10.178 2.974 18.820 1.00 98.06 370 VAL A N 1
ATOM 3037 C CA . VAL A 1 370 ? -9.299 4.054 18.330 1.00 98.06 370 VAL A CA 1
ATOM 3038 C C . VAL A 1 370 ? -10.028 4.892 17.285 1.00 98.06 370 VAL A C 1
ATOM 3040 O O . VAL A 1 370 ? -10.076 6.117 17.380 1.00 98.06 370 VAL A O 1
ATOM 3043 N N . SER A 1 371 ? -10.636 4.233 16.299 1.00 98.25 371 SER A N 1
ATOM 3044 C CA . SER A 1 371 ? -11.377 4.931 15.247 1.00 98.25 371 SER A CA 1
ATOM 3045 C C . SER A 1 371 ? -12.598 5.668 15.804 1.00 98.25 371 SER A C 1
ATOM 3047 O O . SER A 1 371 ? -12.887 6.777 15.365 1.00 98.25 371 SER A O 1
ATOM 3049 N N . LEU A 1 372 ? -13.299 5.084 16.782 1.00 98.44 372 LEU A N 1
ATOM 3050 C CA . LEU A 1 372 ? -14.461 5.720 17.403 1.00 98.44 372 LEU A CA 1
ATOM 3051 C C . LEU A 1 372 ? -14.069 6.944 18.243 1.00 98.44 372 LEU A C 1
ATOM 3053 O O . LEU A 1 372 ? -14.694 7.992 18.115 1.00 98.44 372 LEU A O 1
ATOM 3057 N N . GLN A 1 373 ? -12.999 6.845 19.037 1.00 98.44 373 GLN A N 1
ATOM 3058 C CA . GLN A 1 373 ? -12.420 7.985 19.757 1.00 98.44 373 GLN A CA 1
ATOM 3059 C C . GLN A 1 373 ? -12.051 9.124 18.795 1.00 98.44 373 GLN A C 1
ATOM 3061 O O . GLN A 1 373 ? -12.347 10.276 19.086 1.00 98.44 373 GLN A O 1
ATOM 3066 N N . ASP A 1 374 ? -11.460 8.815 17.636 1.00 98.44 374 ASP A N 1
ATOM 3067 C CA . ASP A 1 374 ? -11.111 9.824 16.628 1.00 98.44 374 ASP A CA 1
ATOM 3068 C C . ASP A 1 374 ? -12.355 10.533 16.056 1.00 98.44 374 ASP A C 1
ATOM 3070 O O . ASP A 1 374 ? -12.317 11.738 15.813 1.00 98.44 374 ASP A O 1
ATOM 3074 N N . LEU A 1 375 ? -13.472 9.822 15.853 1.00 98.25 375 LEU A N 1
ATOM 3075 C CA . LEU A 1 375 ? -14.733 10.440 15.414 1.00 98.25 375 LEU A CA 1
ATOM 3076 C C . LEU A 1 375 ? -15.288 11.416 16.459 1.00 98.25 375 LEU A C 1
ATOM 3078 O O . LEU A 1 375 ? -15.775 12.490 16.099 1.00 98.25 375 LEU A O 1
ATOM 3082 N N . VAL A 1 376 ? -15.193 11.055 17.739 1.00 98.19 376 VAL A N 1
ATOM 3083 C CA . VAL A 1 376 ? -15.638 11.907 18.849 1.00 98.19 376 VAL A CA 1
ATOM 3084 C C . VAL A 1 376 ? -14.713 13.118 19.004 1.00 98.19 376 VAL A C 1
ATOM 3086 O O . VAL A 1 376 ? -15.198 14.241 19.028 1.00 98.19 376 VAL A O 1
ATOM 3089 N N . GLU A 1 377 ? -13.395 12.912 19.044 1.00 97.75 377 GLU A N 1
ATOM 3090 C CA . GLU A 1 377 ? -12.393 13.973 19.241 1.00 97.75 377 GLU A CA 1
ATOM 3091 C C . GLU A 1 377 ? -12.352 14.956 18.066 1.00 97.75 377 GLU A C 1
ATOM 3093 O O . GLU A 1 377 ? -12.344 16.167 18.260 1.00 97.75 377 GLU A O 1
ATOM 3098 N N . PHE A 1 378 ? -12.302 14.456 16.829 1.00 97.88 378 PHE A N 1
ATOM 3099 C CA . PHE A 1 378 ? -12.021 15.316 15.680 1.00 97.88 378 PHE A CA 1
ATOM 3100 C C . PHE A 1 378 ? -13.273 15.817 14.971 1.00 97.88 378 PHE A C 1
ATOM 3102 O O . PHE A 1 378 ? -13.195 16.837 14.287 1.00 97.88 378 PHE A O 1
ATOM 3109 N N . GLN A 1 379 ? -14.409 15.129 15.089 1.00 97.38 379 GLN A N 1
ATOM 3110 C CA . GLN A 1 379 ? -15.654 15.532 14.428 1.00 97.38 379 GLN A CA 1
ATOM 3111 C C . GLN A 1 379 ? -16.816 15.773 15.391 1.00 97.38 379 GLN A C 1
ATOM 3113 O O . GLN A 1 379 ? -17.876 16.177 14.921 1.00 97.38 379 GLN A O 1
ATOM 3118 N N . HIS A 1 380 ? -16.640 15.564 16.701 1.00 97.19 380 HIS A N 1
ATOM 3119 C CA . HIS A 1 380 ? -17.704 15.690 17.705 1.00 97.19 380 HIS A CA 1
ATOM 3120 C C . HIS A 1 380 ? -18.951 14.860 17.361 1.00 97.19 380 HIS A C 1
ATOM 3122 O O . HIS A 1 380 ? -20.082 15.284 17.584 1.00 97.19 380 HIS A O 1
ATOM 3128 N N . ILE A 1 381 ? -18.750 13.671 16.785 1.00 97.25 381 ILE A N 1
ATOM 3129 C CA . ILE A 1 381 ? -19.842 12.747 16.465 1.00 97.25 381 ILE A CA 1
ATOM 3130 C C . ILE A 1 381 ? -20.312 12.045 17.744 1.00 97.25 381 ILE A C 1
ATOM 3132 O O . ILE A 1 381 ? -19.503 11.528 18.514 1.00 97.25 381 ILE A O 1
ATOM 3136 N N . GLU A 1 382 ? -21.628 11.993 17.943 1.00 97.38 382 GLU A N 1
ATOM 3137 C CA . GLU A 1 382 ? -22.260 11.149 18.956 1.00 97.38 382 GLU A CA 1
ATOM 3138 C C . GLU A 1 382 ? -22.433 9.728 18.430 1.00 97.38 382 GLU A C 1
ATOM 3140 O O . GLU A 1 382 ? -22.575 9.498 17.226 1.00 97.38 382 GLU A O 1
ATOM 3145 N N . TYR A 1 383 ? -22.452 8.759 19.338 1.00 97.94 383 TYR A N 1
ATOM 3146 C CA . TYR A 1 383 ? -22.654 7.366 18.978 1.00 97.94 383 TYR A CA 1
ATOM 3147 C C . TYR A 1 383 ? -23.516 6.636 20.000 1.00 97.94 383 TYR A C 1
ATOM 3149 O O . TYR A 1 383 ? -23.617 7.028 21.161 1.00 97.94 383 TYR A O 1
ATOM 3157 N N . GLN A 1 384 ? -24.104 5.539 19.542 1.00 98.12 384 GLN A N 1
ATOM 3158 C CA . GLN A 1 384 ? -24.750 4.543 20.377 1.00 98.12 384 GLN A CA 1
ATOM 3159 C C . GLN A 1 384 ? -24.211 3.167 19.993 1.00 98.12 384 GLN A C 1
ATOM 3161 O O . GLN A 1 384 ? -24.341 2.745 18.844 1.00 98.12 384 GLN A O 1
ATOM 3166 N N . ILE A 1 385 ? -23.618 2.462 20.949 1.00 98.50 385 ILE A N 1
ATOM 3167 C CA . ILE A 1 385 ? -23.161 1.084 20.782 1.00 98.50 385 ILE A CA 1
ATOM 3168 C C . ILE A 1 385 ? -24.382 0.169 20.665 1.00 98.50 385 ILE A C 1
ATOM 3170 O O . ILE A 1 385 ? -25.278 0.201 21.508 1.00 98.50 385 ILE A O 1
ATOM 3174 N N . VAL A 1 386 ? -24.396 -0.638 19.605 1.00 98.06 386 VAL A N 1
ATOM 3175 C CA . VAL A 1 386 ? -25.413 -1.659 19.321 1.00 98.06 386 VAL A CA 1
ATOM 3176 C C . VAL A 1 386 ? -24.945 -3.015 19.834 1.00 98.06 386 VAL A C 1
ATOM 3178 O O . VAL A 1 386 ? -25.674 -3.710 20.531 1.00 98.06 386 VAL A O 1
ATOM 3181 N N . SER A 1 387 ? -23.718 -3.390 19.480 1.00 97.94 387 SER A N 1
ATOM 3182 C CA . SER A 1 387 ? -23.103 -4.659 19.849 1.00 97.94 387 SER A CA 1
ATOM 3183 C C . SER A 1 387 ? -21.581 -4.534 19.779 1.00 97.94 387 SER A C 1
ATOM 3185 O O . SER A 1 387 ? -21.038 -3.532 19.304 1.00 97.94 387 SER A O 1
ATOM 3187 N N . GLY A 1 388 ? -20.855 -5.541 20.251 1.00 97.50 388 GLY A N 1
ATOM 3188 C CA . GLY A 1 388 ? -19.415 -5.576 20.049 1.00 97.50 388 GLY A CA 1
ATOM 3189 C C . GLY A 1 388 ? -18.728 -6.733 20.743 1.00 97.50 388 GLY A C 1
ATOM 3190 O O . GLY A 1 388 ? -19.312 -7.446 21.561 1.00 97.50 388 GLY A O 1
ATOM 3191 N N . VAL A 1 389 ? -17.452 -6.888 20.413 1.00 98.06 389 VAL A N 1
ATOM 3192 C CA . VAL A 1 389 ? -16.552 -7.833 21.071 1.00 98.06 389 VAL A CA 1
ATOM 3193 C C . VAL A 1 389 ? -15.385 -7.090 21.693 1.00 98.06 389 VAL A C 1
ATOM 3195 O O . VAL A 1 389 ? -15.005 -6.002 21.246 1.00 98.06 389 VAL A O 1
ATOM 3198 N N . TYR A 1 390 ? -14.792 -7.695 22.712 1.00 97.00 390 TYR A N 1
ATOM 3199 C CA . TYR A 1 390 ? -13.609 -7.169 23.359 1.00 97.00 390 TYR A CA 1
ATOM 3200 C C . TYR A 1 390 ? -12.560 -8.239 23.636 1.00 97.00 390 TYR A C 1
ATOM 3202 O O . TYR A 1 390 ? -12.860 -9.427 23.742 1.00 97.00 390 TYR A O 1
ATOM 3210 N N . PHE A 1 391 ? -11.324 -7.776 23.789 1.00 95.62 391 PHE A N 1
ATOM 3211 C CA . PHE A 1 391 ? -10.195 -8.553 24.288 1.00 95.62 391 PHE A CA 1
ATOM 3212 C C . PHE A 1 391 ? -9.735 -7.938 25.605 1.00 95.62 391 PHE A C 1
ATOM 3214 O O . PHE A 1 391 ? -9.587 -6.715 25.689 1.00 95.62 391 PHE A O 1
ATOM 3221 N N . GLN A 1 392 ? -9.558 -8.774 26.626 1.00 92.19 392 GLN A N 1
ATOM 3222 C CA . GLN A 1 392 ? -9.147 -8.325 27.957 1.00 92.19 392 GLN A CA 1
ATOM 3223 C C . GLN A 1 392 ? -7.648 -8.024 28.015 1.00 92.19 392 GLN A C 1
ATOM 3225 O O . GLN A 1 392 ? -7.238 -7.087 28.687 1.00 92.19 392 GLN A O 1
ATOM 3230 N N . GLU A 1 393 ? -6.841 -8.817 27.315 1.00 92.44 393 GLU A N 1
ATOM 3231 C CA . GLU A 1 393 ? -5.387 -8.766 27.413 1.00 92.44 393 GLU A CA 1
ATOM 3232 C C . GLU A 1 393 ? -4.765 -8.080 26.191 1.00 92.44 393 GLU A C 1
ATOM 3234 O O . GLU A 1 393 ? -5.378 -7.937 25.123 1.00 92.44 393 GLU A O 1
ATOM 3239 N N . ARG A 1 394 ? -3.516 -7.643 26.356 1.00 93.06 394 ARG A N 1
ATOM 3240 C CA . ARG A 1 394 ? -2.744 -6.923 25.346 1.00 93.06 394 ARG A CA 1
ATOM 3241 C C . ARG A 1 394 ? -1.303 -7.419 25.349 1.00 93.06 394 ARG A C 1
ATOM 3243 O O . ARG A 1 394 ? -0.674 -7.520 26.395 1.00 93.06 394 ARG A O 1
ATOM 3250 N N . ASN A 1 395 ? -0.761 -7.661 24.163 1.00 94.06 395 ASN A N 1
ATOM 3251 C CA . ASN A 1 395 ? 0.645 -7.960 23.947 1.00 94.06 395 ASN A CA 1
ATOM 3252 C C . ASN A 1 395 ? 1.354 -6.743 23.328 1.00 94.06 395 ASN A C 1
ATOM 3254 O O . ASN A 1 395 ? 1.091 -6.354 22.186 1.00 94.06 395 ASN A O 1
ATOM 3258 N N . TYR A 1 396 ? 2.279 -6.153 24.082 1.00 94.69 396 TYR A N 1
ATOM 3259 C CA . TYR A 1 396 ? 3.018 -4.948 23.701 1.00 94.69 396 TYR A CA 1
ATOM 3260 C C . TYR A 1 396 ? 4.341 -5.223 22.966 1.00 94.69 396 TYR A C 1
ATOM 3262 O O . TYR A 1 396 ? 4.960 -4.281 22.475 1.00 94.69 396 TYR A O 1
ATOM 3270 N N . THR A 1 397 ? 4.762 -6.485 22.818 1.00 96.06 397 THR A N 1
ATOM 3271 C CA . THR A 1 397 ? 6.068 -6.872 22.244 1.00 96.06 397 THR A CA 1
ATOM 3272 C C . THR A 1 397 ? 6.317 -6.292 20.848 1.00 96.06 397 THR A C 1
ATOM 3274 O O . THR A 1 397 ? 7.457 -6.005 20.483 1.00 96.06 397 THR A O 1
ATOM 3277 N N . ILE A 1 398 ? 5.257 -6.051 20.069 1.00 95.75 398 ILE A N 1
ATOM 3278 C CA . ILE A 1 398 ? 5.369 -5.435 18.743 1.00 95.75 398 ILE A CA 1
ATOM 3279 C C . ILE A 1 398 ? 6.072 -4.068 18.769 1.00 95.75 398 ILE A C 1
ATOM 3281 O O . ILE A 1 398 ? 6.767 -3.731 17.809 1.00 95.75 398 ILE A O 1
ATOM 3285 N N . ARG A 1 399 ? 5.946 -3.304 19.863 1.00 95.19 399 ARG A N 1
ATOM 3286 C CA . ARG A 1 399 ? 6.575 -1.984 20.012 1.00 95.19 399 ARG A CA 1
ATOM 3287 C C . ARG A 1 399 ? 8.090 -2.071 19.959 1.00 95.19 399 ARG A C 1
ATOM 3289 O O . ARG A 1 399 ? 8.733 -1.350 19.195 1.00 95.19 399 ARG A O 1
ATOM 3296 N N . ASP A 1 400 ? 8.642 -2.990 20.738 1.00 95.50 400 ASP A N 1
ATOM 3297 C CA . ASP A 1 400 ? 10.082 -3.176 20.844 1.00 95.50 400 ASP A CA 1
ATOM 3298 C C . ASP A 1 400 ? 10.631 -3.793 19.565 1.00 95.50 400 ASP A C 1
ATOM 3300 O O . ASP A 1 400 ? 11.628 -3.319 19.021 1.00 95.50 400 ASP A O 1
ATOM 3304 N N . VAL A 1 401 ? 9.934 -4.798 19.025 1.00 95.25 401 VAL A N 1
ATOM 3305 C CA . VAL A 1 401 ? 10.327 -5.463 17.778 1.00 95.25 401 VAL A CA 1
ATOM 3306 C C . VAL A 1 401 ? 10.375 -4.469 16.620 1.00 95.25 401 VAL A C 1
ATOM 3308 O O . VAL A 1 401 ? 11.376 -4.408 15.903 1.00 95.25 401 VAL A O 1
ATOM 3311 N N . VAL A 1 402 ? 9.339 -3.642 16.440 1.00 95.75 402 VAL A N 1
ATOM 3312 C CA . VAL A 1 402 ? 9.317 -2.672 15.339 1.00 95.75 402 VAL A CA 1
ATOM 3313 C C . VAL A 1 402 ? 10.375 -1.581 15.523 1.00 95.75 402 VAL A C 1
ATOM 3315 O O . VAL A 1 402 ? 11.015 -1.184 14.547 1.00 95.75 402 VAL A O 1
ATOM 3318 N N . GLN A 1 403 ? 10.621 -1.141 16.762 1.00 95.62 403 GLN A N 1
ATOM 3319 C CA . GLN A 1 403 ? 11.655 -0.155 17.072 1.00 95.62 403 GLN A CA 1
ATOM 3320 C C . GLN A 1 403 ? 13.059 -0.693 16.782 1.00 95.62 403 GLN A C 1
ATOM 3322 O O . GLN A 1 403 ? 13.857 -0.002 16.145 1.00 95.62 403 GLN A O 1
ATOM 3327 N N . GLN A 1 404 ? 13.352 -1.933 17.174 1.00 93.81 404 GLN A N 1
ATOM 3328 C CA . GLN A 1 404 ? 14.625 -2.591 16.880 1.00 93.81 404 GLN A CA 1
ATOM 3329 C C . GLN A 1 404 ? 14.829 -2.763 15.370 1.00 93.81 404 GLN A C 1
ATOM 3331 O O . GLN A 1 404 ? 15.880 -2.400 14.842 1.00 93.81 404 GLN A O 1
ATOM 3336 N N . MET A 1 405 ? 13.805 -3.231 14.649 1.00 93.25 405 MET A N 1
ATOM 3337 C CA . MET A 1 405 ? 13.853 -3.379 13.190 1.00 93.25 405 MET A CA 1
ATOM 3338 C C . MET A 1 405 ? 14.064 -2.039 12.471 1.00 93.25 405 MET A C 1
ATOM 3340 O O . MET A 1 405 ? 14.809 -1.969 11.490 1.00 93.25 405 MET A O 1
ATOM 3344 N N . PHE A 1 406 ? 13.426 -0.967 12.945 1.00 94.75 406 PHE A N 1
ATOM 3345 C CA . PHE A 1 406 ? 13.608 0.376 12.399 1.00 94.75 406 PHE A CA 1
ATOM 3346 C C . PHE A 1 406 ? 15.027 0.902 12.644 1.00 94.75 406 PHE A C 1
ATOM 3348 O O . PHE A 1 406 ? 15.663 1.387 11.707 1.00 94.75 406 PHE A O 1
ATOM 3355 N N . ASN A 1 407 ? 15.549 0.752 13.864 1.00 94.31 407 ASN A N 1
ATOM 3356 C CA . ASN A 1 407 ? 16.907 1.173 14.213 1.00 94.31 407 ASN A CA 1
ATOM 3357 C C . ASN A 1 407 ? 17.949 0.403 13.400 1.00 94.31 407 ASN A C 1
ATOM 3359 O O . ASN A 1 407 ? 18.843 1.010 12.813 1.00 94.31 407 ASN A O 1
ATOM 3363 N N . LYS A 1 408 ? 17.783 -0.919 13.266 1.00 91.12 408 LYS A N 1
ATOM 3364 C CA . LYS A 1 408 ? 18.687 -1.739 12.455 1.00 91.12 408 LYS A CA 1
ATOM 3365 C C . LYS A 1 408 ? 18.660 -1.330 10.986 1.00 91.12 408 LYS A C 1
ATOM 3367 O O . LYS A 1 408 ? 19.698 -1.255 10.335 1.00 91.12 408 LYS A O 1
ATOM 3372 N N . ARG A 1 409 ? 17.483 -0.996 10.450 1.00 92.38 409 ARG A N 1
ATOM 3373 C CA . ARG A 1 409 ? 17.367 -0.435 9.098 1.00 92.38 409 ARG A CA 1
ATOM 3374 C C . ARG A 1 409 ? 18.122 0.889 8.959 1.00 92.38 409 ARG A C 1
ATOM 3376 O O . ARG A 1 409 ? 18.722 1.105 7.909 1.00 92.38 409 ARG A O 1
ATOM 3383 N N . ALA A 1 410 ? 18.052 1.774 9.952 1.00 92.88 410 ALA A N 1
ATOM 3384 C CA . ALA A 1 410 ? 18.765 3.050 9.937 1.00 92.88 410 ALA A CA 1
ATOM 3385 C C . ALA A 1 410 ? 20.289 2.837 9.931 1.00 92.88 410 ALA A C 1
ATOM 3387 O O . ALA A 1 410 ? 20.953 3.331 9.024 1.00 92.88 410 ALA A O 1
ATOM 3388 N N . GLU A 1 411 ? 20.806 1.989 10.824 1.00 92.06 411 GLU A N 1
ATOM 3389 C CA . GLU A 1 411 ? 22.221 1.581 10.865 1.00 92.06 411 GLU A CA 1
ATOM 3390 C C . GLU A 1 411 ? 22.686 1.024 9.506 1.00 92.06 411 GLU A C 1
ATOM 3392 O O . GLU A 1 411 ? 23.686 1.453 8.932 1.00 92.06 411 GLU A O 1
ATOM 3397 N N . LEU A 1 412 ? 21.913 0.104 8.918 1.00 87.69 412 LEU A N 1
ATOM 3398 C CA . LEU A 1 412 ? 22.249 -0.492 7.624 1.00 87.69 412 LEU A CA 1
ATOM 3399 C C . LEU A 1 412 ? 22.206 0.526 6.473 1.00 87.69 412 LEU A C 1
ATOM 3401 O O . LEU A 1 412 ? 22.979 0.397 5.525 1.00 87.69 412 LEU A O 1
ATOM 3405 N N . LYS A 1 413 ? 21.337 1.544 6.532 1.00 89.44 413 LYS A N 1
ATOM 3406 C CA . LYS A 1 413 ? 21.330 2.637 5.545 1.00 89.44 413 LYS A CA 1
ATOM 3407 C C . LYS A 1 413 ? 22.601 3.479 5.627 1.00 89.44 413 LYS A C 1
ATOM 3409 O O . LYS A 1 413 ? 23.155 3.802 4.579 1.00 89.44 413 LYS A O 1
ATOM 3414 N N . GLU A 1 414 ? 23.058 3.809 6.833 1.00 90.56 414 GLU A N 1
ATOM 3415 C CA . GLU A 1 414 ? 24.296 4.571 7.049 1.00 90.56 414 GLU A CA 1
ATOM 3416 C C . GLU A 1 414 ? 25.513 3.813 6.510 1.00 90.56 414 GLU A C 1
ATOM 3418 O O . GLU A 1 414 ? 26.337 4.377 5.790 1.00 90.56 414 GLU A O 1
ATOM 3423 N N . LEU A 1 415 ? 25.554 2.498 6.738 1.00 85.94 415 LEU A N 1
ATOM 3424 C CA . LEU A 1 415 ? 26.585 1.601 6.207 1.00 85.94 415 LEU A CA 1
ATOM 3425 C C . LEU A 1 415 ? 26.447 1.311 4.701 1.00 85.94 415 LEU A C 1
ATOM 3427 O O . LEU A 1 415 ? 27.253 0.563 4.147 1.00 85.94 415 LEU A O 1
ATOM 3431 N N . LYS A 1 416 ? 25.417 1.850 4.030 1.00 84.12 416 LYS A N 1
ATOM 3432 C CA . LYS A 1 416 ? 25.045 1.519 2.639 1.00 84.12 416 LYS A CA 1
ATOM 3433 C C . LYS A 1 416 ? 24.908 0.007 2.411 1.00 84.12 416 LYS A C 1
ATOM 3435 O O . LYS A 1 416 ? 25.168 -0.493 1.318 1.00 84.12 416 LYS A O 1
ATOM 3440 N N . ASN A 1 417 ? 24.495 -0.722 3.446 1.00 80.12 417 ASN A N 1
ATOM 3441 C CA . ASN A 1 417 ? 24.330 -2.164 3.410 1.00 80.12 417 ASN A CA 1
ATOM 3442 C C . ASN A 1 417 ? 22.970 -2.525 2.768 1.00 80.12 417 ASN A C 1
ATOM 3444 O O . ASN A 1 417 ? 21.918 -2.102 3.270 1.00 80.12 417 ASN A O 1
ATOM 3448 N N . PRO A 1 418 ? 22.956 -3.342 1.694 1.00 76.50 418 PRO A N 1
ATOM 3449 C CA . PRO A 1 418 ? 21.732 -3.779 1.020 1.00 76.50 418 PRO A CA 1
ATOM 3450 C C . PRO A 1 418 ? 20.670 -4.421 1.921 1.00 76.50 418 PRO A C 1
ATOM 3452 O O . PRO A 1 418 ? 19.475 -4.333 1.627 1.00 76.50 418 PRO A O 1
ATOM 3455 N N . ALA A 1 419 ? 21.067 -5.023 3.048 1.00 78.69 419 ALA A N 1
ATOM 3456 C CA . ALA A 1 419 ? 20.154 -5.661 3.992 1.00 78.69 419 ALA A CA 1
ATOM 3457 C C . ALA A 1 419 ? 19.075 -4.704 4.542 1.00 78.69 419 ALA A C 1
ATOM 3459 O O . ALA A 1 419 ? 17.998 -5.163 4.927 1.00 78.69 419 ALA A O 1
ATOM 3460 N N . GLN A 1 420 ? 19.282 -3.377 4.506 1.00 87.19 420 GLN A N 1
ATOM 3461 C CA . GLN A 1 420 ? 18.253 -2.399 4.903 1.00 87.19 420 GLN A CA 1
ATOM 3462 C C . GLN A 1 420 ? 16.931 -2.578 4.138 1.00 87.19 420 GLN A C 1
ATOM 3464 O O . GLN A 1 420 ? 15.854 -2.293 4.668 1.00 87.19 420 GLN A O 1
ATOM 3469 N N . ILE A 1 421 ? 16.999 -3.074 2.896 1.00 82.38 421 ILE A N 1
ATOM 3470 C CA . ILE A 1 421 ? 15.826 -3.309 2.050 1.00 82.38 421 ILE A CA 1
ATOM 3471 C C . ILE A 1 421 ? 14.938 -4.395 2.649 1.00 82.38 421 ILE A C 1
ATOM 3473 O O . ILE A 1 421 ? 13.719 -4.249 2.631 1.00 82.38 421 ILE A O 1
ATOM 3477 N N . ILE A 1 422 ? 15.529 -5.439 3.232 1.00 82.88 422 ILE A N 1
ATOM 3478 C CA . ILE A 1 422 ? 14.796 -6.534 3.875 1.00 82.88 422 ILE A CA 1
ATOM 3479 C C . ILE A 1 422 ? 13.944 -5.970 5.013 1.00 82.88 422 ILE A C 1
ATOM 3481 O O . ILE A 1 422 ? 12.729 -6.162 5.036 1.00 82.88 422 ILE A O 1
ATOM 3485 N N . TYR A 1 423 ? 14.553 -5.161 5.885 1.00 89.25 423 TYR A N 1
ATOM 3486 C CA . TYR A 1 423 ? 13.837 -4.482 6.963 1.00 89.25 423 TYR A CA 1
ATOM 3487 C C . TYR A 1 423 ? 12.768 -3.524 6.437 1.00 89.25 423 TYR A C 1
ATOM 3489 O O . TYR A 1 423 ? 11.649 -3.541 6.942 1.00 89.25 423 TYR A O 1
ATOM 3497 N N . LYS A 1 424 ? 13.058 -2.730 5.393 1.00 88.19 424 LYS A N 1
ATOM 3498 C CA . LYS A 1 424 ? 12.056 -1.851 4.759 1.00 88.19 424 LYS A CA 1
ATOM 3499 C C . LYS A 1 424 ? 10.819 -2.641 4.329 1.00 88.19 424 LYS A C 1
ATOM 3501 O O . LYS A 1 424 ? 9.700 -2.197 4.572 1.00 88.19 424 LYS A O 1
ATOM 3506 N N . LEU A 1 425 ? 11.020 -3.776 3.664 1.00 85.75 425 LEU A N 1
ATOM 3507 C CA . LEU A 1 425 ? 9.918 -4.578 3.150 1.00 85.75 425 LEU A CA 1
ATOM 3508 C C . LEU A 1 425 ? 9.141 -5.267 4.278 1.00 85.75 425 LEU A C 1
ATOM 3510 O O . LEU A 1 425 ? 7.912 -5.242 4.261 1.00 85.75 425 LEU A O 1
ATOM 3514 N N . MET A 1 426 ? 9.826 -5.846 5.269 1.00 89.81 426 MET A N 1
ATOM 3515 C CA . MET A 1 426 ? 9.164 -6.534 6.385 1.00 89.81 426 MET A CA 1
ATOM 3516 C C . MET A 1 426 ? 8.343 -5.571 7.249 1.00 89.81 426 MET A C 1
ATOM 3518 O O . MET A 1 426 ? 7.181 -5.854 7.541 1.00 89.81 426 MET A O 1
ATOM 3522 N N . LEU A 1 427 ? 8.899 -4.395 7.561 1.00 90.12 427 LEU A N 1
ATOM 3523 C CA . LEU A 1 427 ? 8.229 -3.339 8.331 1.00 90.12 427 LEU A CA 1
ATOM 3524 C C . LEU A 1 427 ? 6.878 -2.921 7.723 1.00 90.12 427 LEU A C 1
ATOM 3526 O O . LEU A 1 427 ? 5.935 -2.625 8.451 1.00 90.12 427 LEU A O 1
ATOM 3530 N N . ASN A 1 428 ? 6.762 -2.939 6.393 1.00 84.25 428 ASN A N 1
ATOM 3531 C CA . ASN A 1 428 ? 5.575 -2.460 5.685 1.00 84.25 428 ASN A CA 1
ATOM 3532 C C . ASN A 1 428 ? 4.581 -3.564 5.281 1.00 84.25 428 ASN A C 1
ATOM 3534 O O . ASN A 1 428 ? 3.553 -3.247 4.685 1.00 84.25 428 ASN A O 1
ATOM 3538 N N . SER A 1 429 ? 4.865 -4.845 5.546 1.00 84.31 429 SER A N 1
ATOM 3539 C CA . SER A 1 429 ? 4.136 -5.953 4.899 1.00 84.31 429 SER A CA 1
ATOM 3540 C C . SER A 1 429 ? 3.454 -6.950 5.839 1.00 84.31 429 SER A C 1
ATOM 3542 O O . SER A 1 429 ? 2.567 -7.674 5.377 1.00 84.31 429 SER A O 1
ATOM 3544 N N . ALA A 1 430 ? 3.799 -6.981 7.132 1.00 83.75 430 ALA A N 1
ATOM 3545 C CA . ALA A 1 430 ? 3.259 -7.966 8.078 1.00 83.75 430 ALA A CA 1
ATOM 3546 C C . ALA A 1 430 ? 1.739 -7.837 8.299 1.00 83.75 430 ALA A C 1
ATOM 3548 O O . ALA A 1 430 ? 1.011 -8.830 8.224 1.00 83.75 430 ALA A O 1
ATOM 3549 N N . TYR A 1 431 ? 1.232 -6.613 8.506 1.00 88.94 431 TYR A N 1
ATOM 3550 C CA . TYR A 1 431 ? -0.187 -6.387 8.825 1.00 88.94 431 TYR A CA 1
ATOM 3551 C C . TYR A 1 431 ? -1.128 -6.847 7.703 1.00 88.94 431 TYR A C 1
ATOM 3553 O O . TYR A 1 431 ? -2.229 -7.316 7.978 1.00 88.94 431 TYR A O 1
ATOM 3561 N N . GLY A 1 432 ? -0.689 -6.782 6.438 1.00 89.31 432 GLY A N 1
ATOM 3562 C CA . GLY A 1 432 ? -1.488 -7.211 5.288 1.00 89.31 432 GLY A CA 1
ATOM 3563 C C . GLY A 1 432 ? -1.877 -8.690 5.349 1.00 89.31 432 GLY A C 1
ATOM 3564 O O . GLY A 1 432 ? -2.949 -9.061 4.878 1.00 89.31 432 GLY A O 1
ATOM 3565 N N . LYS A 1 433 ? -1.046 -9.529 5.986 1.00 89.75 433 LYS A N 1
ATOM 3566 C CA . LYS A 1 433 ? -1.352 -10.947 6.215 1.00 89.75 433 LYS A CA 1
ATOM 3567 C C . LYS A 1 433 ? -2.337 -11.152 7.372 1.00 89.75 433 LYS A C 1
ATOM 3569 O O . LYS A 1 433 ? -3.077 -12.128 7.372 1.00 89.75 433 LYS A O 1
ATOM 3574 N N . MET A 1 434 ? -2.398 -10.224 8.331 1.00 94.00 434 MET A N 1
ATOM 3575 C CA . MET A 1 434 ? -3.355 -10.275 9.447 1.00 94.00 434 MET A CA 1
ATOM 3576 C C . MET A 1 434 ? -4.792 -10.012 8.985 1.00 94.00 434 MET A C 1
ATOM 3578 O O . MET A 1 434 ? -5.713 -10.630 9.504 1.00 94.00 434 MET A O 1
ATOM 3582 N N . ILE A 1 435 ? -4.975 -9.132 7.997 1.00 93.88 435 ILE A N 1
ATOM 3583 C CA . ILE A 1 435 ? -6.279 -8.753 7.413 1.00 93.88 435 ILE A CA 1
ATOM 3584 C C . ILE A 1 435 ? -6.553 -9.436 6.068 1.00 93.88 435 ILE A C 1
ATOM 3586 O O . ILE A 1 435 ? -7.317 -8.925 5.244 1.00 93.88 435 ILE A O 1
ATOM 3590 N N . GLU A 1 436 ? -5.882 -10.558 5.804 1.00 90.50 436 GLU A N 1
ATOM 3591 C CA . GLU A 1 436 ? -6.042 -11.289 4.554 1.00 90.50 436 GLU A CA 1
ATOM 3592 C C . GLU A 1 436 ? -7.514 -11.666 4.346 1.00 90.50 436 GLU A C 1
ATOM 3594 O O . GLU A 1 436 ? -8.185 -12.144 5.264 1.00 90.50 436 GLU A O 1
ATOM 3599 N N . LYS A 1 437 ? -8.020 -11.448 3.127 1.00 87.75 437 LYS A N 1
ATOM 3600 C CA . LYS A 1 437 ? -9.388 -11.828 2.761 1.00 87.75 437 LYS A CA 1
ATOM 3601 C C . LYS A 1 437 ? -9.545 -13.347 2.770 1.00 87.75 437 LYS A C 1
ATOM 3603 O O . LYS A 1 437 ? -8.583 -14.091 2.607 1.00 87.75 437 LYS A O 1
ATOM 3608 N N . ILE A 1 438 ? -10.778 -13.804 2.955 1.00 87.50 438 ILE A N 1
ATOM 3609 C CA . ILE A 1 438 ? -11.122 -15.215 2.775 1.00 87.50 438 ILE A CA 1
ATOM 3610 C C . ILE A 1 438 ? -10.835 -15.606 1.321 1.00 87.50 438 ILE A C 1
ATOM 3612 O O . ILE A 1 438 ? -11.130 -14.836 0.405 1.00 87.50 438 ILE A O 1
ATOM 3616 N N . HIS A 1 439 ? -10.283 -16.799 1.125 1.00 85.94 439 HIS A N 1
ATOM 3617 C CA . HIS A 1 439 ? -10.129 -17.439 -0.177 1.00 85.94 439 HIS A CA 1
ATOM 3618 C C . HIS A 1 439 ? -11.282 -18.435 -0.353 1.00 85.94 439 HIS A C 1
ATOM 3620 O O . HIS A 1 439 ? -11.157 -19.577 0.075 1.00 85.94 439 HIS A O 1
ATOM 3626 N N . PRO A 1 440 ? -12.439 -18.037 -0.914 1.00 85.38 440 PRO A N 1
ATOM 3627 C CA . PRO A 1 440 ? -13.618 -18.909 -0.983 1.00 85.38 440 PRO A CA 1
ATOM 3628 C C . PRO A 1 440 ? -13.446 -20.075 -1.962 1.00 85.38 440 PRO A C 1
ATOM 3630 O O . PRO A 1 440 ? -14.300 -20.957 -2.037 1.00 85.38 440 PRO A O 1
ATOM 3633 N N . THR A 1 441 ? -12.371 -20.063 -2.748 1.00 87.69 441 THR A N 1
ATOM 3634 C CA . THR A 1 441 ? -12.132 -21.018 -3.818 1.00 87.69 441 THR A CA 1
ATOM 3635 C C . THR A 1 441 ? -10.666 -21.411 -3.898 1.00 87.69 441 THR A C 1
ATOM 3637 O O . THR A 1 441 ? -9.788 -20.583 -3.661 1.00 87.69 441 THR A O 1
ATOM 3640 N N . GLN A 1 442 ? -10.415 -22.628 -4.365 1.00 88.06 442 GLN A N 1
ATOM 3641 C CA . GLN A 1 442 ? -9.106 -23.106 -4.805 1.00 88.06 442 GLN A CA 1
ATOM 3642 C C . GLN A 1 442 ? -9.121 -23.470 -6.284 1.00 88.06 442 GLN A C 1
ATOM 3644 O O . GLN A 1 442 ? -10.168 -23.789 -6.849 1.00 88.06 442 GLN A O 1
ATOM 3649 N N . THR A 1 443 ? -7.938 -23.484 -6.887 1.00 88.69 443 THR A N 1
ATOM 3650 C CA . THR A 1 443 ? -7.741 -23.889 -8.277 1.00 88.69 443 THR A CA 1
ATOM 3651 C C . THR A 1 443 ? -7.038 -25.242 -8.323 1.00 88.69 443 THR A C 1
ATOM 3653 O O . THR A 1 443 ? -5.956 -25.396 -7.764 1.00 88.69 443 THR A O 1
ATOM 3656 N N . LEU A 1 444 ? -7.618 -26.207 -9.034 1.00 89.62 444 LEU A N 1
ATOM 3657 C CA . LEU A 1 444 ? -6.992 -27.488 -9.366 1.00 89.62 444 LEU A CA 1
ATOM 3658 C C . LEU A 1 444 ? -6.700 -27.562 -10.862 1.00 89.62 444 LEU A C 1
ATOM 3660 O O . LEU A 1 444 ? -7.478 -27.061 -11.669 1.00 89.62 444 LEU A O 1
ATOM 3664 N N . VAL A 1 445 ? -5.611 -28.223 -11.247 1.00 88.38 445 VAL A N 1
ATOM 3665 C CA . VAL A 1 445 ? -5.274 -28.492 -12.651 1.00 88.38 445 VAL A CA 1
ATOM 3666 C C . VAL A 1 445 ? -5.218 -30.000 -12.834 1.00 88.38 445 VAL A C 1
ATOM 3668 O O . VAL A 1 445 ? -4.290 -30.641 -12.364 1.00 88.38 445 VAL A O 1
ATOM 3671 N N . LEU A 1 446 ? -6.225 -30.556 -13.499 1.00 89.12 446 LEU A N 1
ATOM 3672 C CA . LEU A 1 446 ? -6.474 -31.993 -13.553 1.00 89.12 446 LEU A CA 1
ATOM 3673 C C . LEU A 1 446 ? -6.366 -32.531 -14.972 1.00 89.12 446 LEU A C 1
ATOM 3675 O O . LEU A 1 446 ? -6.714 -31.850 -15.946 1.00 89.12 446 LEU A O 1
ATOM 3679 N N . ASP A 1 447 ? -5.929 -33.780 -15.091 1.00 88.81 447 ASP A N 1
ATOM 3680 C CA . ASP A 1 447 ? -6.127 -34.517 -16.331 1.00 88.81 447 ASP A CA 1
ATOM 3681 C C . ASP A 1 447 ? -7.615 -34.877 -16.538 1.00 88.81 447 ASP A C 1
ATOM 3683 O O . ASP A 1 447 ? -8.481 -34.636 -15.691 1.00 88.81 447 ASP A O 1
ATOM 3687 N N . LYS A 1 448 ? -7.941 -35.439 -17.707 1.00 89.94 448 LYS A N 1
ATOM 3688 C CA . LYS A 1 448 ? -9.325 -35.788 -18.058 1.00 89.94 448 LYS A CA 1
ATOM 3689 C C . LYS A 1 448 ? -9.949 -36.804 -17.095 1.00 89.94 448 LYS A C 1
ATOM 3691 O O . LYS A 1 448 ? -11.130 -36.689 -16.773 1.00 89.94 448 LYS A O 1
ATOM 3696 N N . LEU A 1 449 ? -9.186 -37.805 -16.662 1.00 90.56 449 LEU A N 1
ATOM 3697 C CA . LEU A 1 449 ? -9.702 -38.883 -15.825 1.00 90.56 449 LEU A CA 1
ATOM 3698 C C . LEU A 1 449 ? -9.909 -38.403 -14.385 1.00 90.56 449 LEU A C 1
ATOM 3700 O O . LEU A 1 449 ? -10.940 -38.691 -13.780 1.00 90.56 449 LEU A O 1
ATOM 3704 N N . GLU A 1 450 ? -8.951 -37.659 -13.844 1.00 90.69 450 GLU A N 1
ATOM 3705 C CA . GLU A 1 450 ? -9.027 -37.010 -12.537 1.00 90.69 450 GLU A CA 1
ATOM 3706 C C . GLU A 1 450 ? -10.182 -36.017 -12.473 1.00 90.69 450 GLU A C 1
ATOM 3708 O O . GLU A 1 450 ? -10.935 -36.015 -11.499 1.00 90.69 450 GLU A O 1
ATOM 3713 N N . PHE A 1 451 ? -10.384 -35.233 -13.534 1.00 92.56 451 PHE A N 1
ATOM 3714 C CA . PHE A 1 451 ? -11.531 -34.342 -13.640 1.00 92.56 451 PHE A CA 1
ATOM 3715 C C . PHE A 1 451 ? -12.857 -35.109 -13.571 1.00 92.56 451 PHE A C 1
ATOM 3717 O O . PHE A 1 451 ? -13.733 -34.749 -12.789 1.00 92.56 451 PHE A O 1
ATOM 3724 N N . TYR A 1 452 ? -13.012 -36.203 -14.318 1.00 93.56 452 TYR A N 1
ATOM 3725 C CA . TYR A 1 452 ? -14.239 -37.003 -14.246 1.00 93.56 452 TYR A CA 1
ATOM 3726 C C . TYR A 1 452 ? -14.443 -37.641 -12.869 1.00 93.56 452 TYR A C 1
ATOM 3728 O O . TYR A 1 452 ? -15.560 -37.633 -12.354 1.00 93.56 452 TYR A O 1
ATOM 3736 N N . LYS A 1 453 ? -13.373 -38.112 -12.216 1.00 93.94 453 LYS A N 1
ATOM 3737 C CA . LYS A 1 453 ? -13.439 -38.578 -10.820 1.00 93.94 453 LYS A CA 1
ATOM 3738 C C . LYS A 1 453 ? -13.893 -37.467 -9.870 1.00 93.94 453 LYS A C 1
ATOM 3740 O O . LYS A 1 453 ? -14.674 -37.737 -8.961 1.00 93.94 453 LYS A O 1
ATOM 3745 N N . LEU A 1 454 ? -13.417 -36.238 -10.070 1.00 92.94 454 LEU A N 1
ATOM 3746 C CA . LEU A 1 454 ? -13.812 -35.077 -9.278 1.00 92.94 454 LEU A CA 1
ATOM 3747 C C . LEU A 1 454 ? -15.302 -34.763 -9.451 1.00 92.94 454 LEU A C 1
ATOM 3749 O O . LEU A 1 454 ? -16.007 -34.609 -8.456 1.00 92.94 454 LEU A O 1
ATOM 3753 N N . VAL A 1 455 ? -15.778 -34.719 -10.698 1.00 93.31 455 VAL A N 1
ATOM 3754 C CA . VAL A 1 455 ? -17.187 -34.458 -11.031 1.00 93.31 455 VAL A CA 1
ATOM 3755 C C . VAL A 1 455 ? -18.105 -35.487 -10.372 1.00 93.31 455 VAL A C 1
ATOM 3757 O O . VAL A 1 455 ? -19.108 -35.108 -9.779 1.00 93.31 455 VAL A O 1
ATOM 3760 N N . LEU A 1 456 ? -17.743 -36.772 -10.402 1.00 93.25 456 LEU A N 1
ATOM 3761 C CA . LEU A 1 456 ? -18.539 -37.829 -9.767 1.00 93.25 456 LEU A CA 1
ATOM 3762 C C . LEU A 1 456 ? -18.612 -37.702 -8.238 1.00 93.25 456 LEU A C 1
ATOM 3764 O O . LEU A 1 456 ? -19.592 -38.137 -7.642 1.00 93.25 456 LEU A O 1
ATOM 3768 N N . LYS A 1 457 ? -17.581 -37.137 -7.597 1.00 91.12 457 LYS A N 1
ATOM 3769 C CA . LYS A 1 457 ? -17.491 -37.041 -6.132 1.00 91.12 457 LYS A CA 1
ATOM 3770 C C . LYS A 1 457 ? -18.066 -35.750 -5.557 1.00 91.12 457 LYS A C 1
ATOM 3772 O O . LYS A 1 457 ? -18.599 -35.777 -4.457 1.00 91.12 457 LYS A O 1
ATOM 3777 N N . GLN A 1 458 ? -17.887 -34.623 -6.245 1.00 89.94 458 GLN A N 1
ATOM 3778 C CA . GLN A 1 458 ? -18.141 -33.295 -5.675 1.00 89.94 458 GLN A CA 1
ATOM 3779 C C . GLN A 1 458 ? -18.543 -32.245 -6.722 1.00 89.94 458 GLN A C 1
ATOM 3781 O O . GLN A 1 458 ? -18.100 -31.098 -6.666 1.00 89.94 458 GLN A O 1
ATOM 3786 N N . SER A 1 459 ? -19.389 -32.621 -7.689 1.00 88.56 459 SER A N 1
ATOM 3787 C CA . SER A 1 459 ? -19.882 -31.713 -8.740 1.00 88.56 459 SER A CA 1
ATOM 3788 C C . SER A 1 459 ? -20.509 -30.422 -8.203 1.00 88.56 459 SER A C 1
ATOM 3790 O O . SER A 1 459 ? -20.300 -29.368 -8.795 1.00 88.56 459 SER A O 1
ATOM 3792 N N . SER A 1 460 ? -21.208 -30.471 -7.064 1.00 90.69 460 SER A N 1
ATOM 3793 C CA . SER A 1 460 ? -21.828 -29.302 -6.416 1.00 90.69 460 SER A CA 1
ATOM 3794 C C . SER A 1 460 ? -20.829 -28.235 -5.958 1.00 90.69 460 SER A C 1
ATOM 3796 O O . SER A 1 460 ? -21.190 -27.066 -5.823 1.00 90.69 460 SER A O 1
ATOM 3798 N N . ASN A 1 461 ? -19.576 -28.628 -5.715 1.00 90.81 461 ASN A N 1
ATOM 3799 C CA . ASN A 1 461 ? -18.523 -27.734 -5.236 1.00 90.81 461 ASN A CA 1
ATOM 3800 C C . ASN A 1 461 ? -17.736 -27.094 -6.387 1.00 90.81 461 ASN A C 1
ATOM 3802 O O . ASN A 1 461 ? -16.898 -26.227 -6.141 1.00 90.81 461 ASN A O 1
ATOM 3806 N N . ILE A 1 462 ? -17.985 -27.509 -7.632 1.00 93.06 462 ILE A N 1
ATOM 3807 C CA . ILE A 1 462 ? -17.351 -26.939 -8.820 1.00 93.06 462 ILE A CA 1
ATOM 3808 C C . ILE A 1 462 ? -18.014 -25.600 -9.145 1.00 93.06 462 ILE A C 1
ATOM 3810 O O . ILE A 1 462 ? -19.210 -25.537 -9.414 1.00 93.06 462 ILE A O 1
ATOM 3814 N N . ASP A 1 463 ? -17.218 -24.534 -9.127 1.00 90.56 463 ASP A N 1
ATOM 3815 C CA . ASP A 1 463 ? -17.656 -23.172 -9.441 1.00 90.56 463 ASP A CA 1
ATOM 3816 C C . ASP A 1 463 ? -17.423 -22.828 -10.918 1.00 90.56 463 ASP A C 1
ATOM 3818 O O . ASP A 1 463 ? -18.291 -22.276 -11.588 1.00 90.56 463 ASP A O 1
ATOM 3822 N N . ASN A 1 464 ? -16.257 -23.201 -11.453 1.00 90.62 464 ASN A N 1
ATOM 3823 C CA . ASN A 1 464 ? -15.885 -22.936 -12.841 1.00 90.62 464 ASN A CA 1
ATOM 3824 C C . ASN A 1 464 ? -14.924 -24.005 -13.383 1.00 90.62 464 ASN A C 1
ATOM 3826 O O . ASN A 1 464 ? -14.128 -24.576 -12.635 1.00 90.62 464 ASN A O 1
ATOM 3830 N N . VAL A 1 465 ? -14.959 -24.248 -14.696 1.00 90.81 465 VAL A N 1
ATOM 3831 C CA . VAL A 1 465 ? -14.052 -25.171 -15.393 1.00 90.81 465 VAL A CA 1
ATOM 3832 C C . VAL A 1 465 ? -13.560 -24.540 -16.690 1.00 90.81 465 VAL A C 1
ATOM 3834 O O . VAL A 1 465 ? -14.348 -24.127 -17.536 1.00 90.81 465 VAL A O 1
ATOM 3837 N N . VAL A 1 466 ? -12.241 -24.527 -16.886 1.00 88.69 466 VAL A N 1
ATOM 3838 C CA . VAL A 1 466 ? -11.601 -24.075 -18.126 1.00 88.69 466 VAL A CA 1
ATOM 3839 C C . VAL A 1 466 ? -10.743 -25.196 -18.695 1.00 88.69 466 VAL A C 1
ATOM 3841 O O . VAL A 1 466 ? -9.802 -25.654 -18.050 1.00 88.69 466 VAL A O 1
ATOM 3844 N N . GLN A 1 467 ? -11.022 -25.616 -19.929 1.00 87.50 467 GLN A N 1
ATOM 3845 C CA . GLN A 1 467 ? -10.187 -26.592 -20.625 1.00 87.50 467 GLN A CA 1
ATOM 3846 C C . GLN A 1 467 ? -9.015 -25.897 -21.333 1.00 87.50 467 GLN A C 1
ATOM 3848 O O . GLN A 1 467 ? -9.202 -24.939 -22.084 1.00 87.50 467 GLN A O 1
ATOM 3853 N N . THR A 1 468 ? -7.791 -26.376 -21.113 1.00 79.56 468 THR A N 1
ATOM 3854 C CA . THR A 1 468 ? -6.585 -25.818 -21.742 1.00 79.56 468 THR A CA 1
ATOM 3855 C C . THR A 1 468 ? -5.468 -26.855 -21.823 1.00 79.56 468 THR A C 1
ATOM 3857 O O . THR A 1 468 ? -5.269 -27.620 -20.886 1.00 79.56 468 THR A O 1
ATOM 3860 N N . GLY A 1 469 ? -4.736 -26.914 -22.942 1.00 74.62 469 GLY A N 1
ATOM 3861 C CA . GLY A 1 469 ? -3.578 -27.813 -23.094 1.00 74.62 469 GLY A CA 1
ATOM 3862 C C . GLY A 1 469 ? -3.867 -29.296 -22.810 1.00 74.62 469 GLY A C 1
ATOM 3863 O O . GLY A 1 469 ? -3.011 -29.990 -22.274 1.00 74.62 469 GLY A O 1
ATOM 3864 N N . GLY A 1 470 ? -5.085 -29.774 -23.098 1.00 80.88 470 GLY A N 1
ATOM 3865 C CA . GLY A 1 470 ? -5.509 -31.148 -22.789 1.00 80.88 470 GLY A CA 1
ATOM 3866 C C . GLY A 1 470 ? -5.871 -31.412 -21.319 1.00 80.88 470 GLY A C 1
ATOM 3867 O O . GLY A 1 470 ? -6.152 -32.555 -20.971 1.00 80.88 470 GLY A O 1
ATOM 3868 N N . LYS A 1 471 ? -5.900 -30.376 -20.474 1.00 87.00 471 LYS A N 1
ATOM 3869 C CA . LYS A 1 471 ? -6.245 -30.437 -19.047 1.00 87.00 471 LYS A CA 1
ATOM 3870 C C . LYS A 1 471 ? -7.498 -29.637 -18.716 1.00 87.00 471 LYS A C 1
ATOM 3872 O O . LYS A 1 471 ? -7.951 -28.811 -19.511 1.00 87.00 471 LYS A O 1
ATOM 3877 N N . TYR A 1 472 ? -7.998 -29.854 -17.507 1.00 89.25 472 TYR A N 1
ATOM 3878 C CA . TYR A 1 472 ? -9.113 -29.141 -16.904 1.00 89.25 472 TYR A CA 1
ATOM 3879 C C . TYR A 1 472 ? -8.605 -28.320 -15.731 1.00 89.25 472 TYR A C 1
ATOM 3881 O O . TYR A 1 472 ? -8.098 -28.868 -14.757 1.00 89.25 472 TYR A O 1
ATOM 3889 N N . VAL A 1 473 ? -8.745 -27.002 -15.817 1.00 88.88 473 VAL A N 1
ATOM 3890 C CA . VAL A 1 473 ? -8.501 -26.129 -14.677 1.00 88.88 473 VAL A CA 1
ATOM 3891 C C . VAL A 1 473 ? -9.824 -25.847 -13.991 1.00 88.88 473 VAL A C 1
ATOM 3893 O O . VAL A 1 473 ? -10.707 -25.226 -14.579 1.00 88.88 473 VAL A O 1
ATOM 3896 N N . VAL A 1 474 ? -9.963 -26.355 -12.774 1.00 90.06 474 VAL A N 1
ATOM 3897 C CA . VAL A 1 474 ? -11.211 -26.380 -12.017 1.00 90.06 474 VAL A CA 1
ATOM 3898 C C . VAL A 1 474 ? -11.100 -25.433 -10.834 1.00 90.06 474 VAL A C 1
ATOM 3900 O O . VAL A 1 474 ? -10.189 -25.563 -10.020 1.00 90.06 474 VAL A O 1
ATOM 3903 N N . THR A 1 475 ? -12.041 -24.505 -10.719 1.00 90.88 475 THR A N 1
ATOM 3904 C CA . THR A 1 475 ? -12.233 -23.692 -9.519 1.00 90.88 475 THR A CA 1
ATOM 3905 C C . THR A 1 475 ? -13.224 -24.413 -8.612 1.00 90.88 475 THR A C 1
ATOM 3907 O O . THR A 1 475 ? -14.368 -24.644 -9.002 1.00 90.88 475 THR A O 1
ATOM 3910 N N . LEU A 1 476 ? -12.776 -24.798 -7.418 1.00 90.44 476 LEU A N 1
ATOM 3911 C CA . LEU A 1 476 ? -13.582 -25.468 -6.398 1.00 90.44 476 LEU A CA 1
ATOM 3912 C C . LEU A 1 476 ? -13.860 -24.528 -5.235 1.00 90.44 476 LEU A C 1
ATOM 3914 O O . LEU A 1 476 ? -12.936 -23.876 -4.751 1.00 90.44 476 LEU A O 1
ATOM 3918 N N . LYS A 1 477 ? -15.096 -24.521 -4.738 1.00 89.62 477 LYS A N 1
ATOM 3919 C CA . LYS A 1 477 ? -15.463 -23.861 -3.481 1.00 89.62 477 LYS A CA 1
ATOM 3920 C C . LYS A 1 477 ? -14.745 -24.539 -2.310 1.00 89.62 477 LYS A C 1
ATOM 3922 O O . LYS A 1 477 ? -14.626 -25.763 -2.281 1.00 89.62 477 LYS A O 1
ATOM 3927 N N . GLN A 1 478 ? -14.247 -23.741 -1.372 1.00 82.94 478 GLN A N 1
ATOM 3928 C CA . GLN A 1 478 ? -13.589 -24.208 -0.153 1.00 82.94 478 GLN A CA 1
ATOM 3929 C C . GLN A 1 478 ? -14.392 -23.833 1.087 1.00 82.94 478 GLN A C 1
ATOM 3931 O O . GLN A 1 478 ? -15.061 -22.798 1.125 1.00 82.94 478 GLN A O 1
ATOM 3936 N N . GLU A 1 479 ? -14.265 -24.657 2.124 1.00 77.81 479 GLU A N 1
ATOM 3937 C CA . GLU A 1 479 ? -14.750 -24.297 3.448 1.00 77.81 479 GLU A CA 1
ATOM 3938 C C . GLU A 1 479 ? -13.951 -23.113 3.996 1.00 77.81 479 GLU A C 1
ATOM 3940 O O . GLU A 1 479 ? -12.719 -23.082 4.004 1.00 77.81 479 GLU A O 1
ATOM 3945 N N . ILE A 1 480 ? -14.685 -22.095 4.437 1.00 79.19 480 ILE A N 1
ATOM 3946 C CA . ILE A 1 480 ? -14.112 -20.842 4.933 1.00 79.19 480 ILE A CA 1
ATOM 3947 C C . ILE A 1 480 ? -13.835 -20.886 6.441 1.00 79.19 480 ILE A C 1
ATOM 3949 O O . ILE A 1 480 ? -13.117 -20.025 6.951 1.00 79.19 480 ILE A O 1
ATOM 3953 N N . ALA A 1 481 ? -14.409 -21.867 7.149 1.00 74.69 481 ALA A N 1
ATOM 3954 C CA . ALA A 1 481 ? -14.371 -21.974 8.607 1.00 74.69 481 ALA A CA 1
ATOM 3955 C C . ALA A 1 481 ? -12.949 -22.192 9.149 1.00 74.69 481 ALA A C 1
ATOM 3957 O O . ALA A 1 481 ? -12.606 -21.632 10.189 1.00 74.69 481 ALA A O 1
ATOM 3958 N N . ASP A 1 482 ? -12.103 -22.901 8.401 1.00 75.12 482 ASP A N 1
ATOM 3959 C CA . ASP A 1 482 ? -10.725 -23.209 8.805 1.00 75.12 482 ASP A CA 1
ATOM 3960 C C . ASP A 1 482 ? -9.740 -22.066 8.534 1.00 75.12 482 ASP A C 1
ATOM 3962 O O . ASP A 1 482 ? -8.605 -22.056 9.021 1.00 75.12 482 ASP A O 1
ATOM 3966 N N . GLN A 1 483 ? -10.156 -21.057 7.765 1.00 87.00 483 GLN A N 1
ATOM 3967 C CA . GLN A 1 483 ? -9.290 -19.935 7.436 1.00 87.00 483 GLN A CA 1
ATOM 3968 C C . GLN A 1 483 ? -9.254 -18.941 8.599 1.00 87.00 483 GLN A C 1
ATOM 3970 O O . GLN A 1 483 ? -10.153 -18.107 8.762 1.00 87.00 483 GLN A O 1
ATOM 3975 N N . SER A 1 484 ? -8.185 -19.017 9.389 1.00 91.56 484 SER A N 1
ATOM 3976 C CA . SER A 1 484 ? -7.983 -18.214 10.594 1.00 91.56 484 SER A CA 1
ATOM 3977 C C . SER A 1 484 ? -6.890 -17.150 10.426 1.00 91.56 484 SER A C 1
ATOM 3979 O O . SER A 1 484 ? -5.872 -17.373 9.766 1.00 91.56 484 SER A O 1
ATOM 3981 N N . THR A 1 485 ? -7.090 -15.971 11.020 1.00 93.62 485 THR A N 1
ATOM 3982 C CA . THR A 1 485 ? -6.183 -14.811 10.902 1.00 93.62 485 THR A CA 1
ATOM 3983 C C . THR A 1 485 ? -6.119 -14.001 12.202 1.00 93.62 485 THR A C 1
ATOM 3985 O O . THR A 1 485 ? -6.909 -14.207 13.116 1.00 93.62 485 THR A O 1
ATOM 3988 N N . PHE A 1 486 ? -5.191 -13.045 12.289 1.00 96.00 486 PHE A N 1
ATOM 3989 C CA . PHE A 1 486 ? -5.101 -12.075 13.391 1.00 96.00 486 PHE A CA 1
ATOM 3990 C C . PHE A 1 486 ? -5.800 -10.747 13.037 1.00 96.00 486 PHE A C 1
ATOM 3992 O O . PHE A 1 486 ? -5.247 -9.670 13.261 1.00 96.00 486 PHE A O 1
ATOM 3999 N N . THR A 1 487 ? -6.994 -10.806 12.426 1.00 95.88 487 THR A N 1
ATOM 4000 C CA . THR A 1 487 ? -7.668 -9.633 11.820 1.00 95.88 487 THR A CA 1
ATOM 4001 C C . THR A 1 487 ? -7.773 -8.448 12.774 1.00 95.88 487 THR A C 1
ATOM 4003 O O . THR A 1 487 ? -7.521 -7.321 12.361 1.00 95.88 487 THR A O 1
ATOM 4006 N N . PHE A 1 488 ? -8.062 -8.698 14.052 1.00 96.31 488 PHE A N 1
ATOM 4007 C CA . PHE A 1 488 ? -8.140 -7.679 15.102 1.00 96.31 488 PHE A CA 1
ATOM 4008 C C . PHE A 1 488 ? -6.853 -6.831 15.204 1.00 96.31 488 PHE A C 1
ATOM 4010 O O . PHE A 1 488 ? -6.925 -5.600 15.220 1.00 96.31 488 PHE A O 1
ATOM 4017 N N . GLY A 1 489 ? -5.673 -7.460 15.184 1.00 96.19 489 GLY A N 1
ATOM 4018 C CA . GLY A 1 489 ? -4.387 -6.768 15.287 1.00 96.19 489 GLY A CA 1
ATOM 4019 C C . GLY A 1 489 ? -4.108 -5.926 14.047 1.00 96.19 489 GLY A C 1
ATOM 4020 O O . GLY A 1 489 ? -3.712 -4.769 14.152 1.00 96.19 489 GLY A O 1
ATOM 4021 N N . GLY A 1 490 ? -4.405 -6.465 12.863 1.00 96.62 490 GLY A N 1
ATOM 4022 C CA . GLY A 1 490 ? -4.257 -5.720 11.616 1.00 96.62 490 GLY A CA 1
ATOM 4023 C C . GLY A 1 490 ? -5.248 -4.557 11.464 1.00 96.62 490 GLY A C 1
ATOM 4024 O O . GLY A 1 490 ? -4.873 -3.521 10.919 1.00 96.62 490 GLY A O 1
ATOM 4025 N N . VAL A 1 491 ? -6.475 -4.676 11.989 1.00 97.69 491 VAL A N 1
ATOM 4026 C CA . VAL A 1 491 ? -7.426 -3.553 12.104 1.00 97.69 491 VAL A CA 1
ATOM 4027 C C . VAL A 1 491 ? -6.829 -2.450 12.971 1.00 97.69 491 VAL A C 1
ATOM 4029 O O . VAL A 1 491 ? -6.793 -1.301 12.542 1.00 97.69 491 VAL A O 1
ATOM 4032 N N . LEU A 1 492 ? -6.285 -2.796 14.140 1.00 97.31 492 LEU A N 1
ATOM 4033 C CA . LEU A 1 492 ? -5.714 -1.812 15.056 1.00 97.31 492 LEU A CA 1
ATOM 4034 C C . LEU A 1 492 ? -4.499 -1.089 14.443 1.00 97.31 492 LEU A C 1
ATOM 4036 O O . LEU A 1 492 ? -4.394 0.127 14.581 1.00 97.31 492 LEU A O 1
ATOM 4040 N N . VAL A 1 493 ? -3.653 -1.785 13.664 1.00 97.31 493 VAL A N 1
ATOM 4041 C CA . VAL A 1 493 ? -2.574 -1.149 12.874 1.00 97.31 493 VAL A CA 1
ATOM 4042 C C . VAL A 1 493 ? -3.136 -0.077 11.941 1.00 97.31 493 VAL A C 1
ATOM 4044 O O . VAL A 1 493 ? -2.626 1.043 11.920 1.00 97.31 493 VAL A O 1
ATOM 4047 N N . LEU A 1 494 ? -4.195 -0.398 11.188 1.00 97.44 494 LEU A N 1
ATOM 4048 C CA . LEU A 1 494 ? -4.829 0.550 10.270 1.00 97.44 494 LEU A CA 1
ATOM 4049 C C . LEU A 1 494 ? -5.480 1.724 11.011 1.00 97.44 494 LEU A C 1
ATOM 4051 O O . LEU A 1 494 ? -5.509 2.843 10.496 1.00 97.44 494 LEU A O 1
ATOM 4055 N N . SER A 1 495 ? -6.081 1.489 12.172 1.00 98.12 495 SER A N 1
ATOM 4056 C CA . SER A 1 495 ? -6.771 2.524 12.949 1.00 98.12 495 SER A CA 1
ATOM 4057 C C . SER A 1 495 ? -5.785 3.491 13.588 1.00 98.12 495 SER A C 1
ATOM 4059 O O . SER A 1 495 ? -5.919 4.701 13.418 1.00 98.12 495 SER A O 1
ATOM 4061 N N . VAL A 1 496 ? -4.714 2.980 14.194 1.00 98.00 496 VAL A N 1
ATOM 4062 C CA . VAL A 1 496 ? -3.655 3.811 14.779 1.00 98.00 496 VAL A CA 1
ATOM 4063 C C . VAL A 1 496 ? -2.866 4.556 13.695 1.00 98.00 496 VAL A C 1
ATOM 4065 O O . VAL A 1 496 ? -2.523 5.721 13.890 1.00 98.00 496 VAL A O 1
ATOM 4068 N N . SER A 1 497 ? -2.653 3.964 12.510 1.00 97.44 497 SER A N 1
ATOM 4069 C CA . SER A 1 497 ? -2.052 4.697 11.386 1.00 97.44 497 SER A CA 1
ATOM 4070 C C . SER A 1 497 ? -2.930 5.861 10.919 1.00 97.44 497 SER A C 1
ATOM 4072 O O . SER A 1 497 ? -2.422 6.943 10.639 1.00 97.44 497 SER A O 1
ATOM 4074 N N . LYS A 1 498 ? -4.259 5.676 10.879 1.00 97.94 498 LYS A N 1
ATOM 4075 C CA . LYS A 1 498 ? -5.194 6.770 10.571 1.00 97.94 498 LYS A CA 1
ATOM 4076 C C . LYS A 1 498 ? -5.177 7.838 11.664 1.00 97.94 498 LYS A C 1
ATOM 4078 O O . LYS A 1 498 ? -5.140 9.010 11.315 1.00 97.94 498 LYS A O 1
ATOM 4083 N N . ARG A 1 499 ? -5.107 7.457 12.946 1.00 98.12 499 ARG A N 1
ATOM 4084 C CA . ARG A 1 499 ? -4.963 8.398 14.070 1.00 98.12 499 ARG A CA 1
ATOM 4085 C C . ARG A 1 499 ? -3.737 9.293 13.930 1.00 98.12 499 ARG A C 1
ATOM 4087 O O . ARG A 1 499 ? -3.863 10.496 14.122 1.00 98.12 499 ARG A O 1
ATOM 4094 N N . ILE A 1 500 ? -2.578 8.740 13.563 1.00 97.88 500 ILE A N 1
ATOM 4095 C CA . ILE A 1 500 ? -1.358 9.538 13.331 1.00 97.88 500 ILE A CA 1
ATOM 4096 C C . ILE A 1 500 ? -1.618 10.614 12.269 1.00 97.88 500 ILE A C 1
ATOM 4098 O O . ILE A 1 500 ? -1.315 11.782 12.494 1.00 97.88 500 ILE A O 1
ATOM 4102 N N . MET A 1 501 ? -2.245 10.248 11.148 1.00 98.19 501 MET A N 1
ATOM 4103 C CA . MET A 1 501 ? -2.598 11.214 10.103 1.00 98.19 501 MET A CA 1
ATOM 4104 C C . MET A 1 501 ? -3.663 12.216 10.568 1.00 98.19 501 MET A C 1
ATOM 4106 O O . MET A 1 501 ? -3.517 13.411 10.334 1.00 98.19 501 MET A O 1
ATOM 4110 N N . ASN A 1 502 ? -4.714 11.759 11.255 1.00 98.06 502 ASN A N 1
ATOM 4111 C CA . ASN A 1 502 ? -5.794 12.608 11.765 1.00 98.06 502 ASN A CA 1
ATOM 4112 C C . ASN A 1 502 ? -5.271 13.654 12.751 1.00 98.06 502 ASN A C 1
ATOM 4114 O O . ASN A 1 502 ? -5.641 14.817 12.646 1.00 98.06 502 ASN A O 1
ATOM 4118 N N . GLN A 1 503 ? -4.362 13.277 13.653 1.00 98.06 503 GLN A N 1
ATOM 4119 C CA . GLN A 1 503 ? -3.761 14.208 14.607 1.00 98.06 503 GLN A CA 1
ATOM 4120 C C . GLN A 1 503 ? -3.066 15.378 13.909 1.00 98.06 503 GLN A C 1
ATOM 4122 O O . GLN A 1 503 ? -3.176 16.502 14.382 1.00 98.06 503 GLN A O 1
ATOM 4127 N N . VAL A 1 504 ? -2.388 15.138 12.785 1.00 97.94 504 VAL A N 1
ATOM 4128 C CA . VAL A 1 504 ? -1.718 16.200 12.022 1.00 97.94 504 VAL A CA 1
ATOM 4129 C C . VAL A 1 504 ? -2.714 16.987 11.175 1.00 97.94 504 VAL A C 1
ATOM 4131 O O . VAL A 1 504 ? -2.740 18.214 11.230 1.00 97.94 504 VAL A O 1
ATOM 4134 N N . MET A 1 505 ? -3.561 16.294 10.413 1.00 98.12 505 MET A N 1
ATOM 4135 C CA . MET A 1 505 ? -4.487 16.929 9.475 1.00 98.12 505 MET A CA 1
ATOM 4136 C C . MET A 1 505 ? -5.567 17.744 10.179 1.00 98.12 505 MET A C 1
ATOM 4138 O O . MET A 1 505 ? -5.832 18.873 9.782 1.00 98.12 505 MET A O 1
ATOM 4142 N N . CYS A 1 506 ? -6.164 17.216 11.249 1.00 98.38 506 CYS A N 1
ATOM 4143 C CA . CYS A 1 506 ? -7.169 17.952 12.007 1.00 98.38 506 CYS A CA 1
ATOM 4144 C C . CYS A 1 506 ? -6.540 19.148 12.727 1.00 98.38 506 CYS A C 1
ATOM 4146 O O . CYS A 1 506 ? -7.140 20.213 12.719 1.00 98.38 506 CYS A O 1
ATOM 4148 N N . THR A 1 507 ? -5.305 19.037 13.237 1.00 98.44 507 THR A N 1
ATOM 4149 C CA . THR A 1 507 ? -4.580 20.202 13.771 1.00 98.44 507 THR A CA 1
ATOM 4150 C C . THR A 1 507 ? -4.303 21.253 12.694 1.00 98.44 507 THR A C 1
ATOM 4152 O O . THR A 1 507 ? -4.426 22.443 12.979 1.00 98.44 507 THR A O 1
ATOM 4155 N N . ALA A 1 508 ? -3.988 20.854 11.460 1.00 98.19 508 ALA A N 1
ATOM 4156 C CA . ALA A 1 508 ? -3.860 21.792 10.347 1.00 98.19 508 ALA A CA 1
ATOM 4157 C C . ALA A 1 508 ? -5.193 22.501 10.049 1.00 98.19 508 ALA A C 1
ATOM 4159 O O . ALA A 1 508 ? -5.231 23.730 10.006 1.00 98.19 508 ALA A O 1
ATOM 4160 N N . GLU A 1 509 ? -6.291 21.748 9.928 1.00 97.94 509 GLU A N 1
ATOM 4161 C CA . GLU A 1 509 ? -7.631 22.301 9.689 1.00 97.94 509 GLU A CA 1
ATOM 4162 C C . GLU A 1 509 ? -8.090 23.234 10.827 1.00 97.94 509 GLU A C 1
ATOM 4164 O O . GLU A 1 509 ? -8.592 24.324 10.555 1.00 97.94 509 GLU A O 1
ATOM 4169 N N . ASP A 1 510 ? -7.858 22.862 12.092 1.00 97.75 510 ASP A N 1
ATOM 4170 C CA . ASP A 1 510 ? -8.189 23.674 13.276 1.00 97.75 510 ASP A CA 1
ATOM 4171 C C . ASP A 1 510 ? -7.442 25.024 13.273 1.00 97.75 510 ASP A C 1
ATOM 4173 O O . ASP A 1 510 ? -7.962 26.035 13.744 1.00 97.75 510 ASP A O 1
ATOM 4177 N N . ASN A 1 511 ? -6.238 25.059 12.690 1.00 97.94 511 ASN A N 1
ATOM 4178 C CA . ASN A 1 511 ? -5.423 26.266 12.515 1.00 97.94 511 ASN A CA 1
ATOM 4179 C C . ASN A 1 511 ? -5.626 26.941 11.147 1.00 97.94 511 ASN A C 1
ATOM 4181 O O . ASN A 1 511 ? -4.859 27.834 10.785 1.00 97.94 511 ASN A O 1
ATOM 4185 N N . LYS A 1 512 ? -6.664 26.549 10.392 1.00 97.38 512 LYS A N 1
ATOM 4186 C CA . LYS A 1 512 ? -7.017 27.109 9.074 1.00 97.38 512 LYS A CA 1
ATOM 4187 C C . LYS A 1 512 ? -5.879 27.002 8.051 1.00 97.38 512 LYS A C 1
ATOM 4189 O O . LYS A 1 512 ? -5.680 27.898 7.233 1.00 97.38 512 LYS A O 1
ATOM 4194 N N . LEU A 1 513 ? -5.116 25.913 8.117 1.00 97.25 513 LEU A N 1
ATOM 4195 C CA . LEU A 1 513 ? -4.038 25.611 7.184 1.00 97.25 513 LEU A CA 1
ATOM 4196 C C . LEU A 1 513 ? -4.572 24.697 6.079 1.00 97.25 513 LEU A C 1
ATOM 4198 O O . LEU A 1 513 ? -5.094 23.616 6.350 1.00 97.25 513 LEU A O 1
ATOM 4202 N N . ASP A 1 514 ? -4.431 25.130 4.829 1.00 94.69 514 ASP A N 1
ATOM 4203 C CA . ASP A 1 514 ? -4.966 24.396 3.685 1.00 94.69 514 ASP A CA 1
ATOM 4204 C C . ASP A 1 514 ? -4.153 23.137 3.368 1.00 94.69 514 ASP A C 1
ATOM 4206 O O . ASP A 1 514 ? -2.973 23.217 3.019 1.00 94.69 514 ASP A O 1
ATOM 4210 N N . ILE A 1 515 ? -4.824 21.987 3.365 1.00 97.19 515 ILE A N 1
ATOM 4211 C CA . ILE A 1 515 ? -4.316 20.742 2.786 1.00 97.19 515 ILE A CA 1
ATOM 4212 C C . ILE A 1 515 ? -5.092 20.469 1.498 1.00 97.19 515 ILE A C 1
ATOM 4214 O O . ILE A 1 515 ? -6.318 20.547 1.473 1.00 97.19 515 ILE A O 1
ATOM 4218 N N . TYR A 1 516 ? -4.391 20.124 0.421 1.00 96.88 516 TYR A N 1
ATOM 4219 C CA . TYR A 1 516 ? -4.989 19.973 -0.909 1.00 96.88 516 TYR A CA 1
ATOM 4220 C C . TYR A 1 516 ? -5.324 18.528 -1.262 1.00 96.88 516 TYR A C 1
ATOM 4222 O O . TYR A 1 516 ? -6.313 18.257 -1.950 1.00 96.88 516 TYR A O 1
ATOM 4230 N N . TYR A 1 517 ? -4.521 17.588 -0.773 1.00 96.88 517 TYR A N 1
ATOM 4231 C CA . TYR A 1 517 ? -4.633 16.178 -1.118 1.00 96.88 517 TYR A CA 1
ATOM 4232 C C . TYR A 1 517 ? -4.030 15.293 -0.031 1.00 96.88 517 TYR A C 1
ATOM 4234 O O . TYR A 1 517 ? -3.074 15.699 0.626 1.00 96.88 517 TYR A O 1
ATOM 4242 N N . GLN A 1 518 ? -4.560 14.078 0.113 1.00 95.19 518 GLN A N 1
ATOM 4243 C CA . GLN A 1 518 ? -4.004 13.023 0.958 1.00 95.19 518 GLN A CA 1
ATOM 4244 C C . GLN A 1 518 ? -3.980 11.690 0.197 1.00 95.19 518 GLN A C 1
ATOM 4246 O O . GLN A 1 518 ? -4.963 11.333 -0.464 1.00 95.19 518 GLN A O 1
ATOM 4251 N N . ASP A 1 519 ? -2.906 10.912 0.346 1.00 93.94 519 ASP A N 1
ATOM 4252 C CA . ASP A 1 519 ? -2.878 9.485 -0.005 1.00 93.94 519 ASP A CA 1
ATOM 4253 C C . ASP A 1 519 ? -2.174 8.683 1.087 1.00 93.94 519 ASP A C 1
ATOM 4255 O O . ASP A 1 519 ? -0.958 8.580 1.112 1.00 93.94 519 ASP A O 1
ATOM 4259 N N . THR A 1 520 ? -2.969 8.058 1.957 1.00 92.62 520 THR A N 1
ATOM 4260 C CA . THR A 1 520 ? -2.532 7.125 3.003 1.00 92.62 520 THR A CA 1
ATOM 4261 C C . THR A 1 520 ? -1.621 7.753 4.061 1.00 92.62 520 THR A C 1
ATOM 4263 O O . THR A 1 520 ? -2.114 8.059 5.145 1.00 92.62 520 THR A O 1
ATOM 4266 N N . ASP A 1 521 ? -0.335 7.913 3.762 1.00 93.81 521 ASP A N 1
ATOM 4267 C CA . ASP A 1 521 ? 0.749 8.379 4.629 1.00 93.81 521 ASP A CA 1
ATOM 4268 C C . ASP A 1 521 ? 1.285 9.766 4.275 1.00 93.81 521 ASP A C 1
ATOM 4270 O O . ASP A 1 521 ? 1.991 10.353 5.096 1.00 93.81 521 ASP A O 1
ATOM 4274 N N . SER A 1 522 ? 0.862 10.333 3.144 1.00 94.94 522 SER A N 1
ATOM 4275 C CA . SER A 1 522 ? 1.267 11.671 2.720 1.00 94.94 522 SER A CA 1
ATOM 4276 C C . SER A 1 522 ? 0.097 12.647 2.609 1.00 94.94 522 SER A C 1
ATOM 4278 O O . SER A 1 522 ? -1.058 12.261 2.374 1.00 94.94 522 SER A O 1
ATOM 4280 N N . MET A 1 523 ? 0.404 13.935 2.772 1.00 96.75 523 MET A N 1
ATOM 4281 C CA . MET A 1 523 ? -0.495 15.044 2.468 1.00 96.75 523 MET A CA 1
ATOM 4282 C C . MET A 1 523 ? 0.235 16.187 1.760 1.00 96.75 523 MET A C 1
ATOM 4284 O O . MET A 1 523 ? 1.367 16.516 2.099 1.00 96.75 523 MET A O 1
ATOM 4288 N N . GLN A 1 524 ? -0.427 16.842 0.807 1.00 97.12 524 GLN A N 1
ATOM 4289 C CA . GLN A 1 524 ? 0.137 17.997 0.103 1.00 97.12 524 GLN A CA 1
ATOM 4290 C C . GLN A 1 524 ? -0.406 19.304 0.681 1.00 97.12 524 GLN A C 1
ATOM 4292 O O . GLN A 1 524 ? -1.613 19.553 0.649 1.00 97.12 524 GLN A O 1
ATOM 4297 N N . ILE A 1 525 ? 0.501 20.119 1.219 1.00 96.75 525 ILE A N 1
ATOM 4298 C CA . ILE A 1 525 ? 0.229 21.326 2.016 1.00 96.75 525 ILE A CA 1
ATOM 4299 C C . ILE A 1 525 ? 1.131 22.479 1.559 1.00 96.75 525 ILE A C 1
ATOM 4301 O O . ILE A 1 525 ? 2.200 22.259 0.983 1.00 96.75 525 ILE A O 1
ATOM 4305 N N . ASN A 1 526 ? 0.722 23.719 1.830 1.00 95.75 526 ASN A N 1
ATOM 4306 C CA . ASN A 1 526 ? 1.587 24.882 1.644 1.00 95.75 526 ASN A CA 1
ATOM 4307 C C . ASN A 1 526 ? 2.834 24.807 2.535 1.00 95.75 526 ASN A C 1
ATOM 4309 O O . ASN A 1 526 ? 2.742 24.646 3.752 1.00 95.75 526 ASN A O 1
ATOM 4313 N N . LYS A 1 527 ? 4.008 25.037 1.945 1.00 95.19 527 LYS A N 1
ATOM 4314 C CA . LYS A 1 527 ? 5.302 25.043 2.640 1.00 95.19 527 LYS A CA 1
ATOM 4315 C C . LYS A 1 527 ? 5.336 26.042 3.798 1.00 95.19 527 LYS A C 1
ATOM 4317 O O . LYS A 1 527 ? 5.824 25.717 4.876 1.00 95.19 527 LYS A O 1
ATOM 4322 N N . ALA A 1 528 ? 4.769 27.233 3.598 1.00 93.94 528 ALA A N 1
ATOM 4323 C CA . ALA A 1 528 ? 4.704 28.280 4.620 1.00 93.94 528 ALA A CA 1
ATOM 4324 C C . ALA A 1 528 ? 3.871 27.879 5.854 1.00 93.94 528 ALA A C 1
ATOM 4326 O O . ALA A 1 528 ? 4.096 28.401 6.943 1.00 93.94 528 ALA A O 1
ATOM 4327 N N . SER A 1 529 ? 2.941 26.929 5.711 1.00 95.38 529 SER A N 1
ATOM 4328 C CA . SER A 1 529 ? 2.092 26.452 6.807 1.00 95.38 529 SER A CA 1
ATOM 4329 C C . SER A 1 529 ? 2.815 25.501 7.766 1.00 95.38 529 SER A C 1
ATOM 4331 O O . SER A 1 529 ? 2.324 25.279 8.871 1.00 95.38 529 SER A O 1
ATOM 4333 N N . LEU A 1 530 ? 3.974 24.947 7.384 1.00 95.50 530 LEU A N 1
ATOM 4334 C CA . LEU A 1 530 ? 4.655 23.918 8.175 1.00 95.50 530 LEU A CA 1
ATOM 4335 C C . LEU A 1 530 ? 5.103 24.401 9.560 1.00 95.50 530 LEU A C 1
ATOM 4337 O O . LEU A 1 530 ? 4.976 23.646 10.520 1.00 95.50 530 LEU A O 1
ATOM 4341 N N . ASN A 1 531 ? 5.580 25.644 9.688 1.00 95.31 531 ASN A N 1
ATOM 4342 C CA . ASN A 1 531 ? 6.034 26.175 10.980 1.00 95.31 531 ASN A CA 1
ATOM 4343 C C . ASN A 1 531 ? 4.866 26.303 11.968 1.00 95.31 531 ASN A C 1
ATOM 4345 O O . ASN A 1 531 ? 4.942 25.793 13.083 1.00 95.31 531 ASN A O 1
ATOM 4349 N N . VAL A 1 532 ? 3.753 26.897 11.520 1.00 97.56 532 VAL A N 1
ATOM 4350 C CA . VAL A 1 532 ? 2.530 27.046 12.328 1.00 97.56 532 VAL A CA 1
ATOM 4351 C C . VAL A 1 532 ? 1.977 25.678 12.723 1.00 97.56 532 VAL A C 1
ATOM 4353 O O . VAL A 1 532 ? 1.618 25.457 13.878 1.00 97.56 532 VAL A O 1
ATOM 4356 N N . LEU A 1 533 ? 1.952 24.733 11.778 1.00 97.94 533 LEU A N 1
ATOM 4357 C CA . LEU A 1 533 ? 1.497 23.372 12.038 1.00 97.94 533 LEU A CA 1
ATOM 4358 C C . LEU A 1 533 ? 2.375 22.666 13.077 1.00 97.94 533 LEU A C 1
ATOM 4360 O O . LEU A 1 533 ? 1.848 22.032 13.989 1.00 97.94 533 LEU A O 1
ATOM 4364 N N . GLN A 1 534 ? 3.700 22.778 12.960 1.00 97.38 534 GLN A N 1
ATOM 4365 C CA . GLN A 1 534 ? 4.634 22.176 13.907 1.00 97.38 534 GLN A CA 1
ATOM 4366 C C . GLN A 1 534 ? 4.437 22.729 15.322 1.00 97.38 534 GLN A C 1
ATOM 4368 O O . GLN A 1 534 ? 4.385 21.945 16.268 1.00 97.38 534 GLN A O 1
ATOM 4373 N N . GLU A 1 535 ? 4.311 24.048 15.473 1.00 97.94 535 GLU A N 1
ATOM 4374 C CA . GLU A 1 535 ? 4.093 24.692 16.773 1.00 97.94 535 GLU A CA 1
ATOM 4375 C C . GLU A 1 535 ? 2.752 24.280 17.391 1.00 97.94 535 GLU A C 1
ATOM 4377 O O . GLU A 1 535 ? 2.707 23.838 18.541 1.00 97.94 535 GLU A O 1
ATOM 4382 N N . ALA A 1 536 ? 1.661 24.339 16.620 1.00 98.19 536 ALA A N 1
ATOM 4383 C CA . ALA A 1 536 ? 0.339 23.929 17.087 1.00 98.19 536 ALA A CA 1
ATOM 4384 C C . ALA A 1 536 ? 0.303 22.447 17.495 1.00 98.19 536 ALA A C 1
ATOM 4386 O O . ALA A 1 536 ? -0.264 22.092 18.532 1.00 98.19 536 ALA A O 1
ATOM 4387 N N . TYR A 1 537 ? 0.948 21.580 16.711 1.00 98.25 537 TYR A N 1
ATOM 4388 C CA . TYR A 1 537 ? 1.044 20.153 17.001 1.00 98.25 537 TYR A CA 1
ATOM 4389 C C . TYR A 1 537 ? 1.883 19.878 18.257 1.00 98.25 537 TYR A C 1
ATOM 4391 O O . TYR A 1 537 ? 1.466 19.091 19.110 1.00 98.25 537 TYR A O 1
ATOM 4399 N N . GLN A 1 538 ? 3.028 20.552 18.412 1.00 97.44 538 GLN A N 1
ATOM 4400 C CA . GLN A 1 538 ? 3.868 20.448 19.607 1.00 97.44 538 GLN A CA 1
ATOM 4401 C C . GLN A 1 538 ? 3.101 20.900 20.856 1.00 97.44 538 GLN A C 1
ATOM 4403 O O . GLN A 1 538 ? 3.155 20.218 21.874 1.00 97.44 538 GLN A O 1
ATOM 4408 N N . ASN A 1 539 ? 2.339 21.991 20.775 1.00 97.75 539 ASN A N 1
ATOM 4409 C CA . ASN A 1 539 ? 1.532 22.478 21.893 1.00 97.75 539 ASN A CA 1
ATOM 4410 C C . ASN A 1 539 ? 0.416 21.491 22.273 1.00 97.75 539 ASN A C 1
ATOM 4412 O O . ASN A 1 539 ? 0.230 21.209 23.458 1.00 97.75 539 ASN A O 1
ATOM 4416 N N . LYS A 1 540 ? -0.297 20.926 21.284 1.00 97.44 540 LYS A N 1
ATOM 4417 C CA . LYS A 1 540 ? -1.413 19.995 21.531 1.00 97.44 540 LYS A CA 1
ATOM 4418 C C . LYS A 1 540 ? -0.945 18.624 22.027 1.00 97.44 540 LYS A C 1
ATOM 4420 O O . LYS A 1 540 ? -1.558 18.068 22.931 1.00 97.44 540 LYS A O 1
ATOM 4425 N N . TYR A 1 541 ? 0.116 18.066 21.443 1.00 95.62 541 TYR A N 1
ATOM 4426 C CA . TYR A 1 541 ? 0.509 16.671 21.680 1.00 95.62 541 TYR A CA 1
ATOM 4427 C C . TYR A 1 541 ? 1.854 16.490 22.377 1.00 95.62 541 TYR A C 1
ATOM 4429 O O . TYR A 1 541 ? 2.243 15.345 22.600 1.00 95.62 541 TYR A O 1
ATOM 4437 N N . GLN A 1 542 ? 2.580 17.573 22.672 1.00 96.44 542 GLN A N 1
ATOM 4438 C CA . GLN A 1 542 ? 3.902 17.539 23.309 1.00 96.44 542 GLN A CA 1
ATOM 4439 C C . GLN A 1 542 ? 4.904 16.639 22.563 1.00 96.44 542 GLN A C 1
ATOM 4441 O O . GLN A 1 542 ? 5.742 15.967 23.161 1.00 96.44 542 GLN A O 1
ATOM 4446 N N . ARG A 1 543 ? 4.805 16.602 21.226 1.00 94.44 543 ARG A N 1
ATOM 4447 C CA . ARG A 1 543 ? 5.619 15.760 20.338 1.00 94.44 543 ARG A CA 1
ATOM 4448 C C . ARG A 1 543 ? 6.105 16.555 19.135 1.00 94.44 543 ARG A C 1
ATOM 4450 O O . ARG A 1 543 ? 5.321 17.261 18.507 1.00 94.44 543 ARG A O 1
ATOM 4457 N N . GLN A 1 544 ? 7.366 16.348 18.766 1.00 96.25 544 GLN A N 1
ATOM 4458 C CA . GLN A 1 544 ? 7.957 16.966 17.584 1.00 96.25 544 GLN A CA 1
ATOM 4459 C C . GLN A 1 544 ? 7.325 16.396 16.307 1.00 96.25 544 GLN A C 1
ATOM 4461 O O . GLN A 1 544 ? 7.323 15.179 16.119 1.00 96.25 544 GLN A O 1
ATOM 4466 N N . LEU A 1 545 ? 6.835 17.273 15.424 1.00 97.19 545 LEU A N 1
ATOM 4467 C CA . LEU A 1 545 ? 6.184 16.874 14.173 1.00 97.19 545 LEU A CA 1
ATOM 4468 C C . LEU A 1 545 ? 7.175 16.580 13.039 1.00 97.19 545 LEU A C 1
ATOM 4470 O O . LEU A 1 545 ? 7.048 15.554 12.378 1.00 97.19 545 LEU A O 1
ATOM 4474 N N . ILE A 1 546 ? 8.142 17.470 12.792 1.00 96.69 546 ILE A N 1
ATOM 4475 C CA . ILE A 1 546 ? 9.050 17.374 11.639 1.00 96.69 546 ILE A CA 1
ATOM 4476 C C . ILE A 1 546 ? 10.352 16.682 12.038 1.00 96.69 546 ILE A C 1
ATOM 4478 O O . ILE A 1 546 ? 10.987 17.074 13.019 1.00 96.69 546 ILE A O 1
ATOM 4482 N N . GLY A 1 547 ? 10.769 15.681 11.262 1.00 94.75 547 GLY A N 1
ATOM 4483 C CA . GLY A 1 547 ? 12.044 14.989 11.446 1.00 94.75 547 GLY A CA 1
ATOM 4484 C C . GLY A 1 547 ? 12.110 13.631 10.743 1.00 94.75 547 GLY A C 1
ATOM 4485 O O . GLY A 1 547 ? 11.324 13.338 9.846 1.00 94.75 547 GLY A O 1
ATOM 4486 N N . SER A 1 548 ? 13.084 12.807 11.131 1.00 92.44 548 SER A N 1
ATOM 4487 C CA . SER A 1 548 ? 13.403 11.521 10.490 1.00 92.44 548 SER A CA 1
ATOM 4488 C C . SER A 1 548 ? 13.087 10.288 11.348 1.00 92.44 548 SER A C 1
ATOM 4490 O O . SER A 1 548 ? 13.327 9.158 10.911 1.00 92.44 548 SER A O 1
ATOM 4492 N N . ALA A 1 549 ? 12.555 10.470 12.559 1.00 93.81 549 ALA A N 1
ATOM 4493 C CA . ALA A 1 549 ? 12.178 9.381 13.456 1.00 93.81 549 ALA A CA 1
ATOM 4494 C C . ALA A 1 549 ? 10.741 8.890 13.199 1.00 93.81 549 ALA A C 1
ATOM 4496 O O . ALA A 1 549 ? 9.900 9.612 12.670 1.00 93.81 549 ALA A O 1
ATOM 4497 N N . MET A 1 550 ? 10.427 7.660 13.625 1.00 93.38 550 MET A N 1
ATOM 4498 C CA . MET A 1 550 ? 9.045 7.158 13.599 1.00 93.38 550 MET A CA 1
ATOM 4499 C C . MET A 1 550 ? 8.100 8.092 14.369 1.00 93.38 550 MET A C 1
ATOM 4501 O O . MET A 1 550 ? 8.415 8.523 15.483 1.00 93.38 550 MET A O 1
ATOM 4505 N N . GLY A 1 551 ? 6.932 8.351 13.784 1.00 91.94 551 GLY A N 1
ATOM 4506 C CA . GLY A 1 551 ? 5.924 9.292 14.274 1.00 91.94 551 GLY A CA 1
ATOM 4507 C C . GLY A 1 551 ? 6.135 10.741 13.823 1.00 91.94 551 GLY A C 1
ATOM 4508 O O . GLY A 1 551 ? 5.288 11.575 14.132 1.00 91.94 551 GLY A O 1
ATOM 4509 N N . GLN A 1 552 ? 7.226 11.032 13.107 1.00 96.69 552 GLN A N 1
ATOM 4510 C CA . GLN A 1 552 ? 7.504 12.340 12.511 1.00 96.69 552 GLN A CA 1
ATOM 4511 C C . GLN A 1 552 ? 7.186 12.353 11.013 1.00 96.69 552 GLN A C 1
ATOM 4513 O O . GLN A 1 552 ? 6.910 11.314 10.410 1.00 96.69 552 GLN A O 1
ATOM 4518 N N . PHE A 1 553 ? 7.244 13.543 10.425 1.00 97.25 553 PHE A N 1
ATOM 4519 C CA . PHE A 1 553 ? 6.948 13.811 9.026 1.00 97.25 553 PHE A CA 1
ATOM 4520 C C . PHE A 1 553 ? 8.090 14.582 8.353 1.00 97.25 553 PHE A C 1
ATOM 4522 O O . PHE A 1 553 ? 8.798 15.358 9.001 1.00 97.25 553 PHE A O 1
ATOM 4529 N N . HIS A 1 554 ? 8.248 14.409 7.042 1.00 93.12 554 HIS A N 1
ATOM 4530 C CA . HIS A 1 554 ? 9.163 15.206 6.220 1.00 93.12 554 HIS A CA 1
ATOM 4531 C C . HIS A 1 554 ? 8.608 15.427 4.811 1.00 93.12 554 HIS A C 1
ATOM 4533 O O . HIS A 1 554 ? 7.658 14.776 4.396 1.00 93.12 554 HIS A O 1
ATOM 4539 N N . SER A 1 555 ? 9.212 16.343 4.054 1.00 87.25 555 SER A N 1
ATOM 4540 C CA . SER A 1 555 ? 8.894 16.505 2.629 1.00 87.25 555 SER A CA 1
ATOM 4541 C C . SER A 1 555 ? 9.456 15.322 1.819 1.00 87.25 555 SER A C 1
ATOM 4543 O O . SER A 1 555 ? 10.638 15.010 1.977 1.00 87.25 555 SER A O 1
ATOM 4545 N N . ASP A 1 556 ? 8.652 14.665 0.973 1.00 87.38 556 ASP A N 1
ATOM 4546 C CA . ASP A 1 556 ? 9.029 13.454 0.207 1.00 87.38 556 ASP A CA 1
ATOM 4547 C C . ASP A 1 556 ? 9.034 13.620 -1.322 1.00 87.38 556 ASP A C 1
ATOM 4549 O O . ASP A 1 556 ? 9.265 12.648 -2.048 1.00 87.38 556 ASP A O 1
ATOM 4553 N N . PHE A 1 557 ? 8.841 14.832 -1.855 1.00 91.88 557 PHE A N 1
ATOM 4554 C CA . PHE A 1 557 ? 9.072 15.041 -3.287 1.00 91.88 557 PHE A CA 1
ATOM 4555 C C 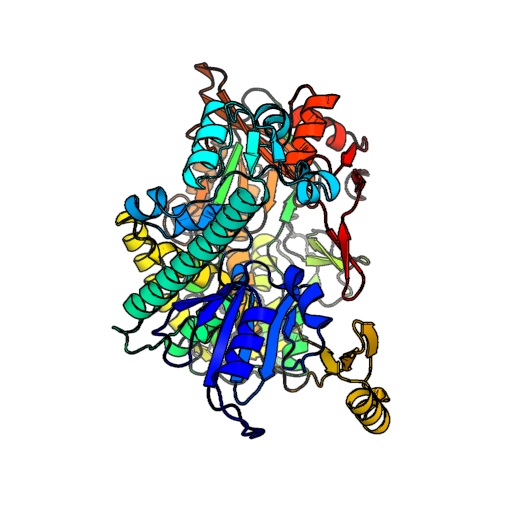. PHE A 1 557 ? 10.516 14.676 -3.660 1.00 91.88 557 PHE A C 1
ATOM 4557 O O . PHE A 1 557 ? 11.476 15.135 -3.041 1.00 91.88 557 PHE A O 1
ATOM 4564 N N . LYS A 1 558 ? 10.659 13.843 -4.693 1.00 89.31 558 LYS A N 1
ATOM 4565 C CA . LYS A 1 558 ? 11.938 13.336 -5.198 1.00 89.31 558 LYS A CA 1
ATOM 4566 C C . LYS A 1 558 ? 12.021 13.571 -6.695 1.00 89.31 558 LYS A C 1
ATOM 4568 O O . LYS A 1 558 ? 11.029 13.390 -7.395 1.00 89.31 558 LYS A O 1
ATOM 4573 N N . SER A 1 559 ? 13.218 13.898 -7.158 1.00 90.44 559 SER A N 1
ATOM 4574 C CA . SER A 1 559 ? 13.558 14.026 -8.570 1.00 90.44 559 SER A CA 1
ATOM 4575 C C . SER A 1 559 ? 14.924 13.394 -8.818 1.00 90.44 559 SER A C 1
ATOM 4577 O O . SER A 1 559 ? 15.790 13.403 -7.942 1.00 90.44 559 SER A O 1
ATOM 4579 N N . GLU A 1 560 ? 15.118 12.841 -10.014 1.00 88.06 560 GLU A N 1
ATOM 4580 C CA . GLU A 1 560 ? 16.441 12.403 -10.476 1.00 88.06 560 GLU A CA 1
ATOM 4581 C C . GLU A 1 560 ? 17.299 13.585 -10.965 1.00 88.06 560 GLU A C 1
ATOM 4583 O O . GLU A 1 560 ? 18.516 13.452 -11.074 1.00 88.06 560 GLU A O 1
ATOM 4588 N N . LEU A 1 561 ? 16.688 14.754 -11.209 1.00 89.75 561 LEU A N 1
ATOM 4589 C CA . LEU A 1 561 ? 17.369 15.968 -11.673 1.00 89.75 561 LEU A CA 1
ATOM 4590 C C . LEU A 1 561 ? 18.039 16.761 -10.539 1.00 89.75 561 LEU A C 1
ATOM 4592 O O . LEU A 1 561 ? 18.863 17.633 -10.811 1.00 89.75 561 LEU A O 1
ATOM 4596 N N . GLY A 1 562 ? 17.701 16.481 -9.276 1.00 90.94 562 GLY A N 1
ATOM 4597 C CA . GLY A 1 562 ? 18.289 17.145 -8.112 1.00 90.94 562 GLY A CA 1
ATOM 4598 C C . GLY A 1 562 ? 17.361 17.211 -6.900 1.00 90.94 562 GLY A C 1
ATOM 4599 O O . GLY A 1 562 ? 16.331 16.540 -6.834 1.00 90.94 562 GLY A O 1
ATOM 4600 N N . GLU A 1 563 ? 17.745 18.028 -5.918 1.00 92.44 563 GLU A N 1
ATOM 4601 C CA . GLU A 1 563 ? 16.935 18.287 -4.726 1.00 92.44 563 GLU A CA 1
ATOM 4602 C C . GLU A 1 563 ? 15.696 19.121 -5.080 1.00 92.44 563 GLU A C 1
ATOM 4604 O O . GLU A 1 563 ? 15.791 20.149 -5.749 1.00 92.44 563 GLU A O 1
ATOM 4609 N N . VAL A 1 564 ? 14.523 18.681 -4.620 1.00 94.44 564 VAL A N 1
ATOM 4610 C CA . VAL A 1 564 ? 13.259 19.379 -4.870 1.00 94.44 564 VAL A CA 1
ATOM 4611 C C . VAL A 1 564 ? 13.047 20.459 -3.813 1.00 94.44 564 VAL A C 1
ATOM 4613 O O . VAL A 1 564 ? 12.934 20.160 -2.626 1.00 94.44 564 VAL A O 1
ATOM 4616 N N . GLN A 1 565 ? 12.914 21.716 -4.235 1.00 93.44 565 GLN A N 1
ATOM 4617 C CA . GLN A 1 565 ? 12.692 22.835 -3.314 1.00 93.44 565 GLN A CA 1
ATOM 4618 C C . GLN A 1 565 ? 11.239 22.915 -2.825 1.00 93.44 565 GLN A C 1
ATOM 4620 O O . GLN A 1 565 ? 10.983 23.217 -1.652 1.00 93.44 565 GLN A O 1
ATOM 4625 N N . HIS A 1 566 ? 10.302 22.754 -3.759 1.00 95.19 566 HIS A N 1
ATOM 4626 C CA . HIS A 1 566 ? 8.844 22.747 -3.600 1.00 95.19 566 HIS A CA 1
ATOM 4627 C C . HIS A 1 566 ? 8.201 22.434 -4.962 1.00 95.19 566 HIS A C 1
ATOM 4629 O O . HIS A 1 566 ? 8.881 22.438 -5.989 1.00 95.19 566 HIS A O 1
ATOM 4635 N N . ALA A 1 567 ? 6.892 22.201 -4.976 1.00 96.69 567 ALA A N 1
ATOM 4636 C CA . ALA A 1 567 ? 6.089 22.288 -6.185 1.00 96.69 567 ALA A CA 1
ATOM 4637 C C . ALA A 1 567 ? 5.491 23.693 -6.334 1.00 96.69 567 ALA A C 1
ATOM 4639 O O . ALA A 1 567 ? 4.929 24.221 -5.371 1.00 96.69 567 ALA A O 1
ATOM 4640 N N . ASP A 1 568 ? 5.611 24.290 -7.519 1.00 96.25 568 ASP A N 1
ATOM 4641 C CA . ASP A 1 568 ? 5.098 25.637 -7.813 1.00 96.25 568 ASP A CA 1
ATOM 4642 C C . ASP A 1 568 ? 3.756 25.631 -8.554 1.00 96.25 568 ASP A C 1
ATOM 4644 O O . ASP A 1 568 ? 3.063 26.643 -8.609 1.00 96.25 568 ASP A O 1
ATOM 4648 N N . GLN A 1 569 ? 3.364 24.478 -9.094 1.00 97.12 569 GLN A N 1
ATOM 4649 C CA . GLN A 1 569 ? 2.059 24.250 -9.694 1.00 97.12 569 GLN A CA 1
ATOM 4650 C C . GLN A 1 569 ? 1.549 22.860 -9.332 1.00 97.12 569 GLN A C 1
ATOM 4652 O O . GLN A 1 569 ? 2.319 21.898 -9.326 1.00 97.12 569 GLN A O 1
ATOM 4657 N N . ALA A 1 570 ? 0.250 22.726 -9.076 1.00 97.25 570 ALA A N 1
ATOM 4658 C CA . ALA A 1 570 ? -0.387 21.432 -8.884 1.00 97.25 570 ALA A CA 1
ATOM 4659 C C . ALA A 1 570 ? -1.849 21.414 -9.349 1.00 97.25 570 ALA A C 1
ATOM 4661 O O . ALA A 1 570 ? -2.605 22.365 -9.145 1.00 97.25 570 ALA A O 1
ATOM 4662 N N . VAL A 1 571 ? -2.259 20.287 -9.928 1.00 97.69 571 VAL A N 1
ATOM 4663 C CA . VAL A 1 571 ? -3.634 20.007 -10.352 1.00 97.69 571 VAL A CA 1
ATOM 4664 C C . VAL A 1 571 ? -4.078 18.699 -9.705 1.00 97.69 571 VAL A C 1
ATOM 4666 O O . VAL A 1 571 ? -3.521 17.640 -9.997 1.00 97.69 571 VAL A O 1
ATOM 4669 N N . TYR A 1 572 ? -5.099 18.750 -8.853 1.00 96.88 572 TYR A N 1
ATOM 4670 C CA . TYR A 1 572 ? -5.680 17.588 -8.182 1.00 96.88 572 TYR A CA 1
ATOM 4671 C C . TYR A 1 572 ? -7.093 17.351 -8.695 1.00 96.88 572 TYR A C 1
ATOM 4673 O O . TYR A 1 572 ? -7.975 18.188 -8.512 1.00 96.88 572 TYR A O 1
ATOM 4681 N N . ILE A 1 573 ? -7.321 16.204 -9.334 1.00 94.94 573 ILE A N 1
ATOM 4682 C CA . ILE A 1 573 ? -8.586 15.927 -10.026 1.00 94.94 573 ILE A CA 1
ATOM 4683 C C . ILE A 1 573 ? -9.428 14.925 -9.236 1.00 94.94 573 ILE A C 1
ATOM 4685 O O . ILE A 1 573 ? -10.625 15.113 -9.047 1.00 94.94 573 ILE A O 1
ATOM 4689 N N . SER A 1 574 ? -8.817 13.828 -8.789 1.00 91.81 574 SER A N 1
ATOM 4690 C CA . SER A 1 574 ? -9.504 12.791 -8.017 1.00 91.81 574 SER A CA 1
ATOM 4691 C C . SER A 1 574 ? -8.509 11.901 -7.269 1.00 91.81 574 SER A C 1
ATOM 4693 O O . SER A 1 574 ? -7.293 12.105 -7.323 1.00 91.81 574 SER A O 1
ATOM 4695 N N . LYS A 1 575 ? -9.018 10.881 -6.567 1.00 90.31 575 LYS A N 1
ATOM 4696 C CA . LYS A 1 575 ? -8.200 9.873 -5.879 1.00 90.31 575 LYS A CA 1
ATOM 4697 C C . LYS A 1 575 ? -7.165 9.279 -6.842 1.00 90.31 575 LYS A C 1
ATOM 4699 O O . LYS A 1 575 ? -7.525 8.609 -7.810 1.00 90.31 575 LYS A O 1
ATOM 4704 N N . LYS A 1 576 ? -5.878 9.469 -6.538 1.00 92.31 576 LYS A N 1
ATOM 4705 C CA . LYS A 1 576 ? -4.731 8.973 -7.324 1.00 92.31 576 LYS A CA 1
ATOM 4706 C C . LYS A 1 576 ? -4.662 9.521 -8.756 1.00 92.31 576 LYS A C 1
ATOM 4708 O O . LYS A 1 576 ? -4.102 8.863 -9.639 1.00 92.31 576 LYS A O 1
ATOM 4713 N N . VAL A 1 577 ? -5.226 10.710 -8.979 1.00 95.25 577 VAL A N 1
ATOM 4714 C CA . VAL A 1 577 ? -5.120 11.464 -10.232 1.00 95.25 577 VAL A CA 1
ATOM 4715 C C . VAL A 1 577 ? -4.780 12.919 -9.917 1.00 95.25 577 VAL A C 1
ATOM 4717 O O . VAL A 1 577 ? -5.665 13.722 -9.613 1.00 95.25 577 VAL A O 1
ATOM 4720 N N . TYR A 1 578 ? -3.491 13.239 -9.973 1.00 96.38 578 TYR A N 1
ATOM 4721 C CA . TYR A 1 578 ? -2.969 14.590 -9.792 1.00 96.38 578 TYR A CA 1
ATOM 4722 C C . TYR A 1 578 ? -1.594 14.748 -10.458 1.00 96.38 578 TYR A C 1
ATOM 4724 O O . TYR A 1 578 ? -0.922 13.756 -10.754 1.00 96.38 578 TYR A O 1
ATOM 4732 N N . CYS A 1 579 ? -1.187 15.989 -10.689 1.00 97.31 579 CYS A N 1
ATOM 4733 C CA . CYS A 1 579 ? 0.132 16.348 -11.197 1.00 97.31 579 CYS A CA 1
ATOM 4734 C C . CYS A 1 579 ? 0.666 17.538 -10.407 1.00 97.31 579 CYS A C 1
ATOM 4736 O O . CYS A 1 579 ? -0.093 18.463 -10.132 1.00 97.31 579 CYS A O 1
ATOM 4738 N N . ALA A 1 580 ? 1.953 17.522 -10.070 1.00 97.00 580 ALA A N 1
ATOM 4739 C CA . ALA A 1 580 ? 2.652 18.657 -9.481 1.00 97.00 580 ALA A CA 1
ATOM 4740 C C . ALA A 1 580 ? 3.944 18.936 -10.257 1.00 97.00 580 ALA A C 1
ATOM 4742 O O . ALA A 1 580 ? 4.696 18.004 -10.543 1.00 97.00 580 ALA A O 1
ATOM 4743 N N . ARG A 1 581 ? 4.206 20.199 -10.598 1.00 96.81 581 ARG A N 1
ATOM 4744 C CA . ARG A 1 581 ? 5.475 20.630 -11.192 1.00 96.81 581 ARG A CA 1
ATOM 4745 C C . ARG A 1 581 ? 6.447 20.967 -10.073 1.00 96.81 581 ARG A C 1
ATOM 4747 O O . ARG A 1 581 ? 6.135 21.779 -9.209 1.00 96.81 581 ARG A O 1
ATOM 4754 N N . LEU A 1 582 ? 7.592 20.304 -10.075 1.00 96.62 582 LEU A N 1
ATOM 4755 C CA . LEU A 1 582 ? 8.621 20.380 -9.051 1.00 96.62 582 LEU A CA 1
ATOM 4756 C C . LEU A 1 582 ? 9.701 21.371 -9.479 1.00 96.62 582 LEU A C 1
ATOM 4758 O O . LEU A 1 582 ? 10.230 21.280 -10.586 1.00 96.62 582 LEU A O 1
ATOM 4762 N N . VAL A 1 583 ? 10.062 22.285 -8.585 1.00 95.81 583 VAL A N 1
ATOM 4763 C CA . VAL A 1 583 ? 11.158 23.234 -8.787 1.00 95.81 583 VAL A CA 1
ATOM 4764 C C . VAL A 1 583 ? 12.443 22.634 -8.229 1.00 95.81 583 VAL A C 1
ATOM 4766 O O . VAL A 1 583 ? 12.537 22.383 -7.024 1.00 95.81 583 VAL A O 1
ATOM 4769 N N . ILE A 1 584 ? 13.435 22.431 -9.099 1.00 95.44 584 ILE A N 1
ATOM 4770 C CA . ILE A 1 584 ? 14.774 21.953 -8.719 1.00 95.44 584 ILE A CA 1
ATOM 4771 C C . ILE A 1 584 ? 15.716 23.150 -8.573 1.00 95.44 584 ILE A C 1
ATOM 4773 O O . ILE A 1 584 ? 16.263 23.409 -7.501 1.00 95.44 584 ILE A O 1
ATOM 4777 N N . ASP A 1 585 ? 15.841 23.941 -9.642 1.00 92.00 585 ASP A N 1
ATOM 4778 C CA . ASP A 1 585 ? 16.616 25.182 -9.665 1.00 92.00 585 ASP A CA 1
ATOM 4779 C C . ASP A 1 585 ? 15.879 26.231 -10.505 1.00 92.00 585 ASP A C 1
ATOM 4781 O O . ASP A 1 585 ? 15.970 26.257 -11.736 1.00 92.00 585 ASP A O 1
ATOM 4785 N N . ALA A 1 586 ? 15.147 27.111 -9.817 1.00 89.00 586 ALA A N 1
ATOM 4786 C CA . ALA A 1 586 ? 14.398 28.193 -10.449 1.00 89.00 586 ALA A CA 1
ATOM 4787 C C . ALA A 1 586 ? 15.306 29.157 -11.233 1.00 89.00 586 ALA A C 1
ATOM 4789 O O . ALA A 1 586 ? 14.898 29.669 -12.271 1.00 89.00 586 ALA A O 1
ATOM 4790 N N . SER A 1 587 ? 16.553 29.372 -10.789 1.00 90.88 587 SER A N 1
ATOM 4791 C CA . SER A 1 587 ? 17.488 30.293 -11.455 1.00 90.88 587 SER A CA 1
ATOM 4792 C C . SER A 1 587 ? 17.943 29.784 -12.826 1.00 90.88 587 SER A C 1
ATOM 4794 O O . SER A 1 587 ? 18.289 30.576 -13.701 1.00 90.88 587 SER A O 1
ATOM 4796 N N . LYS A 1 588 ? 17.900 28.461 -13.024 1.00 91.50 588 LYS A N 1
ATOM 4797 C CA . LYS A 1 588 ? 18.279 27.778 -14.267 1.00 91.50 588 LYS A CA 1
ATOM 4798 C C . LYS A 1 588 ? 17.086 27.226 -15.046 1.00 91.50 588 LYS A C 1
ATOM 4800 O O . LYS A 1 588 ? 17.297 26.554 -16.051 1.00 91.50 588 LYS A O 1
ATOM 4805 N N . ASN A 1 589 ? 15.854 27.496 -14.606 1.00 91.38 589 ASN A N 1
ATOM 4806 C CA . ASN A 1 589 ? 14.632 26.921 -15.179 1.00 91.38 589 ASN A CA 1
ATOM 4807 C C . ASN A 1 589 ? 14.649 25.381 -15.240 1.00 91.38 589 ASN A C 1
ATOM 4809 O O . ASN A 1 589 ? 14.207 24.789 -16.224 1.00 91.38 589 ASN A O 1
ATOM 4813 N N . ILE A 1 590 ? 15.167 24.729 -14.193 1.00 93.94 590 ILE A N 1
ATOM 4814 C CA . ILE A 1 590 ? 15.187 23.265 -14.094 1.00 93.94 590 ILE A CA 1
ATOM 4815 C C . ILE A 1 590 ? 13.973 22.813 -13.283 1.00 93.94 590 ILE A C 1
ATOM 4817 O O . ILE A 1 590 ? 13.883 23.074 -12.077 1.00 93.94 590 ILE A O 1
ATOM 4821 N N . TYR A 1 591 ? 13.065 22.113 -13.961 1.00 94.38 591 TYR A N 1
ATOM 4822 C CA . TYR A 1 591 ? 11.817 21.599 -13.408 1.00 94.38 591 TYR A CA 1
ATOM 4823 C C . TYR A 1 591 ? 11.692 20.095 -13.653 1.00 94.38 591 TYR A C 1
ATOM 4825 O O . TYR A 1 591 ? 12.217 19.575 -14.636 1.00 94.38 591 TYR A O 1
ATOM 4833 N N . ASP A 1 592 ? 10.950 19.423 -12.780 1.00 95.25 592 ASP A N 1
ATOM 4834 C CA . ASP A 1 592 ? 10.518 18.032 -12.944 1.00 95.25 592 ASP A CA 1
ATOM 4835 C C . ASP A 1 592 ? 9.005 17.924 -12.681 1.00 95.25 592 ASP A C 1
ATOM 4837 O O . ASP A 1 592 ? 8.361 18.911 -12.319 1.00 95.25 592 ASP A O 1
ATOM 4841 N N . TYR A 1 593 ? 8.409 16.745 -12.843 1.00 95.38 593 TYR A N 1
ATOM 4842 C CA . TYR A 1 593 ? 6.985 16.521 -12.605 1.00 95.38 593 TYR A CA 1
ATOM 4843 C C . TYR A 1 593 ? 6.732 15.294 -11.729 1.00 95.38 593 TYR A C 1
ATOM 4845 O O . TYR A 1 593 ? 7.164 14.181 -12.023 1.00 95.38 593 TYR A O 1
ATOM 4853 N N . HIS A 1 594 ? 5.911 15.469 -10.693 1.00 95.06 594 HIS A N 1
ATOM 4854 C CA . HIS A 1 594 ? 5.320 14.359 -9.951 1.00 95.06 594 HIS A CA 1
ATOM 4855 C C . HIS A 1 594 ? 3.942 14.030 -10.519 1.00 95.06 594 HIS A C 1
ATOM 4857 O O . HIS A 1 594 ? 2.958 14.724 -10.257 1.00 95.06 594 HIS A O 1
ATOM 4863 N N . VAL A 1 595 ? 3.874 12.961 -11.309 1.00 95.31 595 VAL A N 1
ATOM 4864 C CA . VAL A 1 595 ? 2.689 12.593 -12.095 1.00 95.31 595 VAL A CA 1
ATOM 4865 C C . VAL A 1 595 ? 2.016 11.355 -11.505 1.00 95.31 595 VAL A C 1
ATOM 4867 O O . VAL A 1 595 ? 2.616 10.280 -11.412 1.00 95.31 595 VAL A O 1
ATOM 4870 N N . ARG A 1 596 ? 0.732 11.463 -11.148 1.00 94.88 596 ARG A N 1
ATOM 4871 C CA . ARG A 1 596 ? -0.101 10.332 -10.713 1.00 94.88 596 ARG A CA 1
ATOM 4872 C C . ARG A 1 596 ? -1.364 10.241 -11.556 1.00 94.88 596 ARG A C 1
ATOM 4874 O O . ARG A 1 596 ? -2.158 11.175 -11.603 1.00 94.88 596 ARG A O 1
ATOM 4881 N N . MET A 1 597 ? -1.580 9.092 -12.191 1.00 94.81 597 MET A N 1
ATOM 4882 C CA . MET A 1 597 ? -2.816 8.784 -12.914 1.00 94.81 597 MET A CA 1
ATOM 4883 C C . MET A 1 597 ? -3.120 7.293 -12.805 1.00 94.81 597 MET A C 1
ATOM 4885 O O . MET A 1 597 ? -2.554 6.459 -13.516 1.00 94.81 597 MET A O 1
ATOM 4889 N N . LYS A 1 598 ? -3.999 6.919 -11.872 1.00 91.44 598 LYS A N 1
ATOM 4890 C CA . LYS A 1 598 ? -4.324 5.508 -11.644 1.00 91.44 598 LYS A CA 1
ATOM 4891 C C . LYS A 1 598 ? -4.852 4.849 -12.921 1.00 91.44 598 LYS A C 1
ATOM 4893 O O . LYS A 1 598 ? -5.924 5.174 -13.419 1.00 91.44 598 LYS A O 1
ATOM 4898 N N . GLY A 1 599 ? -4.119 3.841 -13.390 1.00 89.31 599 GLY A N 1
ATOM 4899 C CA . GLY A 1 599 ? -4.513 3.027 -14.537 1.00 89.31 599 GLY A CA 1
ATOM 4900 C C . GLY A 1 599 ? -3.979 3.497 -15.892 1.00 89.31 599 GLY A C 1
ATOM 4901 O O . GLY A 1 599 ? -4.288 2.848 -16.888 1.00 89.31 599 GLY A O 1
ATOM 4902 N N . VAL A 1 600 ? -3.165 4.552 -15.935 1.00 93.38 600 VAL A N 1
ATOM 4903 C CA . VAL A 1 600 ? -2.431 4.990 -17.131 1.00 93.38 600 VAL A CA 1
ATOM 4904 C C . VAL A 1 600 ? -0.940 5.006 -16.790 1.00 93.38 600 VAL A C 1
ATOM 4906 O O . VAL A 1 600 ? -0.556 5.424 -15.700 1.00 93.38 600 VAL A O 1
ATOM 4909 N N . SER A 1 601 ? -0.086 4.468 -17.663 1.00 90.56 601 SER A N 1
ATOM 4910 C CA . SER A 1 601 ? 1.365 4.476 -17.431 1.00 90.56 601 SER A CA 1
ATOM 4911 C C . SER A 1 601 ? 1.962 5.842 -17.731 1.00 90.56 601 SER A C 1
ATOM 4913 O O . SER A 1 601 ? 1.547 6.463 -18.702 1.00 90.56 601 SER A O 1
ATOM 4915 N N . LEU A 1 602 ? 3.001 6.240 -16.986 1.00 91.44 602 LEU A N 1
ATOM 4916 C CA . LEU A 1 602 ? 3.715 7.503 -17.214 1.00 91.44 602 LEU A CA 1
ATOM 4917 C C . LEU A 1 602 ? 4.101 7.689 -18.685 1.00 91.44 602 LEU A C 1
ATOM 4919 O O . LEU A 1 602 ? 3.776 8.716 -19.247 1.00 91.44 602 LEU A O 1
ATOM 4923 N N . GLY A 1 603 ? 4.648 6.659 -19.339 1.00 90.44 603 GLY A N 1
ATOM 4924 C CA . GLY A 1 603 ? 4.990 6.734 -20.763 1.00 90.44 603 GLY A CA 1
ATOM 4925 C C . GLY A 1 603 ? 3.811 7.065 -21.691 1.00 90.44 603 GLY A C 1
ATOM 4926 O O . GLY A 1 603 ? 3.977 7.825 -22.632 1.00 90.44 603 GLY A O 1
ATOM 4927 N N . ALA A 1 604 ? 2.604 6.560 -21.410 1.00 92.19 604 ALA A N 1
ATOM 4928 C CA . ALA A 1 604 ? 1.422 6.905 -22.208 1.00 92.19 604 ALA A CA 1
ATOM 4929 C C . ALA A 1 604 ? 0.968 8.352 -21.949 1.00 92.19 604 ALA A C 1
ATOM 4931 O O . ALA A 1 604 ? 0.477 9.013 -22.857 1.00 92.19 604 ALA A O 1
ATOM 4932 N N . ILE A 1 605 ? 1.156 8.850 -20.721 1.00 95.38 605 ILE A N 1
ATOM 4933 C CA . ILE A 1 605 ? 0.907 10.255 -20.373 1.00 95.38 605 ILE A CA 1
ATOM 4934 C C . ILE A 1 605 ? 1.937 11.155 -21.062 1.00 95.38 605 ILE A C 1
ATOM 4936 O O . ILE A 1 605 ? 1.547 12.178 -21.605 1.00 95.38 605 ILE A O 1
ATOM 4940 N N . SER A 1 606 ? 3.217 10.766 -21.077 1.00 94.38 606 SER A N 1
ATOM 4941 C CA . SER A 1 606 ? 4.296 11.510 -21.736 1.00 94.38 606 SER A CA 1
ATOM 4942 C C . SER A 1 606 ? 4.041 11.666 -23.232 1.00 94.38 606 SER A C 1
ATOM 4944 O O . SER A 1 606 ? 4.066 12.787 -23.718 1.00 94.38 606 SER A O 1
ATOM 4946 N N . VAL A 1 607 ? 3.706 10.578 -23.938 1.00 93.62 607 VAL A N 1
ATOM 4947 C CA . VAL A 1 607 ? 3.379 10.627 -25.377 1.00 93.62 607 VAL A CA 1
ATOM 4948 C C . VAL A 1 607 ? 2.200 11.566 -25.644 1.00 93.62 607 VAL A C 1
ATOM 4950 O O . VAL A 1 607 ? 2.241 12.386 -26.556 1.00 93.62 607 VAL A O 1
ATOM 4953 N N . GLU A 1 608 ? 1.149 11.483 -24.827 1.00 95.75 608 GLU A N 1
ATOM 4954 C CA . GLU A 1 608 ? -0.013 12.365 -24.955 1.00 95.75 608 GLU A CA 1
ATOM 4955 C C . GLU A 1 608 ? 0.341 13.835 -24.666 1.00 95.75 608 GLU A C 1
ATOM 4957 O O . GLU A 1 608 ? -0.085 14.738 -25.388 1.00 95.75 608 GLU A O 1
ATOM 4962 N N . ALA A 1 609 ? 1.160 14.083 -23.639 1.00 96.25 609 ALA A N 1
ATOM 4963 C CA . ALA A 1 609 ? 1.648 15.412 -23.293 1.00 96.25 609 ALA A CA 1
ATOM 4964 C C . ALA A 1 609 ? 2.513 16.002 -24.414 1.00 96.25 609 ALA A C 1
ATOM 4966 O O . ALA A 1 609 ? 2.330 17.162 -24.774 1.00 96.25 609 ALA A O 1
ATOM 4967 N N . GLU A 1 610 ? 3.425 15.226 -24.996 1.00 94.69 610 GLU A N 1
ATOM 4968 C CA . GLU A 1 610 ? 4.276 15.638 -26.117 1.00 94.69 610 GLU A CA 1
ATOM 4969 C C . GLU A 1 610 ? 3.441 15.998 -27.349 1.00 94.69 610 GLU A C 1
ATOM 4971 O O . GLU A 1 610 ? 3.578 17.105 -27.876 1.00 94.69 610 GLU A O 1
ATOM 4976 N N . ASN A 1 611 ? 2.520 15.117 -27.747 1.00 95.00 611 ASN A N 1
ATOM 4977 C CA . ASN A 1 611 ? 1.725 15.280 -28.962 1.00 95.00 611 ASN A CA 1
ATOM 4978 C C . ASN A 1 611 ? 0.738 16.452 -28.886 1.00 95.00 611 ASN A C 1
ATOM 4980 O O . ASN A 1 611 ? 0.600 17.200 -29.853 1.00 95.00 611 ASN A O 1
ATOM 4984 N N . ASN A 1 612 ? 0.049 16.620 -27.751 1.00 96.75 612 ASN A N 1
ATOM 4985 C CA . ASN A 1 612 ? -1.099 17.531 -27.655 1.00 96.75 612 ASN A CA 1
ATOM 4986 C C . ASN A 1 612 ? -0.881 18.719 -26.704 1.00 96.75 612 ASN A C 1
ATOM 4988 O O . ASN A 1 612 ? -1.618 19.703 -26.770 1.00 96.75 612 ASN A O 1
ATOM 4992 N N . PHE A 1 613 ? 0.147 18.672 -25.851 1.00 96.69 613 PHE A N 1
ATOM 4993 C CA . PHE A 1 613 ? 0.397 19.679 -24.810 1.00 96.69 613 PHE A CA 1
ATOM 4994 C C . PHE A 1 613 ? 1.847 20.192 -24.784 1.00 96.69 613 PHE A C 1
ATOM 4996 O O . PHE A 1 613 ? 2.236 20.878 -23.840 1.00 96.69 613 PHE A O 1
ATOM 5003 N N . LYS A 1 614 ? 2.648 19.919 -25.828 1.00 95.25 614 LYS A N 1
ATOM 5004 C CA . LYS A 1 614 ? 4.061 20.341 -25.943 1.00 95.25 614 LYS A CA 1
ATOM 5005 C C . LYS A 1 614 ? 4.934 19.878 -24.762 1.00 95.25 614 LYS A C 1
ATOM 5007 O O . LYS A 1 614 ? 5.825 20.603 -24.329 1.00 95.25 614 LYS A O 1
ATOM 5012 N N . GLY A 1 615 ? 4.640 18.700 -24.213 1.00 92.62 615 GLY A N 1
ATOM 5013 C CA . GLY A 1 615 ? 5.331 18.113 -23.060 1.00 92.62 615 GLY A CA 1
ATOM 5014 C C . GLY A 1 615 ? 4.923 18.690 -21.697 1.00 92.62 615 GLY A C 1
ATOM 5015 O O . GLY A 1 615 ? 5.506 18.318 -20.682 1.00 92.62 615 GLY A O 1
ATOM 5016 N N . ASP A 1 616 ? 3.933 19.587 -21.640 1.00 94.75 616 ASP A N 1
ATOM 5017 C CA . ASP A 1 616 ? 3.478 20.224 -20.401 1.00 94.75 616 ASP A CA 1
ATOM 5018 C C . ASP A 1 616 ? 2.402 19.377 -19.700 1.00 94.75 616 ASP A C 1
ATOM 5020 O O . ASP A 1 616 ? 1.225 19.360 -20.080 1.00 94.75 616 ASP A O 1
ATOM 5024 N N . PHE A 1 617 ? 2.812 18.672 -18.644 1.00 96.94 617 PHE A N 1
ATOM 5025 C CA . PHE A 1 617 ? 1.917 17.824 -17.860 1.00 96.94 617 PHE A CA 1
ATOM 5026 C C . PHE A 1 617 ? 0.863 18.633 -17.096 1.00 96.94 617 PHE A C 1
ATOM 5028 O O . PHE A 1 617 ? -0.248 18.140 -16.912 1.00 96.94 617 PHE A O 1
ATOM 5035 N N . ILE A 1 618 ? 1.155 19.870 -16.676 1.00 97.12 618 ILE A N 1
ATOM 5036 C CA . ILE A 1 618 ? 0.173 20.697 -15.961 1.00 97.12 618 ILE A CA 1
ATOM 5037 C C . ILE A 1 618 ? -0.987 21.032 -16.895 1.00 97.12 618 ILE A C 1
ATOM 5039 O O . ILE A 1 618 ? -2.133 20.786 -16.527 1.00 97.12 618 ILE A O 1
ATOM 5043 N N . LYS A 1 619 ? -0.714 21.457 -18.134 1.00 97.19 619 LYS A N 1
ATOM 5044 C CA . LYS A 1 619 ? -1.770 21.744 -19.125 1.00 97.19 619 LYS A CA 1
ATOM 5045 C C . LYS A 1 619 ? -2.621 20.527 -19.470 1.00 97.19 619 LYS A C 1
ATOM 5047 O O . LYS A 1 619 ? -3.840 20.648 -19.588 1.00 97.19 619 LYS A O 1
ATOM 5052 N N . LEU A 1 620 ? -2.001 19.353 -19.601 1.00 97.62 620 LEU A N 1
ATOM 5053 C CA . LEU A 1 620 ? -2.731 18.100 -19.813 1.00 97.62 620 LEU A CA 1
ATOM 5054 C C . LEU A 1 620 ? -3.713 17.838 -18.662 1.00 97.62 620 LEU A C 1
ATOM 5056 O O . LEU A 1 620 ? -4.877 17.491 -18.881 1.00 97.62 620 LEU A O 1
ATOM 5060 N N . TYR A 1 621 ? -3.264 18.025 -17.421 1.00 97.50 621 TYR A N 1
ATOM 5061 C CA . TYR A 1 621 ? -4.105 17.825 -16.246 1.00 97.50 621 TYR A CA 1
ATOM 5062 C C . TYR A 1 621 ? -5.154 18.930 -16.066 1.00 97.50 621 TYR A C 1
ATOM 5064 O O . TYR A 1 621 ? -6.271 18.622 -15.657 1.00 97.50 621 TYR A O 1
ATOM 5072 N N . GLU A 1 622 ? -4.866 20.183 -16.417 1.00 96.88 622 GLU A N 1
ATOM 5073 C CA . GLU A 1 622 ? -5.859 21.265 -16.470 1.00 96.88 622 GLU A CA 1
ATOM 5074 C C . GLU A 1 622 ? -6.957 20.975 -17.503 1.00 96.88 622 GLU A C 1
ATOM 5076 O O . GLU A 1 622 ? -8.139 21.215 -17.252 1.00 96.88 622 GLU A O 1
ATOM 5081 N N . TYR A 1 623 ? -6.603 20.387 -18.648 1.00 96.56 623 TYR A N 1
ATOM 5082 C CA . TYR A 1 623 ? -7.579 19.972 -19.654 1.00 96.56 623 TYR A CA 1
ATOM 5083 C C . TYR A 1 623 ? -8.562 18.929 -19.096 1.00 96.56 623 TYR A C 1
ATOM 5085 O O . TYR A 1 623 ? -9.778 19.091 -19.243 1.00 96.56 623 TYR A O 1
ATOM 5093 N N . LEU A 1 624 ? -8.051 17.922 -18.373 1.00 95.69 624 LEU A N 1
ATOM 5094 C CA . LEU A 1 624 ? -8.863 16.937 -17.641 1.00 95.69 624 LEU A CA 1
ATOM 5095 C C . LEU A 1 624 ? -9.664 17.569 -16.489 1.00 95.69 624 LEU A C 1
ATOM 5097 O O . LEU A 1 624 ? -10.821 17.202 -16.261 1.00 95.69 624 LEU A O 1
ATOM 5101 N N . PHE A 1 625 ? -9.068 18.518 -15.761 1.00 94.88 625 PHE A N 1
ATOM 5102 C CA . PHE A 1 625 ? -9.723 19.278 -14.694 1.00 94.88 625 PHE A CA 1
ATOM 5103 C C . PHE A 1 625 ? -10.952 20.018 -15.230 1.00 94.88 625 PHE A C 1
ATOM 5105 O O . PHE A 1 625 ? -12.005 19.989 -14.594 1.00 94.88 625 PHE A O 1
ATOM 5112 N N . ASN A 1 626 ? -10.863 20.559 -16.445 1.00 94.25 626 ASN A N 1
ATOM 5113 C CA . ASN A 1 626 ? -11.954 21.217 -17.165 1.00 94.25 626 ASN A CA 1
ATOM 5114 C C . ASN A 1 626 ? -12.958 20.240 -17.810 1.00 94.25 626 ASN A C 1
ATOM 5116 O O . ASN A 1 626 ? -13.721 20.626 -18.690 1.00 94.25 626 ASN A O 1
ATOM 5120 N N . GLN A 1 627 ? -12.993 18.983 -17.349 1.00 93.00 627 GLN A N 1
ATOM 5121 C CA . GLN A 1 627 ? -13.934 17.928 -17.759 1.00 93.00 627 GLN A CA 1
ATOM 5122 C C . GLN A 1 627 ? -13.782 17.452 -19.206 1.00 93.00 627 GLN A C 1
ATOM 5124 O O . GLN A 1 627 ? -14.601 16.660 -19.678 1.00 93.00 627 GLN A O 1
ATOM 5129 N N . ASN A 1 628 ? -12.729 17.873 -19.902 1.00 95.19 628 ASN A N 1
ATOM 5130 C CA . ASN A 1 628 ? -12.494 17.396 -21.250 1.00 95.19 628 ASN A CA 1
ATOM 5131 C C . ASN A 1 628 ? -11.909 15.975 -21.204 1.00 95.19 628 ASN A C 1
ATOM 5133 O O . ASN A 1 628 ? -10.962 15.723 -20.453 1.00 95.19 628 ASN A O 1
ATOM 5137 N N . PRO A 1 629 ? -12.459 15.023 -21.973 1.00 95.56 629 PRO A N 1
ATOM 5138 C CA . PRO A 1 629 ? -11.953 13.661 -21.990 1.00 95.56 629 PRO A CA 1
ATOM 5139 C C . PRO A 1 629 ? -10.629 13.564 -22.756 1.00 95.56 629 PRO A C 1
ATOM 5141 O O . PRO A 1 629 ? -10.473 14.178 -23.808 1.00 95.56 629 PRO A O 1
ATOM 5144 N N . ILE A 1 630 ? -9.714 12.715 -22.284 1.00 96.50 630 ILE A N 1
ATOM 5145 C CA . ILE A 1 630 ? -8.484 12.352 -23.008 1.00 96.50 630 ILE A CA 1
ATOM 5146 C C . ILE A 1 630 ? -8.461 10.844 -23.250 1.00 96.50 630 ILE A C 1
ATOM 5148 O O . ILE A 1 630 ? -8.857 10.054 -22.387 1.00 96.50 630 ILE A O 1
ATOM 5152 N N . LYS A 1 631 ? -7.996 10.436 -24.433 1.00 96.12 631 LYS A N 1
ATOM 5153 C CA . LYS A 1 631 ? -7.764 9.037 -24.799 1.00 96.12 631 LYS A CA 1
ATOM 5154 C C . LYS A 1 631 ? -6.271 8.742 -24.730 1.00 96.12 631 LYS A C 1
ATOM 5156 O O . LYS A 1 631 ? -5.519 9.231 -25.554 1.00 96.12 631 LYS A O 1
ATOM 5161 N N . PHE A 1 632 ? -5.867 7.899 -23.789 1.00 94.69 632 PHE A N 1
ATOM 5162 C CA . PHE A 1 632 ? -4.486 7.440 -23.676 1.00 94.69 632 PHE A CA 1
ATOM 5163 C C . PHE A 1 632 ? -4.328 6.087 -24.356 1.00 94.69 632 PHE A C 1
ATOM 5165 O O . PHE A 1 632 ? -5.054 5.150 -24.012 1.00 94.69 632 PHE A O 1
ATOM 5172 N N . ASP A 1 633 ? -3.361 5.951 -25.261 1.00 91.31 633 ASP A N 1
ATOM 5173 C CA . ASP A 1 633 ? -2.960 4.638 -25.761 1.00 91.31 633 ASP A CA 1
ATOM 5174 C C . ASP A 1 633 ? -1.924 4.003 -24.831 1.00 91.31 633 ASP A C 1
ATOM 5176 O O . ASP A 1 633 ? -0.768 4.419 -24.748 1.00 91.31 633 ASP A O 1
ATOM 5180 N N . LEU A 1 634 ? -2.341 2.964 -24.110 1.00 89.88 634 LEU A N 1
ATOM 5181 C CA . LEU A 1 634 ? -1.467 2.249 -23.186 1.00 89.88 634 LEU A CA 1
ATOM 5182 C C . LEU A 1 634 ? -0.454 1.345 -23.902 1.00 89.88 634 LEU A C 1
ATOM 5184 O O . LEU A 1 634 ? 0.488 0.893 -23.250 1.00 89.88 634 LEU A O 1
ATOM 5188 N N . CYS A 1 635 ? -0.626 1.096 -25.204 1.00 86.25 635 CYS A N 1
ATOM 5189 C CA . CYS A 1 635 ? 0.334 0.363 -26.028 1.00 86.25 635 CYS A CA 1
ATOM 5190 C C . CYS A 1 635 ? 1.456 1.257 -26.582 1.00 86.25 635 CYS A C 1
ATOM 5192 O O . CYS A 1 635 ? 2.470 0.725 -27.026 1.00 86.25 635 CYS A O 1
ATOM 5194 N N . ALA A 1 636 ? 1.331 2.590 -26.498 1.00 80.12 636 ALA A N 1
ATOM 5195 C CA . ALA A 1 636 ? 2.249 3.536 -27.143 1.00 80.12 636 ALA A CA 1
ATOM 5196 C C . ALA A 1 636 ? 3.719 3.410 -26.704 1.00 80.12 636 ALA A C 1
ATOM 5198 O O . ALA A 1 636 ? 4.619 3.766 -27.452 1.00 80.12 636 ALA A O 1
ATOM 5199 N N . THR A 1 637 ? 3.976 2.913 -25.489 1.00 74.25 637 THR A N 1
ATOM 5200 C CA . THR A 1 637 ? 5.341 2.834 -24.927 1.00 74.25 637 THR A CA 1
ATOM 5201 C C . THR A 1 637 ? 5.788 1.429 -24.558 1.00 74.25 637 THR A C 1
ATOM 5203 O O . THR A 1 637 ? 6.960 1.215 -24.257 1.00 74.25 637 THR A O 1
ATOM 5206 N N . LYS A 1 638 ? 4.874 0.456 -24.530 1.00 74.62 638 LYS A N 1
ATOM 5207 C CA . LYS A 1 638 ? 5.203 -0.930 -24.190 1.00 74.62 638 LYS A CA 1
ATOM 5208 C C . LYS A 1 638 ? 4.107 -1.898 -24.631 1.00 74.62 638 LYS A C 1
ATOM 5210 O O . LYS A 1 638 ? 2.930 -1.536 -24.584 1.00 74.62 638 LYS A O 1
ATOM 5215 N N . PRO A 1 639 ? 4.460 -3.160 -24.929 1.00 75.88 639 PRO A N 1
ATOM 5216 C CA . PRO A 1 639 ? 3.478 -4.209 -25.152 1.00 75.88 639 PRO A CA 1
ATOM 5217 C C . PRO A 1 639 ? 2.553 -4.383 -23.943 1.00 75.88 639 PRO A C 1
ATOM 5219 O O . PRO A 1 639 ? 3.002 -4.466 -22.794 1.00 75.88 639 PRO A O 1
ATOM 5222 N N . ILE A 1 640 ? 1.250 -4.483 -24.204 1.00 81.88 640 ILE A N 1
ATOM 5223 C CA . ILE A 1 640 ? 0.246 -4.805 -23.191 1.00 81.88 640 ILE A CA 1
ATOM 5224 C C . ILE A 1 640 ? -0.277 -6.215 -23.435 1.00 81.88 640 ILE A C 1
ATOM 5226 O O . ILE A 1 640 ? -0.743 -6.544 -24.523 1.00 81.88 640 ILE A O 1
ATOM 5230 N N . PHE A 1 641 ? -0.246 -7.036 -22.387 1.00 82.12 641 PHE A N 1
ATOM 5231 C CA . PHE A 1 641 ? -0.747 -8.403 -22.436 1.00 82.12 641 PHE A CA 1
ATOM 5232 C C . PHE A 1 641 ? -2.171 -8.496 -21.887 1.00 82.12 641 PHE A C 1
ATOM 5234 O O . PHE A 1 641 ? -2.466 -8.036 -20.780 1.00 82.12 641 PHE A O 1
ATOM 5241 N N . GLU A 1 642 ? -3.050 -9.136 -22.649 1.00 81.25 642 GLU A N 1
ATOM 5242 C CA . GLU A 1 642 ? -4.373 -9.559 -22.220 1.00 81.25 642 GLU A CA 1
ATOM 5243 C C . GLU A 1 642 ? -4.340 -11.024 -21.780 1.00 81.25 642 GLU A C 1
ATOM 5245 O O . GLU A 1 642 ? -3.851 -11.904 -22.490 1.00 81.25 642 GLU A O 1
ATOM 5250 N N . TYR A 1 643 ? -4.908 -11.294 -20.608 1.00 77.00 643 TYR A N 1
ATOM 5251 C CA . TYR A 1 643 ? -5.018 -12.639 -20.058 1.00 77.00 643 TYR A CA 1
ATOM 5252 C C . TYR A 1 643 ? -6.468 -13.102 -20.190 1.00 77.00 643 TYR A C 1
ATOM 5254 O O . TYR A 1 643 ? -7.345 -12.592 -19.495 1.00 77.00 643 TYR A O 1
ATOM 5262 N N . LYS A 1 644 ? -6.723 -14.077 -21.067 1.00 70.56 644 LYS A N 1
ATOM 5263 C CA . LYS A 1 644 ? -8.041 -14.714 -21.224 1.00 70.56 644 LYS A CA 1
ATOM 5264 C C . LYS A 1 644 ? -7.912 -16.197 -20.886 1.00 70.56 644 LYS A C 1
ATOM 5266 O O . LYS A 1 644 ? -7.266 -16.964 -21.601 1.00 70.56 644 LYS A O 1
ATOM 5271 N N . GLY A 1 645 ? -8.479 -16.588 -19.744 1.00 69.00 645 GLY A N 1
ATOM 5272 C CA . GLY A 1 645 ? -8.314 -17.927 -19.176 1.00 69.00 645 GLY A CA 1
ATOM 5273 C C . GLY A 1 645 ? -6.844 -18.263 -18.887 1.00 69.00 645 GLY A C 1
ATOM 5274 O O . GLY A 1 645 ? -6.157 -17.575 -18.124 1.00 69.00 645 GLY A O 1
ATOM 5275 N N . TYR A 1 646 ? -6.349 -19.334 -19.510 1.00 71.31 646 TYR A N 1
ATOM 5276 C CA . TYR A 1 646 ? -4.964 -19.807 -19.387 1.00 71.31 646 TYR A CA 1
ATOM 5277 C C . TYR A 1 646 ? -4.100 -19.479 -20.613 1.00 71.31 646 TYR A C 1
ATOM 5279 O O . TYR A 1 646 ? -3.106 -20.151 -20.861 1.00 71.31 646 TYR A O 1
ATOM 5287 N N . ARG A 1 647 ? -4.472 -18.444 -21.377 1.00 72.44 647 ARG A N 1
ATOM 5288 C CA . ARG A 1 647 ? -3.725 -17.946 -22.539 1.00 72.44 647 ARG A CA 1
ATOM 5289 C C . ARG A 1 647 ? -3.356 -16.474 -22.366 1.00 72.44 647 ARG A C 1
ATOM 5291 O O . ARG A 1 647 ? -4.030 -15.743 -21.635 1.00 72.44 647 ARG A O 1
ATOM 5298 N N . VAL A 1 648 ? -2.292 -16.068 -23.052 1.00 78.81 648 VAL A N 1
ATOM 5299 C CA . VAL A 1 648 ? -1.814 -14.683 -23.115 1.00 78.81 648 VAL A CA 1
ATOM 5300 C C . VAL A 1 648 ? -1.890 -14.211 -24.558 1.00 78.81 648 VAL A C 1
ATOM 5302 O O . VAL A 1 648 ? -1.486 -14.938 -25.462 1.00 78.81 648 VAL A O 1
ATOM 5305 N N . PHE A 1 649 ? -2.404 -13.003 -24.753 1.00 80.44 649 PHE A N 1
ATOM 5306 C CA . PHE A 1 649 ? -2.472 -12.327 -26.042 1.00 80.44 649 PHE A CA 1
ATOM 5307 C C . PHE A 1 649 ? -1.779 -10.974 -25.918 1.00 80.44 649 PHE A C 1
ATOM 5309 O O . PHE A 1 649 ? -1.927 -10.303 -24.897 1.00 80.44 649 PHE A O 1
ATOM 5316 N N . THR A 1 650 ? -1.035 -10.561 -26.936 1.00 82.94 650 THR A N 1
ATOM 5317 C CA . THR A 1 650 ? -0.532 -9.186 -27.026 1.00 82.94 650 THR A CA 1
ATOM 5318 C C . THR A 1 650 ? -1.629 -8.319 -27.633 1.00 82.94 650 THR A C 1
ATOM 5320 O O . THR A 1 650 ? -2.272 -8.735 -28.593 1.00 82.94 650 THR A O 1
ATOM 5323 N N . LYS A 1 651 ? -1.893 -7.151 -27.046 1.00 82.19 651 LYS A N 1
ATOM 5324 C CA . LYS A 1 651 ? -2.851 -6.188 -27.595 1.00 82.19 651 LYS A CA 1
ATOM 5325 C C . LYS A 1 651 ? -2.169 -5.290 -28.620 1.00 82.19 651 LYS A C 1
ATOM 5327 O O . LYS A 1 651 ? -1.194 -4.629 -28.275 1.00 82.19 651 LYS A O 1
ATOM 5332 N N . ASP A 1 652 ? -2.762 -5.192 -29.805 1.00 79.00 652 ASP A N 1
ATOM 5333 C CA . ASP A 1 652 ? -2.316 -4.258 -30.849 1.00 79.00 652 ASP A CA 1
ATOM 5334 C C . ASP A 1 652 ? -2.715 -2.806 -30.535 1.00 79.00 652 ASP A C 1
ATOM 5336 O O . ASP A 1 652 ? -2.046 -1.867 -30.944 1.00 79.00 652 ASP A O 1
ATOM 5340 N N . SER A 1 653 ? -3.788 -2.610 -29.762 1.00 83.69 653 SER A N 1
ATOM 5341 C CA . SER A 1 653 ? -4.205 -1.301 -29.254 1.00 83.69 653 SER A CA 1
ATOM 5342 C C . SER A 1 653 ? -4.877 -1.445 -27.892 1.00 83.69 653 SER A C 1
ATOM 5344 O O . SER A 1 653 ? -5.631 -2.398 -27.645 1.00 83.69 653 SER A O 1
ATOM 5346 N N . PHE A 1 654 ? -4.623 -0.497 -26.986 1.00 89.44 654 PHE A N 1
ATOM 5347 C CA . PHE A 1 654 ? -5.335 -0.432 -25.717 1.00 89.44 654 PHE A CA 1
ATOM 5348 C C . PHE A 1 654 ? -5.598 1.007 -25.286 1.00 89.44 654 PHE A C 1
ATOM 5350 O O . PHE A 1 654 ? -4.939 1.554 -24.400 1.00 89.44 654 PHE A O 1
ATOM 5357 N N . ILE A 1 655 ? -6.634 1.589 -25.888 1.00 92.56 655 ILE A N 1
ATOM 5358 C CA . ILE A 1 655 ? -7.089 2.937 -25.562 1.00 92.56 655 ILE A CA 1
ATOM 5359 C C . ILE A 1 655 ? -7.857 2.947 -24.241 1.00 92.56 655 ILE A C 1
ATOM 5361 O O . ILE A 1 655 ? -8.834 2.217 -24.053 1.00 92.56 655 ILE A O 1
ATOM 5365 N N . ARG A 1 656 ? -7.445 3.831 -23.335 1.00 92.69 656 ARG A N 1
ATOM 5366 C CA . ARG A 1 656 ? -8.182 4.179 -22.126 1.00 92.69 656 ARG A CA 1
ATOM 5367 C C . ARG A 1 656 ? -8.637 5.625 -22.215 1.00 92.69 656 ARG A C 1
ATOM 5369 O O . ARG A 1 656 ? -7.820 6.537 -22.172 1.00 92.69 656 ARG A O 1
ATOM 5376 N N . GLN A 1 657 ? -9.947 5.824 -22.299 1.00 94.19 657 GLN A N 1
ATOM 5377 C CA . GLN A 1 657 ? -10.529 7.153 -22.184 1.00 94.19 657 GLN A CA 1
ATOM 5378 C C . GLN A 1 657 ? -10.721 7.497 -20.708 1.00 94.19 657 GLN A C 1
ATOM 5380 O O . GLN A 1 657 ? -11.350 6.736 -19.972 1.00 94.19 657 GLN A O 1
ATOM 5385 N N . LEU A 1 658 ? -10.187 8.637 -20.286 1.00 93.31 658 LEU A N 1
ATOM 5386 C CA . LEU A 1 658 ? -10.456 9.215 -18.979 1.00 93.31 658 LEU A CA 1
ATOM 5387 C C . LEU A 1 658 ? -11.286 10.477 -19.146 1.00 93.31 658 LEU A C 1
ATOM 5389 O O . LEU A 1 658 ? -10.986 11.326 -19.978 1.00 93.31 658 LEU A O 1
ATOM 5393 N N . ALA A 1 659 ? -12.323 10.580 -18.327 1.00 90.69 659 ALA A N 1
ATOM 5394 C CA . ALA A 1 659 ? -13.141 11.764 -18.178 1.00 90.69 659 ALA A CA 1
ATOM 5395 C C . ALA A 1 659 ? -13.480 11.904 -16.699 1.00 90.69 659 ALA A C 1
ATOM 5397 O O . ALA A 1 659 ? -13.769 10.915 -16.023 1.00 90.69 659 ALA A O 1
ATOM 5398 N N . PHE A 1 660 ? -13.461 13.135 -16.211 1.00 89.12 660 PHE A N 1
ATOM 5399 C CA . PHE A 1 660 ? -13.832 13.449 -14.844 1.00 89.12 660 PHE A CA 1
ATOM 5400 C C . PHE A 1 660 ? -15.025 14.397 -14.929 1.00 89.12 660 PHE A C 1
ATOM 5402 O O . PHE A 1 660 ? -14.815 15.602 -15.073 1.00 89.12 660 PHE A O 1
ATOM 5409 N N . PRO A 1 661 ? -16.273 13.900 -14.909 1.00 81.94 661 PRO A N 1
ATOM 5410 C CA . PRO A 1 661 ? -17.451 14.759 -14.795 1.00 81.94 661 PRO A CA 1
ATOM 5411 C C . PRO A 1 661 ? -17.531 15.355 -13.384 1.00 81.94 661 PRO A C 1
ATOM 5413 O O . PRO A 1 661 ? -17.016 14.750 -12.439 1.00 81.94 661 PRO A O 1
ATOM 5416 N N . LEU A 1 662 ? -18.152 16.532 -13.222 1.00 75.25 662 LEU A N 1
ATOM 5417 C CA . LEU A 1 662 ? -18.399 17.085 -11.881 1.00 75.25 662 LEU A CA 1
ATOM 5418 C C . LEU A 1 662 ? -19.159 16.057 -11.038 1.00 75.25 662 LEU A C 1
ATOM 5420 O O . LEU A 1 662 ? -20.178 15.495 -11.462 1.00 75.25 662 LEU A O 1
ATOM 5424 N N . ASN A 1 663 ? -18.631 15.781 -9.855 1.00 64.75 663 ASN A N 1
ATOM 5425 C CA . ASN A 1 663 ? -19.233 14.860 -8.903 1.00 64.75 663 ASN A CA 1
ATOM 5426 C C . ASN A 1 663 ? -20.454 15.515 -8.222 1.00 64.75 663 ASN A C 1
ATOM 5428 O O . ASN A 1 663 ? -20.655 16.725 -8.298 1.00 64.75 663 ASN A O 1
ATOM 5432 N N . LYS A 1 664 ? -21.299 14.716 -7.548 1.00 55.25 664 LYS A N 1
ATOM 5433 C CA . LYS A 1 664 ? -22.517 15.207 -6.860 1.00 55.25 664 LYS A CA 1
ATOM 5434 C C . LYS A 1 664 ? -22.253 16.300 -5.803 1.00 55.25 664 LYS A C 1
ATOM 5436 O O . LYS A 1 664 ? -23.205 16.908 -5.349 1.00 55.25 664 LYS A O 1
ATOM 5441 N N . HIS A 1 665 ? -21.002 16.493 -5.377 1.00 51.19 665 HIS A N 1
ATOM 5442 C CA . HIS A 1 665 ? -20.593 17.505 -4.393 1.00 51.19 665 HIS A CA 1
ATOM 5443 C C . HIS A 1 665 ? -20.078 18.818 -5.022 1.00 51.19 665 HIS A C 1
ATOM 5445 O O . HIS A 1 665 ? -19.874 19.799 -4.298 1.00 51.19 665 HIS A O 1
ATOM 5451 N N . GLU A 1 666 ? -19.810 18.808 -6.334 1.00 51.84 666 GLU A N 1
ATOM 5452 C CA . GLU A 1 666 ? -19.437 19.969 -7.161 1.00 51.84 666 GLU A CA 1
ATOM 5453 C C . GLU A 1 666 ? -20.602 20.481 -8.022 1.00 51.84 666 GLU A C 1
ATOM 5455 O O . GLU A 1 666 ? -20.560 21.625 -8.468 1.00 51.84 666 GLU A O 1
ATOM 5460 N N . LYS A 1 667 ? -21.612 19.636 -8.265 1.00 45.88 667 LYS A N 1
ATOM 5461 C CA . LYS A 1 667 ? -22.936 20.040 -8.759 1.00 45.88 667 LYS A CA 1
ATOM 5462 C C . LYS A 1 667 ? -23.770 20.588 -7.614 1.00 45.88 667 LYS A C 1
ATOM 5464 O O . LYS A 1 667 ? -24.535 21.536 -7.882 1.00 45.88 667 LYS A O 1
#

Secondary structure (DSSP, 8-state):
-EEE-TTS--EEE-S-HHHHHHHHHHHS-S---SS-SEEEEEEETTHHHHHHHHTTSSS-EEEEEEETTEEEEEEEEETTEEEEEEEGGGGS-TT--GGGHHHHH--HHHHHHS-PPP--GGG--HHHHHHTEEEHHHHGGGSPTT--HHHHHHHHHHTT-B-SSSEEEHHHHHHHHHHHHHHHHHHHHHHHHHHHHHHHGGGT----GGG-SSHHHHHHHHHHHTTTTTTB--B-HHHHHHHHTT-----EEEGGGS-EEE-STT--EEEEEETTHHHHHHHH--EEEEEEEEPPHHHHHHHTSHHHHHT--SS---TT-PEEEEEEEEE--TT----SS---EEE-TTS-EEE-S---TTSEEEEEHHHHHHHHHHH--EEEEEEEEEEEEEE-HHHHHHHHHHHHHHHHHHTT-TTHHHHHHHHTTHHHHHTPPP--EEEEEE-HHHHHHHHHHHGGGEEEEEEETTEEEEEEE--STT--B-HHHHHHHHHHHHHHHHHHHHHHHHTT--EEEEETTEEEEETTHHHHHHHHHHHHHSS--BSSSTT-EEE----SSS---EEEEEEEEETTEEEEEEEEEGGGTEEEEEEEETTS-HHHHHHHHHHHHTT-HHHHHHHHHTT--EEEETTSSS-EEEEETTEEEEES--EEEE--PPPTTT-

Sequence (667 aa):
MLCYTEDGENVTTARSIHYLIRFLDKHHGSSDTSTPKQSICLYYFNLSYDAKFILTTKYAISDVIQQGSKQLAFTIYRKGYSIVFRDAYRLFSPDTSISKLPSMFFNKQDQQNIFKELMPYNYYTKERYLNNIGSITESLEFLPSGTTHEDFTKAINRAEALLDEDSYDMYKYCKFYCEQDVKILAKAVMIFRDNLRQQYEPLNIHLDLYNYLTISSLAMDVQYRLGCFNGCYKVSGLLRHFLQQFVIGGRCMTSSNRRVLKTEPNTQIVDFDAVSLYPSAMRIMYYPSGPASSLNDDQIAFYNNPANLFNITLDQDSSDQKTLYLEVKLKRNQQFIPRQFPLVSTIDDDGVRQFSNNFDESISYFYDHVSLQDLVEFQHIEYQIVSGVYFQERNYTIRDVVQQMFNKRAELKELKNPAQIIYKLMLNSAYGKMIEKIHPTQTLVLDKLEFYKLVLKQSSNIDNVVQTGGKYVVTLKQEIADQSTFTFGGVLVLSVSKRIMNQVMCTAEDNKLDIYYQDTDSMQINKASLNVLQEAYQNKYQRQLIGSAMGQFHSDFKSELGEVQHADQAVYISKKVYCARLVIDASKNIYDYHVRMKGVSLGAISVEAENNFKGDFIKLYEYLFNQNPIKFDLCATKPIFEYKGYRVFTKDSFIRQLAFPLNKHEK

pLDDT: mean 88.8, std 11.22, range [38.25, 98.56]

Organism: NCBI:txid28002

Radius of gyration: 27.75 Å; chains: 1; bounding box: 62×79×74 Å

InterPro domains:
  IPR004868 DNA-directed DNA polymerase, family B, mitochondria/virus [PF03175] (39-479)
  IPR006172 DNA-directed DNA polymerase, family B [PR00106] (269-282)
  IPR006172 DNA-directed DNA polymerase, family B [PR00106] (420-432)
  IPR006172 DNA-directed DNA polymerase, family B [PR00106] (515-523)
  IPR012337 Ribonuclease H-like superfamily [SSF53098] (39-195)
  IPR023211 DNA polymerase, palm domain superfamily [G3DSA:3.90.1600.10] (445-598)
  IPR043502 DNA/RNA polymerase superfamily [SSF56672] (210-632)

Foldseek 3Di:
DWKAKPVRPDTDDDPDPVRVQVVCVPPADDDPDVAAPIEMEDEDAQCLAVQLVVLLDPFFKADFDDDVSGTAWIWTDDRSYTYIYGHCNQAADVPDDLQCLCVLQHDPVCCVPQHQAWDLPVQPDPVCVVVQKDFLVVSVVSTPPPQDSVNVVVRQVVLVFDDDSTIGGNVSSVSVNVVSSVVSSRNSLVSQQVLVQVVCVVVVDDDGPVVDSHLLVVLQVVCVVLCQCPQPDWDFDPVLVLLLLLPDFFDWAFQLNAWDWFQDPPFFKFWKFFQLLLLLLLQQAWAFGHDKDKDDPVRLVQVLPVVSLVVQGRHDDDLAHKWKKFWKQKDDDPQFDFGSFALDWDQDPVRDIDGGPDDDRVDIGIHISLSVNLCCVLGVIRIHTPIIMIGSDTGSSSNVVSVVLVVVLVVCVVVVHSSNSSSVSSSNRNLCQQSPDFPQKDKGKAAPVVVVVCCVPCVVQWDDWDDHSRIIITIGGDDRRPDTHSSRRSSSSRSSSVVLVSLQRSLCVVVVFDWGIDDRGITMGGPVCVVVSQVSSCVVPVDGADDNDRSHIDGDDDDPQADFPGFNTKIGQIGQAIKTWTPHDPVVPDIDMDGTDPPADPVQLQVCCVPPVVRDSRVVRVCQNVQHKDKTWNPPNHWDWDDDPSDIDTDPTDIDIDGRDDDPSRD